Protein AF-A0A7C4T1I6-F1 (afdb_monomer_lite)

Foldseek 3Di:
DDDDDDDDDDPPPPVVVVVVVVVVVVVPPPPPPPPVFPAFDKDFQVPFDWWPPWDWDQACQFVVRIWIKAADAGTKTKDWQDAWFQKKKWKKAAQAWFWWWKDKAPDDIDTWTDHHQNDQHPGIDITMAGDTHHGGIMMMIGAHPRHHIIITRIMTGHYDDNVDADPLQHFDADDFDDDQADLDLQSLLVPDDADLLQLQQQEAEEELAALLLQLLAFPLLLQQCLVPPGPSVVSCCVPPRFLQVQNVLNSQQAQAQQVADLLVVLVLRVLLRGQAYEYEQDALQQEGLAPFSNFCRYNCNGHPVDGRLQVNLVSNVVSNHAYEYEDANAQLRSVLARLQSQQAWDCDDPGHGPHGNLSDHLVNCVVHPQNPPGSCSRSPDDDHSPPSCPGSSVSSSLRRLVRSCVPRVGLEYEYPAACAFQFDDNHTRRHNHSVNSSSLSNSQRVNCVVVVNDRRHAYEHEALDDPRHRCPVPVVSSVSNLSSHAYEDEPDADPAQDPHEHEYEYEQWGSERHVPTDGDALLVVVLVSLLQQLNRYRYYYYQYDRSNNHGDPVSSVRSNVSSVCCVPCVQQHRSWHHFPGQADPQWGWIDHPHDIDTHGSDDDDDDDDRVVDDPPDDGPD

Radius of gyration: 28.91 Å; chains: 1; bounding box: 106×61×88 Å

pLDDT: mean 91.19, std 15.54, range [27.86, 98.88]

Sequence (621 aa):
MVKKESNRMTRISWIHQIRICLAGYIILYFACALCKAAPGNLFEAEAAELIGGASQTADPAASKGYSVSLGKPGQGIQFSGLPAASKLAIRYASIETGTISVAVNEQPVRKVNVHSSGAVIGSFLDAVIQIEISAGTRLTINQTADDVAVNIDYIVVGQGDLGLPPDIWNLPPLPVAEGPYSADWMAISRLYTVPAWWREAKFGAWAHWDPQSMPEQGDWYSRGMYMEGSPQYEYHLRHFGHPSEYGYKDICHNWVIDRWKPDELMALFVEMGARYFMAMGVHHDNFDCWDSTYQPWNSVRVGPKVDIVGIWEKTAREHGLRFGIGFHNSPPRTWGQFMPVRYTGDKKGARQGVPYDAMLTVRDGKGKWWEGLDPVDLYGPVHTAKEPLLSPFANQFMWRVDDAITRYHPDVIYFDEAAGNSLWDLGVHMGLDFLAPPLVANFYNKSIRWNNGRMGAVINLKCVGGHYNSFKNNPELIPIVERALVKSTEAIIEPQIMPYPFQTETTLQNWHYQTGQEYLDAKKVIRLLMENVSRNGTMLLNITQRGRGDLDPEAIRICKDIGAWLKVNGEAVYGSRPFEVCGDNTVCFTRNKGYVYAVLLEWKGGPITLKALHAGGATLG

Secondary structure (DSSP, 8-state):
--------SSTTSHHHHHHHHHHHHSSSS-------PPPPEEEEGGGSEEETT-EEEE-TTSGGGEEEEE-STT-EEEEEEEPPEEEEEEEEE-SS-EEEEEEETTSPPEEEEE---SSSSS--EEEEEEEEE-TTEEEEEE--TTSPPEEEEEEEEESS--SS---TTSPPPPPPPSSS--S-HHHHHHH----HHHHHH-EEEEE--SGGGTT-B-TTHHHHTTSTTSHHHHHHHHHT--TTTS-HHHHHHT---TT--HHHHHHHHHHHT-SEEEEEEE-TT--BSS--SS-SSBTTTSTT-S-HHHHHHHHHHHTT-EEEEEE---IIIIIIIIGGGGG-B-SSSTTTT-B-GGG--GGGGTTSTTTT--HHHHH-SS--SS-GGGSHHHHHHHHHHHHHHHHH--SEEEEEEESSS--EETTEE-B-GGGHHHHHHHHHHHHHHHTTT----EEEEE-SSSSS-S-TT-GGGHHHHHHHSEEEEES---SS--SS-EEEEEESS-SS-BTT-----HHHHHHHHHHHHHTTEEEEEE-PBPTTSPBPHHHHHHHHHHHHHHHHHGGGTTT-EEEEEEE-SSEEEEEETTEEEEEES---SS----TT--TT-----

Structure (mmCIF, N/CA/C/O backbone):
data_AF-A0A7C4T1I6-F1
#
_entry.id   AF-A0A7C4T1I6-F1
#
loop_
_atom_site.group_PDB
_atom_site.id
_atom_site.type_symbol
_atom_site.label_atom_id
_atom_site.label_alt_id
_atom_site.label_comp_id
_atom_site.label_asym_id
_atom_site.label_entity_id
_atom_site.label_seq_id
_atom_site.pdbx_PDB_ins_code
_atom_site.Cartn_x
_atom_site.Cartn_y
_atom_site.Cartn_z
_atom_site.occupancy
_atom_site.B_iso_or_equiv
_atom_site.auth_seq_id
_atom_site.auth_comp_id
_atom_site.auth_asym_id
_atom_site.auth_atom_id
_atom_site.pdbx_PDB_model_num
ATOM 1 N N . MET A 1 1 ? -72.743 -34.299 0.265 1.00 32.91 1 MET A N 1
ATOM 2 C CA . MET A 1 1 ? -72.788 -34.794 -1.131 1.00 32.91 1 MET A CA 1
ATOM 3 C C . MET A 1 1 ? -72.024 -33.796 -1.998 1.00 32.91 1 MET A C 1
ATOM 5 O O . MET A 1 1 ? -72.425 -32.650 -2.028 1.00 32.91 1 MET A O 1
ATOM 9 N N . VAL A 1 2 ? -70.756 -34.069 -2.332 1.00 32.91 2 VAL A N 1
ATOM 10 C CA . VAL A 1 2 ? -70.264 -34.679 -3.597 1.00 32.91 2 VAL A CA 1
ATOM 11 C C . VAL A 1 2 ? -69.945 -33.624 -4.678 1.00 32.91 2 VAL A C 1
ATOM 13 O O . VAL A 1 2 ? -70.878 -33.111 -5.270 1.00 32.91 2 VAL A O 1
ATOM 16 N N . LYS A 1 3 ? -68.624 -33.438 -4.937 1.00 31.59 3 LYS A N 1
ATOM 17 C CA . LYS A 1 3 ? -67.903 -33.293 -6.244 1.00 31.59 3 LYS A CA 1
ATOM 18 C C . LYS A 1 3 ? -68.338 -32.162 -7.208 1.00 31.59 3 LYS A C 1
ATOM 20 O O . LYS A 1 3 ? -69.483 -31.765 -7.212 1.00 31.59 3 LYS A O 1
ATOM 25 N N . LYS A 1 4 ? -67.552 -31.659 -8.166 1.00 31.58 4 LYS A N 1
ATOM 26 C CA . LYS A 1 4 ? -66.131 -31.652 -8.590 1.00 31.58 4 LYS A CA 1
ATOM 27 C C . LYS A 1 4 ? -66.097 -30.668 -9.783 1.00 31.58 4 LYS A C 1
ATOM 29 O O . LYS A 1 4 ? -67.092 -30.558 -10.482 1.00 31.58 4 LYS A O 1
ATOM 34 N N . GLU A 1 5 ? -64.920 -30.100 -10.050 1.00 29.67 5 GLU A N 1
ATOM 35 C CA . GLU A 1 5 ? -64.398 -29.751 -11.390 1.00 29.67 5 GLU A CA 1
ATOM 36 C C . GLU A 1 5 ? -65.193 -28.775 -12.286 1.00 29.67 5 GLU A C 1
ATOM 38 O O . GLU A 1 5 ? -66.161 -29.143 -12.931 1.00 29.67 5 GLU A O 1
ATOM 43 N N . SER A 1 6 ? -64.603 -27.608 -12.569 1.00 27.86 6 SER A N 1
ATOM 44 C CA . SER A 1 6 ? -63.891 -27.481 -13.850 1.00 27.86 6 SER A CA 1
ATOM 45 C C . SER A 1 6 ? -62.827 -26.383 -13.782 1.00 27.86 6 SER A C 1
ATOM 47 O O . SER A 1 6 ? -63.086 -25.236 -13.427 1.00 27.86 6 SER A O 1
ATOM 49 N N . ASN A 1 7 ? -61.603 -26.798 -14.087 1.00 33.31 7 ASN A N 1
ATOM 50 C CA . ASN A 1 7 ? -60.374 -26.032 -14.138 1.00 33.31 7 ASN A CA 1
ATOM 51 C C . ASN A 1 7 ? -59.965 -26.026 -15.618 1.00 33.31 7 ASN A C 1
ATOM 53 O O . ASN A 1 7 ? -59.491 -27.053 -16.100 1.00 33.31 7 ASN A O 1
ATOM 57 N N . ARG A 1 8 ? -60.224 -24.952 -16.377 1.00 32.53 8 ARG A N 1
ATOM 58 C CA . ARG A 1 8 ? -59.711 -24.775 -17.756 1.00 32.53 8 ARG A CA 1
ATOM 59 C C . ARG A 1 8 ? -60.027 -23.375 -18.289 1.00 32.53 8 ARG A C 1
ATOM 61 O O . ARG A 1 8 ? -60.958 -23.206 -19.055 1.00 32.53 8 ARG A O 1
ATOM 68 N N . MET A 1 9 ? -59.259 -22.375 -17.867 1.00 30.98 9 MET A N 1
ATOM 69 C CA . MET A 1 9 ? -58.970 -21.134 -18.613 1.00 30.98 9 MET A CA 1
ATOM 70 C C . MET A 1 9 ? -58.283 -20.175 -17.646 1.00 30.98 9 MET A C 1
ATOM 72 O O . MET A 1 9 ? -58.956 -19.585 -16.816 1.00 30.98 9 MET A O 1
ATOM 76 N N . THR A 1 10 ? -56.947 -20.100 -17.697 1.00 33.41 10 THR A N 1
ATOM 77 C CA . THR A 1 10 ? -56.106 -18.963 -17.221 1.00 33.41 10 THR A CA 1
ATOM 78 C C . THR A 1 10 ? -54.610 -19.301 -17.164 1.00 33.41 10 THR A C 1
ATOM 80 O O . THR A 1 10 ? -53.786 -18.406 -17.012 1.00 33.41 10 THR A O 1
ATOM 83 N N . ARG A 1 11 ? -54.198 -20.558 -17.388 1.00 33.28 11 ARG A N 1
ATOM 84 C CA . ARG A 1 11 ? -52.776 -20.966 -17.332 1.00 33.28 11 ARG A CA 1
ATOM 85 C C . ARG A 1 11 ? -51.968 -20.859 -18.637 1.00 33.28 11 ARG A C 1
ATOM 87 O O . ARG A 1 11 ? -50.869 -21.393 -18.697 1.00 33.28 11 ARG A O 1
ATOM 94 N N . ILE A 1 12 ? -52.471 -20.167 -19.665 1.00 37.53 12 ILE A N 1
ATOM 95 C CA . ILE A 1 12 ? -51.769 -20.031 -20.965 1.00 37.53 12 ILE A CA 1
ATOM 96 C C . ILE A 1 12 ? -51.252 -18.599 -21.226 1.00 37.53 12 ILE A C 1
ATOM 98 O O . ILE A 1 12 ? -50.368 -18.410 -22.053 1.00 37.53 12 ILE A O 1
ATOM 102 N N . SER A 1 13 ? -51.672 -17.589 -20.454 1.00 37.25 13 SER A N 1
ATOM 103 C CA . SER A 1 13 ? -51.272 -16.190 -20.706 1.00 37.25 13 SER A CA 1
ATOM 104 C C . SER A 1 13 ? -49.958 -15.747 -20.042 1.00 37.25 13 SER A C 1
ATOM 106 O O . SER A 1 13 ? -49.414 -14.714 -20.417 1.00 37.25 13 SER A O 1
ATOM 108 N N . TRP A 1 14 ? -49.421 -16.500 -19.076 1.00 33.69 14 TRP A N 1
ATOM 109 C CA . TRP A 1 14 ? -48.245 -16.066 -18.298 1.00 33.69 14 TRP A CA 1
ATOM 110 C C . TRP A 1 14 ? -46.902 -16.591 -18.831 1.00 33.69 14 TRP A C 1
ATOM 112 O O . TRP A 1 14 ? -45.859 -16.008 -18.559 1.00 33.69 14 TRP A O 1
ATOM 122 N N . ILE A 1 15 ? -46.907 -17.650 -19.648 1.00 38.81 15 ILE A N 1
ATOM 123 C CA . ILE A 1 15 ? -45.669 -18.266 -20.168 1.00 38.81 15 ILE A CA 1
ATOM 124 C C . ILE A 1 15 ? -45.211 -17.616 -21.491 1.00 38.81 15 ILE A C 1
ATOM 126 O O . ILE A 1 15 ? -44.037 -17.704 -21.846 1.00 38.81 15 ILE A O 1
ATOM 130 N N . HIS A 1 16 ? -46.091 -16.890 -22.193 1.00 34.88 16 HIS A N 1
ATOM 131 C CA . HIS A 1 16 ? -45.736 -16.180 -23.431 1.00 34.88 16 HIS A CA 1
ATOM 132 C C . HIS A 1 16 ? -45.244 -14.737 -23.212 1.00 34.88 16 HIS A C 1
ATOM 134 O O . HIS A 1 16 ? -44.423 -14.265 -23.992 1.00 34.88 16 HIS A O 1
ATOM 140 N N . GLN A 1 17 ? -45.641 -14.056 -22.127 1.00 34.97 17 GLN A N 1
ATOM 141 C CA . GLN A 1 17 ? -45.109 -12.719 -21.808 1.00 34.97 17 GLN A CA 1
ATOM 142 C C . GLN A 1 17 ? -43.723 -12.751 -21.144 1.00 34.97 17 GLN A C 1
ATOM 144 O O . GLN A 1 17 ? -42.938 -11.825 -21.321 1.00 34.97 17 GLN A O 1
ATOM 149 N N . ILE A 1 18 ? -43.354 -13.850 -20.478 1.00 38.50 18 ILE A N 1
ATOM 150 C CA . ILE A 1 18 ? -42.012 -14.008 -19.890 1.00 38.50 18 ILE A CA 1
ATOM 151 C C . ILE A 1 18 ? -40.955 -14.326 -20.964 1.00 38.50 18 ILE A C 1
ATOM 153 O O . ILE A 1 18 ? -39.792 -13.971 -20.807 1.00 38.50 18 ILE A O 1
ATOM 157 N N . ARG A 1 19 ? -41.337 -14.905 -22.111 1.00 34.22 19 ARG A N 1
ATOM 158 C CA . ARG A 1 19 ? -40.392 -15.195 -23.208 1.00 34.22 19 ARG A CA 1
ATOM 159 C C . ARG A 1 19 ? -40.117 -14.012 -24.142 1.00 34.22 19 ARG A C 1
ATOM 161 O O . ARG A 1 19 ? -39.076 -14.008 -24.787 1.00 34.22 19 ARG A O 1
ATOM 168 N N . ILE A 1 20 ? -40.981 -12.996 -24.172 1.00 36.00 20 ILE A N 1
ATOM 169 C CA . ILE A 1 20 ? -40.783 -11.800 -25.012 1.00 36.00 20 ILE A CA 1
ATOM 170 C C . ILE A 1 20 ? -40.054 -10.682 -24.239 1.00 36.00 20 ILE A C 1
ATOM 172 O O . ILE A 1 20 ? -39.260 -9.961 -24.835 1.00 36.00 20 ILE A O 1
ATOM 176 N N . CYS A 1 21 ? -40.176 -10.616 -22.906 1.00 33.62 21 CYS A N 1
ATOM 177 C CA . CYS A 1 21 ? -39.360 -9.704 -22.089 1.00 33.62 21 CYS A CA 1
ATOM 178 C C . CYS A 1 21 ? -37.931 -10.220 -21.818 1.00 33.62 21 CYS A C 1
ATOM 180 O O . CYS A 1 21 ? -37.026 -9.407 -21.653 1.00 33.62 21 CYS A O 1
ATOM 182 N N . LEU A 1 22 ? -37.686 -11.540 -21.840 1.00 33.69 22 LEU A N 1
ATOM 183 C CA . LEU A 1 22 ? -36.322 -12.087 -21.730 1.00 33.69 22 LEU A CA 1
ATOM 184 C C . LEU A 1 22 ? -35.515 -12.013 -23.038 1.00 33.69 22 LEU A C 1
ATOM 186 O O . LEU A 1 22 ? -34.292 -11.979 -22.980 1.00 33.69 22 LEU A O 1
ATOM 190 N N . ALA A 1 23 ? -36.154 -11.935 -24.208 1.00 32.56 23 ALA A N 1
ATOM 191 C CA . ALA A 1 23 ? -35.438 -11.800 -25.481 1.00 32.56 23 ALA A CA 1
ATOM 192 C C . ALA A 1 23 ? -34.963 -10.355 -25.757 1.00 32.56 23 ALA A C 1
ATOM 194 O O . ALA A 1 23 ? -33.973 -10.161 -26.456 1.00 32.56 23 ALA A O 1
ATOM 195 N N . GLY A 1 24 ? -35.625 -9.347 -25.169 1.00 32.75 24 GLY A N 1
ATOM 196 C CA . GLY A 1 24 ? -35.241 -7.930 -25.271 1.00 32.75 24 GLY A CA 1
ATOM 197 C C . GLY A 1 24 ? -34.238 -7.449 -24.213 1.00 32.75 24 GLY A C 1
ATOM 198 O O . GLY A 1 24 ? -33.592 -6.427 -24.416 1.00 32.75 24 GLY A O 1
ATOM 199 N N . TYR A 1 25 ? -34.060 -8.190 -23.113 1.00 31.11 25 TYR A N 1
ATOM 200 C CA . TYR A 1 25 ? -33.093 -7.862 -22.051 1.00 31.11 25 TYR A CA 1
ATOM 201 C C . TYR A 1 25 ? -31.729 -8.555 -22.210 1.00 31.11 25 TYR A C 1
ATOM 203 O O . TYR A 1 25 ? -30.764 -8.170 -21.557 1.00 31.11 25 TYR A O 1
ATOM 211 N N . ILE A 1 26 ? -31.619 -9.538 -23.110 1.00 31.53 26 ILE A N 1
ATOM 212 C CA . ILE A 1 26 ? -30.370 -10.273 -23.380 1.00 31.53 26 ILE A CA 1
ATOM 213 C C . ILE A 1 26 ? -29.510 -9.585 -24.464 1.00 31.53 26 ILE A C 1
ATOM 215 O O . ILE A 1 26 ? -28.342 -9.918 -24.628 1.00 31.53 26 ILE A O 1
ATOM 219 N N . ILE A 1 27 ? -30.028 -8.556 -25.145 1.00 31.39 27 ILE A N 1
ATOM 220 C CA . ILE A 1 27 ? -29.312 -7.840 -26.222 1.00 31.39 27 ILE A CA 1
ATOM 221 C C . ILE A 1 27 ? -28.708 -6.493 -25.755 1.00 31.39 27 ILE A C 1
ATOM 223 O O . ILE A 1 27 ? -27.933 -5.885 -26.484 1.00 31.39 27 ILE A O 1
ATOM 227 N N . LEU A 1 28 ? -28.953 -6.053 -24.511 1.00 32.06 28 LEU A N 1
ATOM 228 C CA . LEU A 1 28 ? -28.413 -4.786 -23.975 1.00 32.06 28 LEU A CA 1
ATOM 229 C C . LEU A 1 28 ? -27.374 -4.922 -22.845 1.00 32.06 28 LEU A C 1
ATOM 231 O O . LEU A 1 28 ? -26.975 -3.911 -22.278 1.00 32.06 28 LEU A O 1
ATOM 235 N N . TYR A 1 29 ? -26.886 -6.134 -22.550 1.00 33.28 29 TYR A N 1
ATOM 236 C CA . TYR A 1 29 ? -25.842 -6.354 -21.528 1.00 33.28 29 TYR A CA 1
ATOM 237 C C . TYR A 1 29 ? -24.584 -7.098 -22.006 1.00 33.28 29 TYR A C 1
ATOM 239 O O . TYR A 1 29 ? -23.703 -7.394 -21.207 1.00 33.28 29 TYR A O 1
ATOM 247 N N . PHE A 1 30 ? -24.437 -7.327 -23.311 1.00 34.41 30 PHE A N 1
ATOM 248 C CA . PHE A 1 30 ? -23.183 -7.790 -23.916 1.00 34.41 30 PHE A CA 1
ATOM 249 C C . PHE A 1 30 ? -22.867 -6.972 -25.169 1.00 34.41 30 PHE A C 1
ATOM 251 O O . PHE A 1 30 ? -22.841 -7.458 -26.293 1.00 34.41 30 PHE A O 1
ATOM 258 N N . ALA A 1 31 ? -22.628 -5.686 -24.944 1.00 30.88 31 ALA A N 1
ATOM 259 C CA . ALA A 1 31 ? -21.821 -4.860 -25.829 1.00 30.88 31 ALA A CA 1
ATOM 260 C C . ALA A 1 31 ? -20.841 -4.041 -24.979 1.00 30.88 31 ALA A C 1
ATOM 262 O O . ALA A 1 31 ? -20.649 -2.850 -25.194 1.00 30.88 31 ALA A O 1
ATOM 263 N N . CYS A 1 32 ? -20.181 -4.691 -24.011 1.00 33.25 32 CYS A N 1
ATOM 264 C CA . CYS A 1 32 ? -18.790 -4.328 -23.788 1.00 33.25 32 CYS A CA 1
ATOM 265 C C . CYS A 1 32 ? -18.096 -4.794 -25.061 1.00 33.25 32 CYS A C 1
ATOM 267 O O . CYS A 1 32 ? -17.847 -5.987 -25.248 1.00 33.25 32 CYS A O 1
ATOM 269 N N . ALA A 1 33 ? -17.958 -3.875 -26.014 1.00 33.88 33 ALA A N 1
ATOM 270 C CA . ALA A 1 33 ? -17.121 -4.109 -27.159 1.00 33.88 33 ALA A CA 1
ATOM 271 C C . ALA A 1 33 ? -15.750 -4.482 -26.590 1.00 33.88 33 ALA A C 1
ATOM 273 O O . ALA A 1 33 ? -14.996 -3.626 -26.136 1.00 33.88 33 ALA A O 1
ATOM 274 N N . LEU A 1 34 ? -15.422 -5.771 -26.646 1.00 37.97 34 LEU A N 1
ATOM 275 C CA . LEU A 1 34 ? -14.079 -6.194 -26.991 1.00 37.97 34 LEU A CA 1
ATOM 276 C C . LEU A 1 34 ? -13.799 -5.553 -28.356 1.00 37.97 34 LEU A C 1
ATOM 278 O O . LEU A 1 34 ? -13.895 -6.197 -29.401 1.00 37.97 34 LEU A O 1
ATOM 282 N N . CYS A 1 35 ? -13.516 -4.246 -28.354 1.00 34.81 35 CYS A N 1
ATOM 283 C CA . CYS A 1 35 ? -12.665 -3.654 -29.357 1.00 34.81 35 CYS A CA 1
ATOM 284 C C . CYS A 1 35 ? -11.418 -4.517 -29.290 1.00 34.81 35 CYS A C 1
ATOM 286 O O . CYS A 1 35 ? -10.649 -4.428 -28.336 1.00 34.81 35 CYS A O 1
ATOM 288 N N . LYS A 1 36 ? -11.266 -5.425 -30.257 1.00 39.12 36 LYS A N 1
ATOM 289 C CA . LYS A 1 36 ? -9.957 -5.989 -30.554 1.00 39.12 36 LYS A CA 1
ATOM 290 C C . LYS A 1 36 ? -9.025 -4.788 -30.612 1.00 39.12 36 LYS A C 1
ATOM 292 O O . LYS A 1 36 ? -9.261 -3.904 -31.437 1.00 39.12 36 LYS A O 1
ATOM 297 N N . ALA A 1 37 ? -8.068 -4.723 -29.686 1.00 48.16 37 ALA A N 1
ATOM 298 C CA . ALA A 1 37 ? -7.029 -3.711 -29.717 1.00 48.16 37 ALA A CA 1
ATOM 299 C C . ALA A 1 37 ? -6.511 -3.660 -31.156 1.00 48.16 37 ALA A C 1
ATOM 301 O O . ALA A 1 37 ? -6.199 -4.706 -31.735 1.00 48.16 37 ALA A O 1
ATOM 302 N N . ALA A 1 38 ? -6.533 -2.481 -31.777 1.00 52.66 38 ALA A N 1
ATOM 303 C CA . ALA A 1 38 ? -5.841 -2.327 -33.042 1.00 52.66 38 ALA A CA 1
ATOM 304 C C . ALA A 1 38 ? -4.363 -2.571 -32.711 1.00 52.66 38 ALA A C 1
ATOM 306 O O . ALA A 1 38 ? -3.832 -1.834 -31.877 1.00 52.66 38 ALA A O 1
ATOM 307 N N . PRO A 1 39 ? -3.724 -3.623 -33.256 1.00 64.88 39 PRO A N 1
ATOM 308 C CA . PRO A 1 39 ? -2.340 -3.906 -32.921 1.00 64.88 39 PRO A CA 1
ATOM 309 C C . PRO A 1 39 ? -1.520 -2.662 -33.252 1.00 64.88 39 PRO A C 1
ATOM 311 O O . PRO A 1 39 ? -1.694 -2.063 -34.317 1.00 64.88 39 PRO A O 1
ATOM 314 N N . GLY A 1 40 ? -0.686 -2.235 -32.304 1.00 82.00 40 GLY A N 1
ATOM 315 C CA . GLY A 1 40 ? 0.218 -1.121 -32.539 1.00 82.00 40 GLY A CA 1
ATOM 316 C C . GLY A 1 40 ? 1.080 -1.383 -33.777 1.00 82.00 40 GLY A C 1
ATOM 317 O O . GLY A 1 40 ? 1.352 -2.525 -34.148 1.00 82.00 40 GLY A O 1
ATOM 318 N N . ASN A 1 41 ? 1.492 -0.313 -34.444 1.00 92.56 41 ASN A N 1
ATOM 319 C CA . ASN A 1 41 ? 2.330 -0.389 -35.631 1.00 92.56 41 ASN A CA 1
ATOM 320 C C . ASN A 1 41 ? 3.788 -0.484 -35.184 1.00 92.56 41 ASN A C 1
ATOM 322 O O . ASN A 1 41 ? 4.278 0.432 -34.520 1.00 92.56 41 ASN A O 1
ATOM 326 N N . LEU A 1 42 ? 4.449 -1.590 -35.530 1.00 95.56 42 LEU A N 1
ATOM 327 C CA . LEU A 1 42 ? 5.849 -1.845 -35.205 1.00 95.56 42 LEU A CA 1
ATOM 328 C C . LEU A 1 42 ? 6.770 -1.220 -36.258 1.00 95.56 42 LEU A C 1
ATOM 330 O O . LEU A 1 42 ? 6.561 -1.405 -37.459 1.00 95.56 42 LEU A O 1
ATOM 334 N N . PHE A 1 43 ? 7.804 -0.520 -35.797 1.00 96.75 43 PHE A N 1
ATOM 335 C CA . PHE A 1 43 ? 8.855 0.059 -36.626 1.00 96.75 43 PHE A CA 1
ATOM 336 C C . PHE A 1 43 ? 10.218 -0.351 -36.080 1.00 96.75 43 PHE A C 1
ATOM 338 O O . PHE A 1 43 ? 10.562 -0.018 -34.948 1.00 96.75 43 PHE A O 1
ATOM 345 N N . GLU A 1 44 ? 10.986 -1.049 -36.908 1.00 97.75 44 GLU A N 1
ATOM 346 C CA . GLU A 1 44 ? 12.329 -1.509 -36.557 1.00 97.75 44 GLU A CA 1
ATOM 347 C C . GLU A 1 44 ? 13.299 -0.337 -36.440 1.00 97.75 44 GLU A C 1
ATOM 349 O O . GLU A 1 44 ? 13.287 0.569 -37.286 1.00 97.75 44 GLU A O 1
ATOM 354 N N . ALA A 1 45 ? 14.164 -0.357 -35.428 1.00 97.62 45 ALA A N 1
ATOM 355 C CA . ALA A 1 45 ? 15.136 0.709 -35.227 1.00 97.62 45 ALA A CA 1
ATOM 356 C C . ALA A 1 45 ? 16.168 0.756 -36.359 1.00 97.62 45 ALA A C 1
ATOM 358 O O . ALA A 1 45 ? 16.555 1.841 -36.790 1.00 97.62 45 ALA A O 1
ATOM 359 N N . GLU A 1 46 ? 16.585 -0.391 -36.899 1.00 96.50 46 GLU A N 1
ATOM 360 C CA . GLU A 1 46 ? 17.568 -0.462 -37.983 1.00 96.50 46 GLU A CA 1
ATOM 361 C C . GLU A 1 46 ? 17.041 0.053 -39.331 1.00 96.50 46 GLU A C 1
ATOM 363 O O . GLU A 1 46 ? 17.837 0.312 -40.237 1.00 96.50 46 GLU A O 1
ATOM 368 N N . ALA A 1 47 ? 15.721 0.233 -39.455 1.00 96.50 47 ALA A N 1
ATOM 369 C CA . ALA A 1 47 ? 15.074 0.856 -40.608 1.00 96.50 47 ALA A CA 1
ATOM 370 C C . ALA A 1 47 ? 14.882 2.380 -40.452 1.00 96.50 47 ALA A C 1
ATOM 372 O O . ALA A 1 47 ? 14.443 3.036 -41.400 1.00 96.50 47 ALA A O 1
ATOM 373 N N . ALA A 1 48 ? 15.181 2.943 -39.277 1.00 96.94 48 ALA A N 1
ATOM 374 C CA . ALA A 1 48 ? 15.087 4.373 -38.999 1.00 96.94 48 ALA A CA 1
ATOM 375 C C . ALA A 1 48 ? 16.304 5.153 -39.531 1.00 96.94 48 ALA A C 1
ATOM 377 O O . ALA A 1 48 ? 17.359 4.592 -39.833 1.00 96.94 48 ALA A O 1
ATOM 378 N N . GLU A 1 49 ? 16.178 6.479 -39.618 1.00 97.62 49 GLU A N 1
ATOM 379 C CA . GLU A 1 49 ? 17.318 7.348 -39.914 1.00 97.62 49 GLU A CA 1
ATOM 380 C C . GLU A 1 49 ? 18.259 7.406 -38.701 1.00 97.62 49 GLU A C 1
ATOM 382 O O . GLU A 1 49 ? 17.842 7.769 -37.600 1.00 97.62 49 GLU A O 1
ATOM 387 N N . LEU A 1 50 ? 19.532 7.055 -38.905 1.00 97.88 50 LEU A N 1
ATOM 388 C CA . LEU A 1 50 ? 20.557 7.056 -37.860 1.00 97.88 50 LEU A CA 1
ATOM 389 C C . LEU A 1 50 ? 21.209 8.438 -37.739 1.00 97.88 50 LEU A C 1
ATOM 391 O O . LEU A 1 50 ? 21.744 8.973 -38.710 1.00 97.88 50 LEU A O 1
ATOM 395 N N . ILE A 1 51 ? 21.223 8.991 -36.528 1.00 96.81 51 ILE A N 1
ATOM 396 C CA . ILE A 1 51 ? 21.729 10.335 -36.229 1.00 96.81 51 ILE A CA 1
ATOM 397 C C . ILE A 1 51 ? 23.035 10.242 -35.435 1.00 96.81 51 ILE A C 1
ATOM 399 O O . ILE A 1 51 ? 23.219 9.351 -34.604 1.00 96.81 51 ILE A O 1
ATOM 403 N N . GLY A 1 52 ? 23.959 11.176 -35.686 1.00 94.75 52 GLY A N 1
ATOM 404 C CA . GLY A 1 52 ? 25.117 11.416 -34.814 1.00 94.75 52 GLY A CA 1
ATOM 405 C C . GLY A 1 52 ? 26.112 10.258 -34.715 1.00 94.75 52 GLY A C 1
ATOM 406 O O . GLY A 1 52 ? 26.859 10.168 -33.744 1.00 94.75 52 GLY A O 1
ATOM 407 N N . GLY A 1 53 ? 26.122 9.358 -35.702 1.00 94.12 53 GLY A N 1
ATOM 408 C CA . GLY A 1 53 ? 26.965 8.162 -35.692 1.00 94.12 53 GLY A CA 1
ATOM 409 C C . GLY A 1 53 ? 26.398 7.006 -34.867 1.00 94.12 53 GLY A C 1
ATOM 410 O O . GLY A 1 53 ? 27.173 6.151 -34.440 1.00 94.12 53 GLY A O 1
ATOM 411 N N . ALA A 1 54 ? 25.084 6.978 -34.610 1.00 96.75 54 ALA A N 1
ATOM 412 C CA . ALA A 1 54 ? 24.388 5.764 -34.183 1.00 96.75 54 ALA A CA 1
ATOM 413 C C . ALA A 1 54 ? 24.647 4.625 -35.186 1.00 96.75 54 ALA A C 1
ATOM 415 O O . ALA A 1 54 ? 24.836 4.867 -36.381 1.00 96.75 54 ALA A O 1
ATOM 416 N N . SER A 1 55 ? 24.686 3.382 -34.707 1.00 95.25 55 SER A N 1
ATOM 417 C CA . SER A 1 55 ? 25.085 2.241 -35.541 1.00 95.25 55 SER A CA 1
ATOM 418 C C . SER A 1 55 ? 24.285 0.985 -35.233 1.00 95.25 55 SER A C 1
ATOM 420 O O . SER A 1 55 ? 23.920 0.741 -34.083 1.00 95.25 55 SER A O 1
ATOM 422 N N . GLN A 1 56 ? 24.034 0.186 -36.268 1.00 96.38 56 GLN A N 1
ATOM 423 C CA . GLN A 1 56 ? 23.405 -1.121 -36.118 1.00 96.38 56 GLN A CA 1
ATOM 424 C C . GLN A 1 56 ? 24.350 -2.094 -35.404 1.00 96.38 56 GLN A C 1
ATOM 426 O O . GLN A 1 56 ? 25.553 -2.126 -35.664 1.00 96.38 56 GLN A O 1
ATOM 431 N N . THR A 1 57 ? 23.786 -2.912 -34.526 1.00 94.31 57 THR A N 1
ATOM 432 C CA . THR A 1 57 ? 24.456 -3.962 -33.763 1.00 94.31 57 THR A CA 1
ATOM 433 C C . THR A 1 57 ? 23.731 -5.272 -34.024 1.00 94.31 57 THR A C 1
ATOM 435 O O . THR A 1 57 ? 22.520 -5.350 -33.830 1.00 94.31 57 THR A O 1
ATOM 438 N N . ALA A 1 58 ? 24.460 -6.298 -34.467 1.00 96.75 58 ALA A N 1
ATOM 439 C CA . ALA A 1 58 ? 23.890 -7.629 -34.642 1.00 96.75 58 ALA A CA 1
ATOM 440 C C . ALA A 1 58 ? 23.493 -8.208 -33.278 1.00 96.75 58 ALA A C 1
ATOM 442 O O . ALA A 1 58 ? 24.327 -8.314 -32.377 1.00 96.75 58 ALA A O 1
ATOM 443 N N . ASP A 1 59 ? 22.232 -8.599 -33.149 1.00 96.75 59 ASP A N 1
ATOM 444 C CA . ASP A 1 59 ? 21.678 -9.205 -31.946 1.00 96.75 59 ASP A CA 1
ATOM 445 C C . ASP A 1 59 ? 20.655 -10.278 -32.344 1.00 96.75 59 ASP A C 1
ATOM 447 O O . ASP A 1 59 ? 19.542 -9.947 -32.746 1.00 96.75 59 ASP A O 1
ATOM 451 N N . PRO A 1 60 ? 20.990 -11.574 -32.224 1.00 95.62 60 PRO A N 1
ATOM 452 C CA . PRO A 1 60 ? 20.077 -12.660 -32.577 1.00 95.62 60 PRO A CA 1
ATOM 453 C C . PRO A 1 60 ? 18.763 -12.688 -31.784 1.00 95.62 60 PRO A C 1
ATOM 455 O O . PRO A 1 60 ? 17.843 -13.398 -32.187 1.00 95.62 60 PRO A O 1
ATOM 458 N N . ALA A 1 61 ? 18.687 -11.996 -30.644 1.00 94.88 61 ALA A N 1
ATOM 459 C CA . ALA A 1 61 ? 17.466 -11.891 -29.852 1.00 94.88 61 ALA A CA 1
ATOM 460 C C . ALA A 1 61 ? 16.602 -10.675 -30.224 1.00 94.88 61 ALA A C 1
ATOM 462 O O . ALA A 1 61 ? 15.459 -10.614 -29.771 1.00 94.88 61 ALA A O 1
ATOM 463 N N . ALA A 1 62 ? 17.135 -9.729 -31.004 1.00 96.50 62 ALA A N 1
ATOM 464 C CA . ALA A 1 62 ? 16.386 -8.587 -31.517 1.00 96.50 62 ALA A CA 1
ATOM 465 C C . ALA A 1 62 ? 15.471 -9.001 -32.678 1.00 96.50 62 ALA A C 1
ATOM 467 O O . ALA A 1 62 ? 15.731 -9.988 -33.384 1.00 96.50 62 ALA A O 1
ATOM 468 N N . SER A 1 63 ? 14.416 -8.222 -32.911 1.00 95.50 63 SER A N 1
ATOM 469 C CA . SER A 1 63 ? 13.612 -8.340 -34.122 1.00 95.50 63 SER A CA 1
ATOM 470 C C . SER A 1 63 ? 14.513 -8.200 -35.349 1.00 95.50 63 SER A C 1
ATOM 472 O O . SER A 1 63 ? 15.436 -7.395 -35.396 1.00 95.50 63 SER A O 1
ATOM 474 N N . LYS A 1 64 ? 14.322 -9.089 -36.329 1.00 95.38 64 LYS A N 1
ATOM 475 C CA . LYS A 1 64 ? 15.141 -9.182 -37.556 1.00 95.38 64 LYS A CA 1
ATOM 476 C C . LYS A 1 64 ? 16.662 -9.309 -37.348 1.00 95.38 64 LYS A C 1
ATOM 478 O O . LYS A 1 64 ? 17.405 -9.265 -38.328 1.00 95.38 64 LYS A O 1
ATOM 483 N N . GLY A 1 65 ? 17.122 -9.581 -36.126 1.00 96.75 65 GLY A N 1
ATOM 484 C CA . GLY A 1 65 ? 18.520 -9.867 -35.810 1.00 96.75 65 GLY A CA 1
ATOM 485 C C . GLY A 1 65 ? 19.413 -8.639 -35.613 1.00 96.75 65 GLY A C 1
ATOM 486 O O . GLY A 1 65 ? 20.636 -8.804 -35.538 1.00 96.75 65 GLY A O 1
ATOM 487 N N . TYR A 1 66 ? 18.849 -7.429 -35.547 1.00 97.50 66 TYR A N 1
ATOM 488 C CA . TYR A 1 66 ? 19.606 -6.189 -35.376 1.00 97.50 66 TYR A CA 1
ATOM 489 C C . TYR A 1 66 ? 18.929 -5.252 -34.378 1.00 97.50 66 TYR A C 1
ATOM 491 O O . TYR A 1 66 ? 17.719 -5.224 -34.250 1.00 97.50 66 TYR A O 1
ATOM 499 N N . SER A 1 67 ? 19.743 -4.467 -33.682 1.00 97.56 67 SER A N 1
ATOM 500 C CA . SER A 1 67 ? 19.319 -3.339 -32.852 1.00 97.56 67 SER A CA 1
ATOM 501 C C . SER A 1 67 ? 20.155 -2.115 -33.220 1.00 97.56 67 SER A C 1
ATOM 503 O O . SER A 1 67 ? 21.197 -2.250 -33.868 1.00 97.56 67 SER A O 1
ATOM 505 N N . VAL A 1 68 ? 19.756 -0.913 -32.817 1.00 98.25 68 VAL A N 1
ATOM 506 C CA . VAL A 1 68 ? 20.566 0.300 -32.996 1.00 98.25 68 VAL A CA 1
ATOM 507 C C . VAL A 1 68 ? 21.138 0.766 -31.670 1.00 98.25 68 VAL A C 1
ATOM 509 O O . VAL A 1 68 ? 20.399 1.016 -30.724 1.00 98.25 68 VAL A O 1
ATOM 512 N N . SER A 1 69 ? 22.458 0.945 -31.627 1.00 97.31 69 SER A N 1
ATOM 513 C CA . SER A 1 69 ? 23.163 1.420 -30.440 1.00 97.31 69 SER A CA 1
ATOM 514 C C . SER A 1 69 ? 23.214 2.944 -30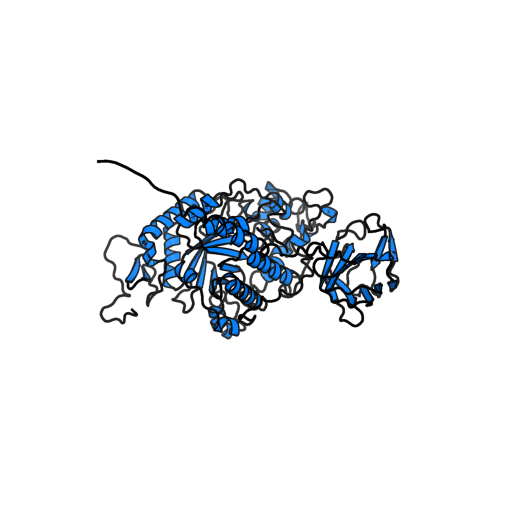.362 1.00 97.31 69 SER A C 1
ATOM 516 O O . SER A 1 69 ? 23.715 3.610 -31.277 1.00 97.31 69 SER A O 1
ATOM 518 N N . LEU A 1 70 ? 22.730 3.464 -29.233 1.00 96.81 70 LEU A N 1
ATOM 519 C CA . LEU A 1 70 ? 22.796 4.853 -28.791 1.00 96.81 70 LEU A CA 1
ATOM 520 C C . LEU A 1 70 ? 23.658 4.910 -27.521 1.00 96.81 70 LEU A C 1
ATOM 522 O O . LEU A 1 70 ? 23.158 4.859 -26.400 1.00 96.81 70 LEU A O 1
ATOM 526 N N . GLY A 1 71 ? 24.977 4.952 -27.697 1.00 93.38 71 GLY A N 1
ATOM 527 C CA . GLY A 1 71 ? 25.957 4.897 -26.609 1.00 93.38 71 GLY A CA 1
ATOM 528 C C . GLY A 1 71 ? 26.672 6.214 -26.301 1.00 93.38 71 GLY A C 1
ATOM 529 O O . GLY A 1 71 ? 27.490 6.247 -25.384 1.00 93.38 71 GLY A O 1
ATOM 530 N N . LYS A 1 72 ? 26.450 7.280 -27.082 1.00 94.12 72 LYS A N 1
ATOM 531 C CA . LYS A 1 72 ? 27.140 8.571 -26.919 1.00 94.12 72 LYS A CA 1
ATOM 532 C C . LYS A 1 72 ? 26.220 9.774 -27.138 1.00 94.12 72 LYS A C 1
ATOM 534 O O . LYS A 1 72 ? 25.384 9.719 -28.044 1.00 94.12 72 LYS A O 1
ATOM 539 N N . PRO A 1 73 ? 26.478 10.897 -26.434 1.00 95.50 73 PRO A N 1
ATOM 540 C CA . PRO A 1 73 ? 25.704 12.124 -26.602 1.00 95.50 73 PRO A CA 1
ATOM 541 C C . PRO A 1 73 ? 25.662 12.601 -28.045 1.00 95.50 73 PRO A C 1
ATOM 543 O O . PRO A 1 73 ? 26.697 12.724 -28.703 1.00 95.50 73 PRO A O 1
ATOM 546 N N . GLY A 1 74 ? 24.449 12.878 -28.519 1.00 93.81 74 GLY A N 1
ATOM 547 C CA . GLY A 1 74 ? 24.172 13.307 -29.889 1.00 93.81 74 GLY A CA 1
ATOM 548 C C . GLY A 1 74 ? 23.839 12.170 -30.857 1.00 93.81 74 GLY A C 1
ATOM 549 O O . GLY A 1 74 ? 23.458 12.460 -31.991 1.00 93.81 74 GLY A O 1
ATOM 550 N N . GLN A 1 75 ? 23.940 10.905 -30.437 1.00 97.56 75 GLN A N 1
ATOM 551 C CA . GLN A 1 75 ? 23.413 9.775 -31.203 1.00 97.56 75 GLN A CA 1
ATOM 552 C C . GLN A 1 75 ? 21.890 9.688 -31.068 1.00 97.56 75 GLN A C 1
ATOM 554 O O . GLN A 1 75 ? 21.328 9.973 -30.008 1.00 97.56 75 GLN A O 1
ATOM 559 N N . GLY A 1 76 ? 21.223 9.247 -32.131 1.00 97.06 76 GLY A N 1
ATOM 560 C CA . GLY A 1 76 ? 19.781 9.036 -32.108 1.00 97.06 76 GLY A CA 1
ATOM 561 C C . GLY A 1 76 ? 19.262 8.217 -33.279 1.00 97.06 76 GLY A C 1
ATOM 562 O O . GLY A 1 76 ? 20.000 7.901 -34.215 1.00 97.06 76 GLY A O 1
ATOM 563 N N . ILE A 1 77 ? 17.974 7.901 -33.219 1.00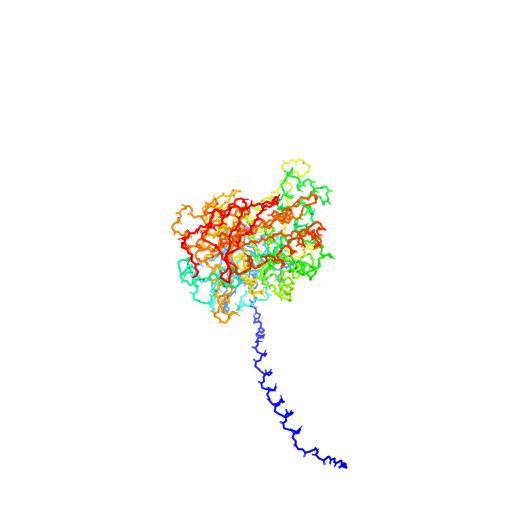 97.69 77 ILE A N 1
ATOM 564 C CA . ILE A 1 77 ? 17.200 7.306 -34.309 1.00 97.69 77 ILE A CA 1
ATOM 565 C C . ILE A 1 77 ? 15.957 8.145 -34.574 1.00 97.69 77 ILE A C 1
ATOM 567 O O . ILE A 1 77 ? 15.263 8.542 -33.636 1.00 97.69 77 ILE A O 1
ATOM 571 N N . GLN A 1 78 ? 15.668 8.410 -35.847 1.00 97.62 78 GLN A N 1
ATOM 572 C CA . GLN A 1 78 ? 14.488 9.155 -36.268 1.00 97.62 78 GLN A CA 1
ATOM 573 C C . GLN A 1 78 ? 13.571 8.310 -37.150 1.00 97.62 78 GLN A C 1
ATOM 575 O O . GLN A 1 78 ? 13.936 7.858 -38.236 1.00 97.62 78 GLN A O 1
ATOM 580 N N . PHE A 1 79 ? 12.335 8.163 -36.689 1.00 97.44 79 PHE A N 1
ATOM 581 C CA . PHE A 1 79 ? 11.237 7.551 -37.418 1.00 97.44 79 PHE A CA 1
ATOM 582 C C . PHE A 1 79 ? 10.417 8.645 -38.101 1.00 97.44 79 PHE A C 1
ATOM 584 O O . PHE A 1 79 ? 10.063 9.646 -37.478 1.00 97.44 79 PHE A O 1
ATOM 591 N N . SER A 1 80 ? 10.094 8.449 -39.377 1.00 94.62 80 SER A N 1
ATOM 592 C CA . SER A 1 80 ? 9.299 9.381 -40.182 1.00 94.62 80 SER A CA 1
ATOM 593 C C . SER A 1 80 ? 8.035 8.708 -40.705 1.00 94.62 80 SER A C 1
ATOM 595 O O . SER A 1 80 ? 8.007 7.496 -40.901 1.00 94.62 80 SER A O 1
ATOM 597 N N . GLY A 1 81 ? 6.993 9.498 -40.977 1.00 91.88 81 GLY A N 1
ATOM 598 C CA . GLY A 1 81 ? 5.761 8.974 -41.576 1.00 91.88 81 GLY A CA 1
ATOM 599 C C . GLY A 1 81 ? 4.936 8.106 -40.624 1.00 91.88 81 GLY A C 1
ATOM 600 O O . GLY A 1 81 ? 4.169 7.262 -41.085 1.00 91.88 81 GLY A O 1
ATOM 601 N N . LEU A 1 82 ? 5.088 8.300 -39.310 1.00 94.31 82 LEU A N 1
ATOM 602 C CA . LEU A 1 82 ? 4.344 7.532 -38.316 1.00 94.31 82 LEU A CA 1
ATOM 603 C C . LEU A 1 82 ? 2.831 7.805 -38.416 1.00 94.31 82 LEU A C 1
ATOM 605 O O . LEU A 1 82 ? 2.426 8.940 -38.704 1.00 94.31 82 LEU A O 1
ATOM 609 N N . PRO A 1 83 ? 1.977 6.794 -38.172 1.00 93.50 83 PRO A N 1
ATOM 610 C CA . PRO A 1 83 ? 0.539 6.993 -38.054 1.00 93.50 83 PRO A CA 1
ATOM 611 C C . PRO A 1 83 ? 0.202 7.804 -36.797 1.00 93.50 83 PRO A C 1
ATOM 613 O O . PRO A 1 83 ? 1.023 7.952 -35.893 1.00 93.50 83 PRO A O 1
ATOM 616 N N . ALA A 1 84 ? -1.033 8.304 -36.725 1.00 93.94 84 ALA A N 1
ATOM 617 C CA . ALA A 1 84 ? -1.503 8.962 -35.515 1.00 93.94 84 ALA A CA 1
ATOM 618 C C . ALA A 1 84 ? -1.576 7.967 -34.341 1.00 93.94 84 ALA A C 1
ATOM 620 O O . ALA A 1 84 ? -2.202 6.909 -34.456 1.00 93.94 84 ALA A O 1
ATOM 621 N N . ALA A 1 85 ? -0.977 8.314 -33.207 1.00 94.56 85 ALA A N 1
ATOM 622 C CA . ALA A 1 85 ? -0.869 7.456 -32.029 1.00 94.56 85 ALA A CA 1
ATOM 623 C C . ALA A 1 85 ? -0.951 8.280 -30.737 1.00 94.56 85 ALA A C 1
ATOM 625 O O . ALA A 1 85 ? -0.563 9.443 -30.722 1.00 94.56 85 ALA A O 1
ATOM 626 N N . SER A 1 86 ? -1.442 7.662 -29.663 1.00 93.81 86 SER A N 1
ATOM 627 C CA . SER A 1 86 ? -1.489 8.248 -28.313 1.00 93.81 86 SER A CA 1
ATOM 628 C C . SER A 1 86 ? -0.546 7.530 -27.336 1.00 93.81 86 SER A C 1
ATOM 630 O O . SER A 1 86 ? -0.451 7.887 -26.157 1.00 93.81 86 SER A O 1
ATOM 632 N N . LYS A 1 87 ? 0.127 6.471 -27.802 1.00 94.62 87 LYS A N 1
ATOM 633 C CA . LYS A 1 87 ? 1.123 5.709 -27.053 1.00 94.62 87 LYS A CA 1
ATOM 634 C C . LYS A 1 87 ? 2.310 5.319 -27.919 1.00 94.62 87 LYS A C 1
ATOM 636 O O . LYS A 1 87 ? 2.169 5.062 -29.118 1.00 94.62 87 LYS A O 1
ATOM 641 N N . LEU A 1 88 ? 3.446 5.203 -27.246 1.00 96.12 88 LEU A N 1
ATOM 642 C CA . LEU A 1 88 ? 4.707 4.694 -27.762 1.00 96.12 88 LEU A CA 1
ATOM 643 C C . LEU A 1 88 ? 5.221 3.629 -26.794 1.00 96.12 88 LEU A C 1
ATOM 645 O O . LEU A 1 88 ? 5.326 3.898 -25.599 1.00 96.12 88 LEU A O 1
ATOM 649 N N . ALA A 1 89 ? 5.571 2.461 -27.319 1.00 97.62 89 ALA A N 1
ATOM 650 C CA . ALA A 1 89 ? 6.443 1.511 -26.648 1.00 97.62 89 ALA A CA 1
ATOM 651 C C . ALA A 1 89 ? 7.806 1.499 -27.341 1.00 97.62 89 ALA A C 1
ATOM 653 O O . ALA A 1 89 ? 7.874 1.537 -28.570 1.00 97.62 89 ALA A O 1
ATOM 654 N N . ILE A 1 90 ? 8.873 1.448 -26.556 1.00 98.31 90 ILE A N 1
ATOM 655 C CA . ILE A 1 90 ? 10.256 1.368 -27.017 1.00 98.31 90 ILE A CA 1
ATOM 656 C C . ILE A 1 90 ? 10.820 0.079 -26.447 1.00 98.31 90 ILE A C 1
ATOM 658 O O . ILE A 1 90 ? 10.934 -0.046 -25.228 1.00 98.31 90 ILE A O 1
ATOM 662 N N . ARG A 1 91 ? 11.182 -0.866 -27.312 1.00 98.12 91 ARG A N 1
ATOM 663 C CA . ARG A 1 91 ? 11.879 -2.074 -26.886 1.00 98.12 91 ARG A CA 1
ATOM 664 C C . ARG A 1 91 ? 13.374 -1.815 -26.885 1.00 98.12 91 ARG A C 1
ATOM 666 O O . ARG A 1 91 ? 13.938 -1.449 -27.917 1.00 98.12 91 ARG A O 1
ATOM 673 N N . TYR A 1 92 ? 14.012 -1.984 -25.735 1.00 98.19 92 TYR A N 1
ATOM 674 C CA . TYR A 1 92 ? 15.400 -1.581 -25.548 1.00 98.19 92 TYR A CA 1
ATOM 675 C C . TYR A 1 92 ? 16.186 -2.554 -24.664 1.00 98.19 92 TYR A C 1
ATOM 677 O O . TYR A 1 92 ? 15.623 -3.312 -23.877 1.00 98.19 92 TYR A O 1
ATOM 685 N N . ALA A 1 93 ? 17.507 -2.511 -24.798 1.00 98.00 93 ALA A N 1
ATOM 686 C CA . ALA A 1 93 ? 18.473 -3.202 -23.958 1.00 98.00 93 ALA A CA 1
ATOM 687 C C . ALA A 1 93 ? 19.442 -2.181 -23.346 1.00 98.00 93 ALA A C 1
ATOM 689 O O . ALA A 1 93 ? 19.889 -1.253 -24.027 1.00 98.00 93 ALA A O 1
ATOM 690 N N . SER A 1 94 ? 19.767 -2.335 -22.063 1.00 96.88 94 SER A N 1
ATOM 691 C CA . SER A 1 94 ? 20.727 -1.478 -21.363 1.00 96.88 94 SER A CA 1
ATOM 692 C C . SER A 1 94 ? 21.388 -2.221 -20.204 1.00 96.88 94 SER A C 1
ATOM 694 O O . SER A 1 94 ? 20.852 -3.191 -19.669 1.00 96.88 94 SER A O 1
ATOM 696 N N . ILE A 1 95 ? 22.561 -1.742 -19.796 1.00 96.00 95 ILE A N 1
ATOM 697 C CA . ILE A 1 95 ? 23.218 -2.138 -18.542 1.00 96.00 95 ILE A CA 1
ATOM 698 C C . ILE A 1 95 ? 23.092 -1.059 -17.456 1.00 96.00 95 ILE A C 1
ATOM 700 O O . ILE A 1 95 ? 23.581 -1.249 -16.344 1.00 96.00 95 ILE A O 1
ATOM 704 N N . GLU A 1 96 ? 22.443 0.060 -17.774 1.00 93.75 96 GLU A N 1
ATOM 705 C CA . GLU A 1 96 ? 22.290 1.232 -16.919 1.00 93.75 96 GLU A CA 1
ATOM 706 C C . GLU A 1 96 ? 20.809 1.480 -16.607 1.00 93.75 96 GLU A C 1
ATOM 708 O O . GLU A 1 96 ? 19.918 1.065 -17.346 1.00 93.75 96 GLU A O 1
ATOM 713 N N . THR A 1 97 ? 20.553 2.189 -15.510 1.00 92.31 97 THR A N 1
ATOM 714 C CA . THR A 1 97 ? 19.221 2.670 -15.132 1.00 92.31 97 THR A CA 1
ATOM 715 C C . THR A 1 97 ? 19.243 4.192 -15.126 1.00 92.31 97 THR A C 1
ATOM 717 O O . THR A 1 97 ? 20.117 4.793 -14.503 1.00 92.31 97 THR A O 1
ATOM 720 N N . GLY A 1 98 ? 18.293 4.821 -15.812 1.00 93.19 98 GLY A N 1
ATOM 721 C CA . GLY A 1 98 ? 18.212 6.272 -15.945 1.00 93.19 98 GLY A CA 1
ATOM 722 C C . GLY A 1 98 ? 17.126 6.675 -16.930 1.00 93.19 98 GLY A C 1
ATOM 723 O O . GLY A 1 98 ? 16.046 6.089 -16.926 1.00 93.19 98 GLY A O 1
ATOM 724 N N . THR A 1 99 ? 17.393 7.673 -17.770 1.00 95.81 99 THR A N 1
ATOM 725 C CA . THR A 1 99 ? 16.424 8.152 -18.762 1.00 95.81 99 THR A CA 1
ATOM 726 C C . THR A 1 99 ? 16.967 8.125 -20.182 1.00 95.81 99 THR A C 1
ATOM 728 O O . THR A 1 99 ? 18.178 8.140 -20.389 1.00 95.81 99 THR A O 1
ATOM 731 N N . ILE A 1 100 ? 16.052 8.138 -21.150 1.00 97.06 100 ILE A N 1
ATOM 732 C CA . ILE A 1 100 ? 16.311 8.488 -22.551 1.00 97.06 100 ILE A CA 1
ATOM 733 C C . ILE A 1 100 ? 15.399 9.636 -22.992 1.00 97.06 100 ILE A C 1
ATOM 735 O O . ILE A 1 100 ? 14.326 9.848 -22.416 1.00 97.06 100 ILE A O 1
ATOM 739 N N . SER A 1 101 ? 15.800 10.360 -24.036 1.00 97.19 101 SER A N 1
ATOM 740 C CA . SER A 1 101 ? 15.060 11.509 -24.560 1.00 97.19 101 SER A CA 1
ATOM 741 C C . SER A 1 101 ? 14.254 11.156 -25.810 1.00 97.19 101 SER A C 1
ATOM 743 O O . SER A 1 101 ? 14.800 10.704 -26.816 1.00 97.19 101 SER A O 1
ATOM 745 N N . VAL A 1 102 ? 12.950 11.437 -25.783 1.00 97.31 102 VAL A N 1
ATOM 746 C CA . VAL A 1 102 ? 12.030 11.244 -26.914 1.00 97.31 102 VAL A CA 1
ATOM 747 C C . VAL A 1 102 ? 11.458 12.587 -27.358 1.00 97.31 102 VAL A C 1
ATOM 749 O O . VAL A 1 102 ? 10.873 13.319 -26.560 1.00 97.31 102 VAL A O 1
ATOM 752 N N . ALA A 1 103 ? 11.596 12.908 -28.642 1.00 95.31 103 ALA A N 1
ATOM 753 C CA . ALA A 1 103 ? 11.091 14.131 -29.260 1.00 95.31 103 ALA A CA 1
ATOM 754 C C . ALA A 1 103 ? 10.103 13.810 -30.390 1.00 95.31 103 ALA A C 1
ATOM 756 O O . ALA A 1 103 ? 10.337 12.903 -31.187 1.00 95.31 103 ALA A O 1
ATOM 757 N N . VAL A 1 104 ? 9.015 14.575 -30.486 1.00 94.19 104 VAL A N 1
ATOM 758 C CA . VAL A 1 104 ? 7.970 14.425 -31.512 1.00 94.19 104 VAL A CA 1
ATOM 759 C C . VAL A 1 104 ? 7.788 15.777 -32.206 1.00 94.19 104 VAL A C 1
ATOM 761 O O . VAL A 1 104 ? 7.164 16.678 -31.651 1.00 94.19 104 VAL A O 1
ATOM 764 N N . ASN A 1 105 ? 8.359 15.942 -33.405 1.00 87.50 105 ASN A N 1
ATOM 765 C CA . ASN A 1 105 ? 8.527 17.242 -34.079 1.00 87.50 105 ASN A CA 1
ATOM 766 C C . ASN A 1 105 ? 9.031 18.342 -33.110 1.00 87.50 105 ASN A C 1
ATOM 768 O O . ASN A 1 105 ? 10.094 18.199 -32.516 1.00 87.50 105 ASN A O 1
ATOM 772 N N . GLU A 1 106 ? 8.264 19.428 -32.954 1.00 83.25 106 GLU A N 1
ATOM 773 C CA . GLU A 1 106 ? 8.558 20.585 -32.097 1.00 83.25 106 GLU A CA 1
ATOM 774 C C . GLU A 1 106 ? 7.953 20.460 -30.684 1.00 83.25 106 GLU A C 1
ATOM 776 O O . GLU A 1 106 ? 7.992 21.415 -29.907 1.00 83.25 106 GLU A O 1
ATOM 781 N N . GLN A 1 107 ? 7.366 19.308 -30.327 1.00 88.50 107 GLN A N 1
ATOM 782 C CA . GLN A 1 107 ? 6.893 19.093 -28.958 1.00 88.50 107 GLN A CA 1
ATOM 783 C C . GLN A 1 107 ? 8.072 19.085 -27.968 1.00 88.50 107 GLN A C 1
ATOM 785 O O . GLN A 1 107 ? 9.175 18.664 -28.331 1.00 88.50 107 GLN A O 1
ATOM 790 N N . PRO A 1 108 ? 7.845 19.478 -26.698 1.00 91.06 108 PRO A N 1
ATOM 791 C CA . PRO A 1 108 ? 8.853 19.348 -25.655 1.00 91.06 108 PRO A CA 1
ATOM 792 C C . PRO A 1 108 ? 9.396 17.920 -25.564 1.00 91.06 108 PRO A C 1
ATOM 794 O O . PRO A 1 108 ? 8.630 16.952 -25.581 1.00 91.06 108 PRO A O 1
ATOM 797 N N . VAL A 1 109 ? 10.719 17.805 -25.438 1.00 93.25 109 VAL A N 1
ATOM 798 C CA . VAL A 1 109 ? 11.400 16.522 -25.235 1.00 93.25 109 VAL A CA 1
ATOM 799 C C . VAL A 1 109 ? 10.870 15.869 -23.962 1.00 93.25 109 VAL A C 1
ATOM 801 O O . VAL A 1 109 ? 10.819 16.499 -22.904 1.00 93.25 109 VAL A O 1
ATOM 804 N N . ARG A 1 110 ? 10.489 14.597 -24.060 1.00 94.50 110 ARG A N 1
ATOM 805 C CA . ARG A 1 110 ? 10.052 13.785 -22.925 1.00 94.50 110 ARG A CA 1
ATOM 806 C C . ARG A 1 110 ? 11.196 12.897 -22.462 1.00 94.50 110 ARG A C 1
ATOM 808 O O . ARG A 1 110 ? 11.806 12.212 -23.280 1.00 94.50 110 ARG A O 1
ATOM 815 N N . LYS A 1 111 ? 11.452 12.893 -21.155 1.00 95.06 111 LYS A N 1
ATOM 816 C CA . LYS A 1 111 ? 12.310 11.893 -20.518 1.00 95.06 111 LYS A CA 1
ATOM 817 C C . LYS A 1 111 ? 11.498 10.628 -20.271 1.00 95.06 111 LYS A C 1
ATOM 819 O O . LYS A 1 111 ? 10.381 10.707 -19.763 1.00 95.06 111 LYS A O 1
ATOM 824 N N . VAL A 1 112 ? 12.065 9.492 -20.649 1.00 96.81 112 VAL A N 1
ATOM 825 C CA . VAL A 1 112 ? 11.476 8.163 -20.472 1.00 96.81 112 VAL A CA 1
ATOM 826 C C . VAL A 1 112 ? 12.397 7.367 -19.571 1.00 96.81 112 VAL A C 1
ATOM 828 O O . VAL A 1 112 ? 13.582 7.252 -19.880 1.00 96.81 112 VAL A O 1
ATOM 831 N N . ASN A 1 113 ? 11.873 6.852 -18.463 1.00 95.88 113 ASN A N 1
ATOM 832 C CA . ASN A 1 113 ? 12.642 6.022 -17.544 1.00 95.88 113 ASN A CA 1
ATOM 833 C C . ASN A 1 113 ? 12.969 4.686 -18.217 1.00 95.88 113 ASN A C 1
ATOM 835 O O . ASN A 1 113 ? 12.100 4.071 -18.833 1.00 95.88 113 ASN A O 1
ATOM 839 N N . VAL A 1 114 ? 14.219 4.253 -18.098 1.00 95.88 114 VAL A N 1
ATOM 840 C CA . VAL A 1 114 ? 14.716 2.972 -18.602 1.00 95.88 114 VAL A CA 1
ATOM 841 C C . VAL A 1 114 ? 15.578 2.309 -17.539 1.00 95.88 114 VAL A C 1
ATOM 843 O O . VAL A 1 114 ? 16.328 2.966 -16.817 1.00 95.88 114 VAL A O 1
ATOM 846 N N . HIS A 1 115 ? 15.449 0.997 -17.426 1.00 94.81 115 HIS A N 1
ATOM 847 C CA . HIS A 1 115 ? 16.151 0.159 -16.459 1.00 94.81 115 HIS A CA 1
ATOM 848 C C . HIS A 1 115 ? 17.148 -0.782 -17.132 1.00 94.81 115 HIS A C 1
ATOM 850 O O . HIS A 1 115 ? 17.003 -1.122 -18.308 1.00 94.81 115 HIS A O 1
ATOM 856 N N . SER A 1 116 ? 18.131 -1.246 -16.364 1.00 95.81 116 SER A N 1
ATOM 857 C CA . SER A 1 116 ? 19.089 -2.245 -16.826 1.00 95.81 116 SER A CA 1
ATOM 858 C C . SER A 1 116 ? 18.397 -3.579 -17.113 1.00 95.81 116 SER A C 1
ATOM 860 O O . SER A 1 116 ? 17.896 -4.241 -16.207 1.00 95.81 116 SER A O 1
ATOM 862 N N . SER A 1 117 ? 18.441 -4.026 -18.369 1.00 96.81 117 SER A N 1
ATOM 863 C CA . SER A 1 117 ? 18.091 -5.403 -18.730 1.00 96.81 117 SER A CA 1
ATOM 864 C C . SER A 1 117 ? 19.221 -6.391 -18.396 1.00 96.81 117 SER A C 1
ATOM 866 O O . SER A 1 117 ? 19.045 -7.603 -18.495 1.00 96.81 117 SER A O 1
ATOM 868 N N . GLY A 1 118 ? 20.394 -5.896 -17.978 1.00 96.50 118 GLY A N 1
ATOM 869 C CA . GLY A 1 118 ? 21.580 -6.693 -17.642 1.00 96.50 118 GLY A CA 1
ATOM 870 C C . GLY A 1 118 ? 22.493 -6.990 -18.834 1.00 96.50 118 GLY A C 1
ATOM 871 O O . GLY A 1 118 ? 23.505 -7.693 -18.698 1.00 96.50 118 GLY A O 1
ATOM 872 N N . ALA A 1 119 ? 22.163 -6.481 -20.023 1.00 96.31 119 ALA A N 1
ATOM 873 C CA . ALA A 1 119 ? 23.004 -6.560 -21.210 1.00 96.31 119 ALA A CA 1
ATOM 874 C C . ALA A 1 119 ? 22.638 -5.479 -22.230 1.00 96.31 119 ALA A C 1
ATOM 876 O O . ALA A 1 119 ? 21.511 -5.011 -22.280 1.00 96.31 119 ALA A O 1
ATOM 877 N N . VAL A 1 120 ? 23.582 -5.147 -23.109 1.00 95.19 120 VAL A N 1
ATOM 878 C CA . VAL A 1 120 ? 23.316 -4.299 -24.284 1.00 95.19 120 VAL A CA 1
ATOM 879 C C . VAL A 1 120 ? 22.741 -5.087 -25.471 1.00 95.19 120 VAL A C 1
ATOM 881 O O . VAL A 1 120 ? 22.278 -4.488 -26.430 1.00 95.19 120 VAL A O 1
ATOM 884 N N . ILE A 1 121 ? 22.781 -6.422 -25.422 1.00 95.31 121 ILE A N 1
ATOM 885 C CA . ILE A 1 121 ? 22.216 -7.333 -26.429 1.00 95.31 121 ILE A CA 1
ATOM 886 C C . ILE A 1 121 ? 21.656 -8.586 -25.747 1.00 95.31 121 ILE A C 1
ATOM 888 O O . ILE A 1 121 ? 22.116 -8.961 -24.664 1.00 95.31 121 ILE A O 1
ATOM 892 N N . GLY A 1 122 ? 20.711 -9.282 -26.372 1.00 95.25 122 GLY A N 1
ATOM 893 C CA . GLY A 1 122 ? 20.214 -10.571 -25.882 1.00 95.25 122 GLY A CA 1
ATOM 894 C C . GLY A 1 122 ? 19.234 -10.493 -24.706 1.00 95.25 122 GLY A C 1
ATOM 895 O O . GLY A 1 122 ? 18.764 -11.535 -24.241 1.00 95.25 122 GLY A O 1
ATOM 896 N N . SER A 1 123 ? 18.948 -9.293 -24.196 1.00 96.69 123 SER A N 1
ATOM 897 C CA . SER A 1 123 ? 18.051 -9.061 -23.065 1.00 96.69 123 SER A CA 1
ATOM 898 C C . SER A 1 123 ? 17.375 -7.702 -23.196 1.00 96.69 123 SER A C 1
ATOM 900 O O . SER A 1 123 ? 18.054 -6.679 -23.239 1.00 96.69 123 SER A O 1
ATOM 902 N N . PHE A 1 124 ? 16.045 -7.708 -23.254 1.00 96.75 124 PHE A N 1
ATOM 903 C CA . PHE A 1 124 ? 15.240 -6.539 -23.590 1.00 96.75 124 PHE A CA 1
ATOM 904 C C . PHE A 1 124 ? 14.155 -6.281 -22.551 1.00 96.75 124 PHE A C 1
ATOM 906 O O . PHE A 1 124 ? 13.590 -7.221 -21.988 1.00 96.75 124 PHE A O 1
ATOM 913 N N . LEU A 1 125 ? 13.848 -5.003 -22.378 1.00 97.06 125 LEU A N 1
ATOM 914 C CA . LEU A 1 125 ? 12.707 -4.466 -21.650 1.00 97.06 125 LEU A CA 1
ATOM 915 C C . LEU A 1 125 ? 11.893 -3.571 -22.593 1.00 97.06 125 LEU A C 1
ATOM 917 O O . LEU A 1 125 ? 12.359 -3.202 -23.675 1.00 97.06 125 LEU A O 1
ATOM 921 N N . ASP A 1 126 ? 10.681 -3.216 -22.178 1.00 96.81 126 ASP A N 1
ATOM 922 C CA . ASP A 1 126 ? 9.795 -2.329 -22.926 1.00 96.81 126 ASP A CA 1
ATOM 923 C C . ASP A 1 126 ? 9.492 -1.089 -22.074 1.00 96.81 126 ASP A C 1
ATOM 925 O O . ASP A 1 126 ? 8.942 -1.208 -20.981 1.00 96.81 126 ASP A O 1
ATOM 929 N N . ALA A 1 127 ? 9.839 0.098 -22.576 1.00 97.38 127 ALA A N 1
ATOM 930 C CA . ALA A 1 127 ? 9.428 1.365 -21.979 1.00 97.38 127 ALA A CA 1
ATOM 931 C C . ALA A 1 127 ? 8.160 1.866 -22.676 1.00 97.38 127 ALA A C 1
ATOM 933 O O . ALA A 1 127 ? 8.154 2.015 -23.901 1.00 97.38 127 ALA A O 1
ATOM 934 N N . VAL A 1 128 ? 7.091 2.141 -21.929 1.00 96.44 128 VAL A N 1
ATOM 935 C CA . VAL A 1 128 ? 5.780 2.508 -22.490 1.00 96.44 128 VAL A CA 1
ATOM 936 C C . VAL A 1 128 ? 5.319 3.852 -21.945 1.00 96.44 128 VAL A C 1
ATOM 938 O O . VAL A 1 128 ? 5.071 4.004 -20.754 1.00 96.44 128 VAL A O 1
ATOM 941 N N . ILE A 1 129 ? 5.123 4.823 -22.838 1.00 95.50 129 ILE A N 1
ATOM 942 C CA . ILE A 1 129 ? 4.653 6.168 -22.488 1.00 95.50 129 ILE A CA 1
ATOM 943 C C . ILE A 1 129 ? 3.364 6.530 -23.219 1.00 95.50 129 ILE A C 1
ATOM 945 O O . ILE A 1 129 ? 3.121 6.134 -24.363 1.00 95.50 129 ILE A O 1
ATOM 949 N N . GLN A 1 130 ? 2.553 7.364 -22.572 1.00 93.06 130 GLN A N 1
ATOM 950 C CA . GLN A 1 130 ? 1.543 8.149 -23.277 1.00 93.06 130 GLN A CA 1
ATOM 951 C C . GLN A 1 130 ? 2.240 9.302 -23.993 1.00 93.06 130 GLN A C 1
ATOM 953 O O . GLN A 1 130 ? 2.995 10.046 -23.365 1.00 93.06 130 GLN A O 1
ATOM 958 N N . ILE A 1 131 ? 2.000 9.453 -25.293 1.00 92.12 131 ILE A N 1
ATOM 959 C CA . ILE A 1 131 ? 2.562 10.527 -26.116 1.00 92.12 131 ILE A CA 1
ATOM 960 C C . ILE A 1 131 ? 1.695 10.743 -27.354 1.00 92.12 131 ILE A C 1
ATOM 962 O O . ILE A 1 131 ? 1.338 9.791 -28.040 1.00 92.12 131 ILE A O 1
ATOM 966 N N . GLU A 1 132 ? 1.363 12.002 -27.631 1.00 92.94 132 GLU A N 1
ATOM 967 C CA . GLU A 1 132 ? 0.548 12.374 -28.786 1.00 92.94 132 GLU A CA 1
ATOM 968 C C . GLU A 1 132 ? 1.426 12.492 -30.032 1.00 92.94 132 GLU A C 1
ATOM 970 O O . GLU A 1 132 ? 2.289 13.369 -30.118 1.00 92.94 132 GLU A O 1
ATOM 975 N N . ILE A 1 133 ? 1.191 11.619 -31.007 1.00 92.94 133 ILE A N 1
ATOM 976 C CA . ILE A 1 133 ? 1.874 11.575 -32.298 1.00 92.94 133 ILE A CA 1
ATOM 977 C C . ILE A 1 133 ? 0.826 11.850 -33.374 1.00 92.94 133 ILE A C 1
ATOM 979 O O . ILE A 1 133 ? -0.095 11.061 -33.571 1.00 92.94 133 ILE A O 1
ATOM 983 N N . SER A 1 134 ? 0.967 12.958 -34.099 1.00 92.44 134 SER A N 1
ATOM 984 C CA . SER A 1 134 ? 0.118 13.255 -35.258 1.00 92.44 134 SER A CA 1
ATOM 985 C C . SER A 1 134 ? 0.576 12.462 -36.483 1.00 92.44 134 SER A C 1
ATOM 987 O O . SER A 1 134 ? 1.772 12.228 -36.658 1.00 92.44 134 SER A O 1
ATOM 989 N N . ALA A 1 135 ? -0.343 12.102 -37.379 1.00 91.44 135 ALA A N 1
ATOM 990 C CA . ALA A 1 135 ? 0.017 11.397 -38.611 1.00 91.44 135 ALA A CA 1
ATOM 991 C C . ALA A 1 135 ? 1.058 12.179 -39.442 1.00 91.44 135 ALA A C 1
ATOM 993 O O . ALA A 1 135 ? 0.940 13.392 -39.613 1.00 91.44 135 ALA A O 1
ATOM 994 N N . GLY A 1 136 ? 2.072 11.480 -39.959 1.00 87.56 136 GLY A N 1
ATOM 995 C CA . GLY A 1 136 ? 3.153 12.065 -40.763 1.00 87.56 136 GLY A CA 1
ATOM 996 C C . GLY A 1 136 ? 4.283 12.716 -39.954 1.00 87.56 136 GLY A C 1
ATOM 997 O O . GLY A 1 136 ? 5.209 13.272 -40.539 1.00 87.56 136 GLY A O 1
ATOM 998 N N . THR A 1 137 ? 4.226 12.642 -38.624 1.00 88.31 137 THR A N 1
ATOM 999 C CA . THR A 1 137 ? 5.206 13.249 -37.712 1.00 88.31 137 THR A CA 1
ATOM 1000 C C . THR A 1 137 ? 6.541 12.506 -37.697 1.00 88.31 137 THR A C 1
ATOM 1002 O O . THR A 1 137 ? 6.598 11.297 -37.939 1.00 88.31 137 THR A O 1
ATOM 1005 N N . ARG A 1 138 ? 7.613 13.244 -37.379 1.00 93.50 138 ARG A N 1
ATOM 1006 C CA . ARG A 1 138 ? 8.925 12.697 -37.037 1.00 93.50 138 ARG A CA 1
ATOM 1007 C C . ARG A 1 138 ? 9.025 12.463 -35.535 1.00 93.50 138 ARG A C 1
ATOM 1009 O O . ARG A 1 138 ? 8.820 13.389 -34.748 1.00 93.50 138 ARG A O 1
ATOM 1016 N N . LEU A 1 139 ? 9.378 11.245 -35.149 1.00 97.00 139 LEU A N 1
ATOM 1017 C CA . LEU A 1 139 ? 9.705 10.882 -33.775 1.00 97.00 139 LEU A CA 1
ATOM 1018 C C . LEU A 1 139 ? 11.191 10.574 -33.704 1.00 97.00 139 LEU A C 1
ATOM 1020 O O . LEU A 1 139 ? 11.689 9.773 -34.487 1.00 97.00 139 LEU A O 1
ATOM 1024 N N . THR A 1 140 ? 11.893 11.204 -32.771 1.00 97.06 140 THR A N 1
ATOM 1025 C CA . THR A 1 140 ? 13.324 10.986 -32.566 1.00 97.06 140 THR A CA 1
ATOM 1026 C C . THR A 1 140 ? 13.575 10.482 -31.154 1.00 97.06 140 THR A C 1
ATOM 1028 O O . THR A 1 140 ? 13.123 11.103 -30.194 1.00 97.06 140 THR A O 1
ATOM 1031 N N . ILE A 1 141 ? 14.307 9.378 -31.030 1.00 97.31 141 ILE A N 1
ATOM 1032 C CA . ILE A 1 141 ? 14.868 8.903 -29.762 1.00 97.31 141 ILE A CA 1
ATOM 1033 C C . ILE A 1 141 ? 16.345 9.280 -29.777 1.00 97.31 141 ILE A C 1
ATOM 1035 O O . ILE A 1 141 ? 17.080 8.835 -30.657 1.00 97.31 141 ILE A O 1
ATOM 1039 N N . ASN A 1 142 ? 16.764 10.119 -28.837 1.00 93.38 142 ASN A N 1
ATOM 1040 C CA . ASN A 1 142 ? 18.123 10.644 -28.749 1.00 93.38 142 ASN A CA 1
ATOM 1041 C C . ASN A 1 142 ? 18.745 10.290 -27.402 1.00 93.38 142 ASN A C 1
ATOM 1043 O O . ASN A 1 142 ? 18.053 10.266 -26.385 1.00 93.38 142 ASN A O 1
ATOM 1047 N N . GLN A 1 143 ? 20.061 10.103 -27.399 1.00 93.19 143 GLN A N 1
ATOM 1048 C CA . GLN A 1 143 ? 20.861 10.050 -26.182 1.00 93.19 143 GLN A CA 1
ATOM 1049 C C . GLN A 1 143 ? 21.483 11.439 -25.966 1.00 93.19 143 GLN A C 1
ATOM 1051 O O . GLN A 1 143 ? 22.276 11.929 -26.781 1.00 93.19 143 GLN A O 1
ATOM 1056 N N . THR A 1 144 ? 21.041 12.129 -24.912 1.00 93.00 144 THR A N 1
ATOM 1057 C CA . THR A 1 144 ? 21.624 13.398 -24.455 1.00 93.00 144 THR A CA 1
ATOM 1058 C C . THR A 1 144 ? 22.703 13.155 -23.395 1.00 93.00 144 THR A C 1
ATOM 1060 O O . THR A 1 144 ? 22.937 12.030 -22.966 1.00 93.00 144 THR A O 1
ATOM 1063 N N . ALA A 1 145 ? 23.409 14.207 -22.967 1.00 92.06 145 ALA A N 1
ATOM 1064 C CA . ALA A 1 145 ? 24.513 14.081 -22.005 1.00 92.06 145 ALA A CA 1
ATOM 1065 C C . ALA A 1 145 ? 24.096 13.514 -20.631 1.00 92.06 145 ALA A C 1
ATOM 1067 O O . ALA A 1 145 ? 24.933 12.986 -19.906 1.00 92.06 145 ALA A O 1
ATOM 1068 N N . ASP A 1 146 ? 22.822 13.653 -20.285 1.00 93.00 146 ASP A N 1
ATOM 1069 C CA . ASP A 1 146 ? 22.167 13.188 -19.063 1.00 93.00 146 ASP A CA 1
ATOM 1070 C C . ASP A 1 146 ? 21.339 11.903 -19.267 1.00 93.00 146 ASP A C 1
ATOM 1072 O O . ASP A 1 146 ? 20.682 11.454 -18.331 1.00 93.00 146 ASP A O 1
ATOM 1076 N N . ASP A 1 147 ? 21.367 11.312 -20.465 1.00 95.94 147 ASP A N 1
ATOM 1077 C CA . ASP A 1 147 ? 20.710 10.037 -20.756 1.00 95.94 147 ASP A CA 1
ATOM 1078 C C . ASP A 1 147 ? 21.670 8.852 -20.636 1.00 95.94 147 ASP A C 1
ATOM 1080 O O . ASP A 1 147 ? 22.882 8.972 -20.835 1.00 95.94 147 ASP A O 1
ATOM 1084 N N . VAL A 1 148 ? 21.110 7.676 -20.369 1.00 95.81 148 VAL A N 1
ATOM 1085 C CA . VAL A 1 148 ? 21.875 6.425 -20.326 1.00 95.81 148 VAL A CA 1
ATOM 1086 C C . VAL A 1 148 ? 22.043 5.815 -21.712 1.00 95.81 148 VAL A C 1
ATOM 1088 O O . VAL A 1 148 ? 21.276 6.100 -22.637 1.00 95.81 148 VAL A O 1
ATOM 1091 N N . ALA A 1 149 ? 23.053 4.960 -21.865 1.00 96.75 149 ALA A N 1
ATOM 1092 C CA . ALA A 1 149 ? 23.253 4.225 -23.103 1.00 96.75 149 ALA A CA 1
ATOM 1093 C C . ALA A 1 149 ? 22.173 3.149 -23.283 1.00 96.75 149 ALA A C 1
ATOM 1095 O O . ALA A 1 149 ? 21.853 2.395 -22.358 1.00 96.75 149 ALA A O 1
ATOM 1096 N N . VAL A 1 150 ? 21.642 3.038 -24.500 1.00 97.44 150 VAL A N 1
ATOM 1097 C CA . VAL A 1 150 ? 20.628 2.036 -24.854 1.00 97.44 150 VAL A CA 1
ATOM 1098 C C . VAL A 1 150 ? 20.871 1.469 -26.245 1.00 97.44 150 VAL A C 1
ATOM 1100 O O . VAL A 1 150 ? 21.323 2.169 -27.152 1.00 97.44 150 VAL A O 1
ATOM 1103 N N . ASN A 1 151 ? 20.510 0.205 -26.430 1.00 98.12 151 ASN A N 1
ATOM 1104 C CA . ASN A 1 151 ? 20.305 -0.379 -27.746 1.00 98.12 151 ASN A CA 1
ATOM 1105 C C . ASN A 1 151 ? 18.800 -0.516 -27.981 1.00 98.12 151 ASN A C 1
ATOM 1107 O O . ASN A 1 151 ? 18.111 -1.111 -27.158 1.00 98.12 151 ASN A O 1
ATOM 1111 N N . ILE A 1 152 ? 18.286 0.044 -29.074 1.00 98.44 152 ILE A N 1
ATOM 1112 C CA . ILE A 1 152 ? 16.859 -0.007 -29.415 1.00 98.44 152 ILE A CA 1
ATOM 1113 C C . ILE A 1 152 ? 16.628 -1.112 -30.444 1.00 98.44 152 ILE A C 1
ATOM 1115 O O . ILE A 1 152 ? 17.300 -1.133 -31.472 1.00 98.44 152 ILE A O 1
ATOM 1119 N N . ASP A 1 153 ? 15.687 -2.009 -30.162 1.00 98.38 153 ASP A N 1
ATOM 1120 C CA . ASP A 1 153 ? 15.230 -3.061 -31.079 1.00 98.38 153 ASP A CA 1
ATOM 1121 C C . ASP A 1 153 ? 14.188 -2.477 -32.044 1.00 98.38 153 ASP A C 1
ATOM 1123 O O . ASP A 1 153 ? 14.463 -2.207 -33.210 1.00 98.38 153 ASP A O 1
ATOM 1127 N N . TYR A 1 154 ? 13.021 -2.116 -31.514 1.00 98.06 154 TYR A N 1
ATOM 1128 C CA . TYR A 1 154 ? 11.947 -1.497 -32.280 1.00 98.06 154 TYR A CA 1
ATOM 1129 C C . TYR A 1 154 ? 11.131 -0.530 -31.426 1.00 98.06 154 TYR A C 1
ATOM 1131 O O . TYR A 1 154 ? 11.219 -0.508 -30.194 1.00 98.06 154 TYR A O 1
ATOM 1139 N N . ILE A 1 155 ? 10.272 0.239 -32.092 1.00 97.81 155 ILE A N 1
ATOM 1140 C CA . ILE A 1 155 ? 9.172 0.954 -31.447 1.00 97.81 155 ILE A CA 1
ATOM 1141 C C . ILE A 1 155 ? 7.822 0.391 -31.878 1.00 97.81 155 ILE A C 1
ATOM 1143 O O . ILE A 1 155 ? 7.670 -0.119 -32.987 1.00 97.81 155 ILE A O 1
ATOM 1147 N N . VAL A 1 156 ? 6.817 0.540 -31.020 1.00 97.00 156 VAL A N 1
ATOM 1148 C CA . VAL A 1 156 ? 5.411 0.297 -31.355 1.00 97.00 156 VAL A CA 1
ATOM 1149 C C . VAL A 1 156 ? 4.622 1.568 -31.084 1.00 97.00 156 VAL A C 1
ATOM 1151 O O . VAL A 1 156 ? 4.656 2.094 -29.974 1.00 97.00 156 VAL A O 1
ATOM 1154 N N . VAL A 1 157 ? 3.883 2.056 -32.081 1.00 95.75 157 VAL A N 1
ATOM 1155 C CA . VAL A 1 157 ? 2.997 3.223 -31.934 1.00 95.75 157 VAL A CA 1
ATOM 1156 C C . VAL A 1 157 ? 1.547 2.847 -32.198 1.00 95.75 157 VAL A C 1
ATOM 1158 O O . VAL A 1 157 ? 1.224 2.156 -33.168 1.00 95.75 157 VAL A O 1
ATOM 1161 N N . GLY A 1 158 ? 0.641 3.300 -31.340 1.00 94.25 158 GLY A N 1
ATOM 1162 C CA . GLY A 1 158 ? -0.769 2.943 -31.452 1.00 94.25 158 GLY A CA 1
ATOM 1163 C C . GLY A 1 158 ? -1.688 3.750 -30.547 1.00 94.25 158 GLY A C 1
ATOM 1164 O O . GLY A 1 158 ? -1.287 4.732 -29.922 1.00 94.25 158 GLY A O 1
ATOM 1165 N N . GLN A 1 159 ? -2.947 3.329 -30.515 1.00 91.75 159 GLN A N 1
ATOM 1166 C CA . GLN A 1 159 ? -4.010 3.925 -29.710 1.00 91.75 159 GLN A CA 1
ATOM 1167 C C . GLN A 1 159 ? -4.385 2.962 -28.585 1.00 91.75 159 GLN A C 1
ATOM 1169 O O . GLN A 1 159 ? -4.518 1.764 -28.823 1.00 91.75 159 GLN A O 1
ATOM 1174 N N . GLY A 1 160 ? -4.613 3.474 -27.376 1.00 86.00 160 GLY A N 1
ATOM 1175 C CA . GLY A 1 160 ? -5.111 2.650 -26.272 1.00 86.00 160 GLY A CA 1
ATOM 1176 C C . GLY A 1 160 ? -4.123 1.568 -25.821 1.00 86.00 160 GLY A C 1
ATOM 1177 O O . GLY A 1 160 ? -3.015 1.884 -25.401 1.00 86.00 160 GLY A O 1
ATOM 1178 N N . ASP A 1 161 ? -4.538 0.306 -25.797 1.00 86.69 161 ASP A N 1
ATOM 1179 C CA . ASP A 1 161 ? -3.697 -0.822 -25.378 1.00 86.69 161 ASP A CA 1
ATOM 1180 C C . ASP A 1 161 ? -2.803 -1.309 -26.534 1.00 86.69 161 ASP A C 1
ATOM 1182 O O . ASP A 1 161 ? -3.296 -1.603 -27.620 1.00 86.69 161 ASP A O 1
ATOM 1186 N N . LEU A 1 162 ? -1.490 -1.396 -26.291 1.00 90.31 162 LEU A N 1
ATOM 1187 C CA . LEU A 1 162 ? -0.506 -1.881 -27.266 1.00 90.31 162 LEU A CA 1
ATOM 1188 C C . LEU A 1 162 ? -0.294 -3.404 -27.192 1.00 90.31 162 LEU A C 1
ATOM 1190 O O . LEU A 1 162 ? 0.542 -3.930 -27.922 1.00 90.31 162 LEU A O 1
ATOM 1194 N N . GLY A 1 163 ? -1.027 -4.115 -26.327 1.00 87.88 163 GLY A N 1
ATOM 1195 C CA . GLY A 1 163 ? -0.823 -5.545 -26.078 1.00 87.88 163 GLY A CA 1
ATOM 1196 C C . GLY A 1 163 ? 0.429 -5.833 -25.246 1.00 87.88 163 GLY A C 1
ATOM 1197 O O . GLY A 1 163 ? 0.955 -6.943 -25.296 1.00 87.88 163 GLY A O 1
ATOM 1198 N N . LEU A 1 164 ? 0.909 -4.832 -24.505 1.00 89.12 164 LEU A N 1
ATOM 1199 C CA . LEU A 1 164 ? 2.058 -4.913 -23.608 1.00 89.12 164 LEU A CA 1
ATOM 1200 C C . LEU A 1 164 ? 1.599 -4.661 -22.166 1.00 89.12 164 LEU A C 1
ATOM 1202 O O . LEU A 1 164 ? 0.662 -3.882 -21.960 1.00 89.12 164 LEU A O 1
ATOM 1206 N N . PRO A 1 165 ? 2.254 -5.272 -21.162 1.00 89.44 165 PRO A N 1
ATOM 1207 C CA . PRO A 1 165 ? 2.021 -4.920 -19.768 1.00 89.44 165 PRO A CA 1
ATOM 1208 C C . PRO A 1 165 ? 2.205 -3.411 -19.532 1.00 89.44 165 PRO A C 1
ATOM 1210 O O . PRO A 1 165 ? 3.012 -2.780 -20.221 1.00 89.44 165 PRO A O 1
ATOM 1213 N N . PRO A 1 166 ? 1.490 -2.812 -18.563 1.00 91.75 166 PRO A N 1
ATOM 1214 C CA . PRO A 1 166 ? 1.759 -1.441 -18.154 1.00 91.75 166 PRO A CA 1
ATOM 1215 C C . PRO A 1 166 ? 3.219 -1.279 -17.727 1.00 91.75 166 PRO A C 1
ATOM 1217 O O . PRO A 1 166 ? 3.706 -2.035 -16.888 1.00 91.75 166 PRO A O 1
ATOM 1220 N N . ASP A 1 167 ? 3.892 -0.265 -18.266 1.00 94.81 167 ASP A N 1
ATOM 1221 C CA . ASP A 1 167 ? 5.188 0.167 -17.757 1.00 94.81 167 ASP A CA 1
ATOM 1222 C C . ASP A 1 167 ? 4.967 1.011 -16.502 1.00 94.81 167 ASP A C 1
ATOM 1224 O O . ASP A 1 167 ? 4.554 2.174 -16.558 1.00 94.81 167 ASP A O 1
ATOM 1228 N N . ILE A 1 168 ? 5.218 0.385 -15.359 1.00 95.25 168 ILE A N 1
ATOM 1229 C CA . ILE A 1 168 ? 4.937 0.938 -14.038 1.00 95.25 168 ILE A CA 1
ATOM 1230 C C . ILE A 1 168 ? 5.870 2.105 -13.669 1.00 95.25 168 ILE A C 1
ATOM 1232 O O . ILE A 1 168 ? 5.562 2.854 -12.742 1.00 95.25 168 ILE A O 1
ATOM 1236 N N . TRP A 1 169 ? 6.954 2.312 -14.425 1.00 95.62 169 TRP A N 1
ATOM 1237 C CA . TRP A 1 169 ? 7.946 3.372 -14.212 1.00 95.62 169 TRP A CA 1
ATOM 1238 C C . TRP A 1 169 ? 7.746 4.583 -15.121 1.00 95.62 169 TRP A C 1
ATOM 1240 O O . TRP A 1 169 ? 8.381 5.617 -14.926 1.00 95.62 169 TRP A O 1
ATOM 1250 N N . ASN A 1 170 ? 6.831 4.499 -16.083 1.00 96.06 170 ASN A N 1
ATOM 1251 C CA . ASN A 1 170 ? 6.488 5.596 -16.989 1.00 96.06 170 ASN A CA 1
ATOM 1252 C C . ASN A 1 170 ? 4.993 5.952 -16.952 1.00 96.06 170 ASN A C 1
ATOM 1254 O O . ASN A 1 170 ? 4.454 6.579 -17.870 1.00 96.06 170 ASN A O 1
ATOM 1258 N N . LEU A 1 171 ? 4.315 5.591 -15.858 1.00 95.44 171 LEU A N 1
ATOM 1259 C CA . LEU A 1 171 ? 2.921 5.955 -15.633 1.00 95.44 171 LEU A CA 1
ATOM 1260 C C . LEU A 1 171 ? 2.760 7.482 -15.527 1.00 95.44 171 LEU A C 1
ATOM 1262 O O . LEU A 1 171 ? 3.539 8.144 -14.830 1.00 95.44 171 LEU A O 1
ATOM 1266 N N . PRO A 1 172 ? 1.726 8.060 -16.167 1.00 93.50 172 PRO A N 1
ATOM 1267 C CA . PRO A 1 172 ? 1.399 9.468 -15.985 1.00 93.50 172 PRO A CA 1
ATOM 1268 C C . PRO A 1 172 ? 0.858 9.712 -14.566 1.00 93.50 172 PRO A C 1
ATOM 1270 O O . PRO A 1 172 ? 0.470 8.760 -13.884 1.00 93.50 172 PRO A O 1
ATOM 1273 N N . PRO A 1 173 ? 0.746 10.974 -14.119 1.00 93.38 173 PRO A N 1
ATOM 1274 C CA . PRO A 1 173 ? -0.011 11.296 -12.913 1.00 93.38 173 PRO A CA 1
ATOM 1275 C C . PRO A 1 173 ? -1.435 10.724 -12.979 1.00 93.38 173 PRO A C 1
ATOM 1277 O O . PRO A 1 173 ? -2.095 10.813 -14.018 1.00 93.38 173 PRO A O 1
ATOM 1280 N N . LEU A 1 174 ? -1.913 10.140 -11.877 1.00 95.00 174 LEU A N 1
ATOM 1281 C CA . LEU A 1 174 ? -3.264 9.583 -11.802 1.00 95.00 174 LEU A CA 1
ATOM 1282 C C . LEU A 1 174 ? -4.306 10.715 -11.909 1.00 95.00 174 LEU A C 1
ATOM 1284 O O . LEU A 1 174 ? -4.309 11.614 -11.060 1.00 95.00 174 LEU A O 1
ATOM 1288 N N . PRO A 1 175 ? -5.223 10.685 -12.893 1.00 95.12 175 PRO A N 1
ATOM 1289 C CA . PRO A 1 175 ? -6.325 11.633 -12.934 1.00 95.12 175 PRO A CA 1
ATOM 1290 C C . PRO A 1 175 ? -7.323 11.348 -11.807 1.00 95.12 175 PRO A C 1
ATOM 1292 O O . PRO A 1 175 ? -7.697 10.204 -11.552 1.00 95.12 175 PRO A O 1
ATOM 1295 N N . VAL A 1 176 ? -7.812 12.404 -11.157 1.00 97.44 176 VAL A N 1
ATOM 1296 C CA . VAL A 1 176 ? -8.896 12.289 -10.174 1.00 97.44 176 VAL A CA 1
ATOM 1297 C C . VAL A 1 176 ? -10.185 11.909 -10.899 1.00 97.44 176 VAL A C 1
ATOM 1299 O O . VAL A 1 176 ? -10.573 12.572 -11.861 1.00 97.44 176 VAL A O 1
ATOM 1302 N N . ALA A 1 177 ? -10.865 10.859 -10.431 1.00 97.69 177 ALA A N 1
ATOM 1303 C CA . ALA A 1 177 ? -12.162 10.459 -10.966 1.00 97.69 177 ALA A CA 1
ATOM 1304 C C . ALA A 1 177 ? -13.166 11.622 -10.980 1.00 97.69 177 ALA A C 1
ATOM 1306 O O . ALA A 1 177 ? -13.233 12.399 -10.032 1.00 97.69 177 ALA A O 1
ATOM 1307 N N . GLU A 1 178 ? -13.995 11.697 -12.022 1.00 96.19 178 GLU A N 1
ATOM 1308 C CA . GLU A 1 178 ? -15.044 12.715 -12.130 1.00 96.19 178 GLU A CA 1
ATOM 1309 C C . GLU A 1 178 ? -16.022 12.672 -10.945 1.00 96.19 178 GLU A C 1
ATOM 1311 O O . GLU A 1 178 ? -16.536 11.609 -10.577 1.00 96.19 178 GLU A O 1
ATOM 1316 N N . GLY A 1 179 ? -16.311 13.844 -10.379 1.00 96.31 179 GLY A N 1
ATOM 1317 C CA . GLY A 1 179 ? -17.263 14.024 -9.290 1.00 96.31 179 GLY A CA 1
ATOM 1318 C C . GLY A 1 179 ? -17.112 15.386 -8.597 1.00 96.31 179 GLY A C 1
ATOM 1319 O O . GLY A 1 179 ? -16.337 16.229 -9.049 1.00 96.31 179 GLY A O 1
ATOM 1320 N N . PRO A 1 180 ? -17.874 15.636 -7.520 1.00 96.69 180 PRO A N 1
ATOM 1321 C CA . PRO A 1 180 ? -17.916 16.922 -6.832 1.00 96.69 180 PRO A CA 1
ATOM 1322 C C . PRO A 1 180 ? -16.695 17.186 -5.938 1.00 96.69 180 PRO A C 1
ATOM 1324 O O . PRO A 1 180 ? -16.493 18.327 -5.526 1.00 96.69 180 PRO A O 1
ATOM 1327 N N . TYR A 1 181 ? -15.893 16.168 -5.609 1.00 97.88 181 TYR A N 1
ATOM 1328 C CA . TYR A 1 181 ? -14.686 16.341 -4.803 1.00 97.88 181 TYR A CA 1
ATOM 1329 C C . TYR A 1 181 ? -13.499 16.693 -5.707 1.00 97.88 181 TYR A C 1
ATOM 1331 O O . TYR A 1 181 ? -13.075 15.885 -6.528 1.00 97.88 181 TYR A O 1
ATOM 1339 N N . SER A 1 182 ? -12.945 17.895 -5.553 1.00 97.31 182 SER A N 1
ATOM 1340 C CA . SER A 1 182 ? -11.673 18.291 -6.170 1.00 97.31 182 SER A CA 1
ATOM 1341 C C . SER A 1 182 ? -10.490 17.950 -5.260 1.00 97.31 182 SER A C 1
ATOM 1343 O O . SER A 1 182 ? -10.661 17.837 -4.048 1.00 97.31 182 SER A O 1
ATOM 1345 N N . ALA A 1 183 ? -9.282 17.843 -5.821 1.00 96.94 183 ALA A N 1
ATOM 1346 C CA . ALA A 1 183 ? -8.035 17.609 -5.082 1.00 96.94 183 ALA A CA 1
ATOM 1347 C C . ALA A 1 183 ? -7.565 18.848 -4.288 1.00 96.94 183 ALA A C 1
ATOM 1349 O O . ALA A 1 183 ? -6.488 19.384 -4.526 1.00 96.94 183 ALA A O 1
ATOM 1350 N N . ASP A 1 184 ? -8.391 19.318 -3.357 1.00 97.38 184 ASP A N 1
ATOM 1351 C CA . ASP A 1 184 ? -8.115 20.458 -2.484 1.00 97.38 184 ASP A CA 1
ATOM 1352 C C . ASP A 1 184 ? -8.731 20.213 -1.102 1.00 97.38 184 ASP A C 1
ATOM 1354 O O . ASP A 1 184 ? -9.922 19.911 -0.984 1.00 97.38 184 ASP A O 1
ATOM 1358 N N . TRP A 1 185 ? -7.932 20.358 -0.042 1.00 97.69 185 TRP A N 1
ATOM 1359 C CA . TRP A 1 185 ? -8.375 20.069 1.323 1.00 97.69 185 TRP A CA 1
ATOM 1360 C C . TRP A 1 185 ? -9.585 20.906 1.738 1.00 97.69 185 TRP A C 1
ATOM 1362 O O . TRP A 1 185 ? -10.514 20.385 2.360 1.00 97.69 185 TRP A O 1
ATOM 1372 N N . MET A 1 186 ? -9.607 22.191 1.369 1.00 97.44 186 MET A N 1
ATOM 1373 C CA . MET A 1 186 ? -10.707 23.086 1.715 1.00 97.44 186 MET A CA 1
ATOM 1374 C C . MET A 1 186 ? -12.000 22.659 1.013 1.00 97.44 186 MET A C 1
ATOM 1376 O O . MET A 1 186 ? -13.035 22.539 1.671 1.00 97.44 186 MET A O 1
ATOM 1380 N N . ALA A 1 187 ? -11.954 22.374 -0.287 1.00 97.75 187 ALA A N 1
ATOM 1381 C CA . ALA A 1 187 ? -13.097 21.893 -1.055 1.00 97.75 187 ALA A CA 1
ATOM 1382 C C . ALA A 1 187 ? -13.638 20.561 -0.514 1.00 97.75 187 ALA A C 1
ATOM 1384 O O . ALA A 1 187 ? -14.844 20.442 -0.287 1.00 97.75 187 ALA A O 1
ATOM 1385 N N . ILE A 1 188 ? -12.757 19.596 -0.220 1.00 98.44 188 ILE A N 1
ATOM 1386 C CA . ILE A 1 188 ? -13.151 18.302 0.355 1.00 98.44 188 ILE A CA 1
ATOM 1387 C C . ILE A 1 188 ? -13.826 18.509 1.715 1.00 98.44 188 ILE A C 1
ATOM 1389 O O . ILE A 1 188 ? -14.912 17.976 1.948 1.00 98.44 188 ILE A O 1
ATOM 1393 N N . SER A 1 189 ? -13.237 19.334 2.588 1.00 97.75 189 SER A N 1
ATOM 1394 C CA . SER A 1 189 ? -13.762 19.589 3.937 1.00 97.75 189 SER A CA 1
ATOM 1395 C C . SER A 1 189 ? -15.171 20.196 3.942 1.00 97.75 189 SER A C 1
ATOM 1397 O O . SER A 1 189 ? -15.924 20.014 4.895 1.00 97.75 189 SER A O 1
ATOM 1399 N N . ARG A 1 190 ? -15.562 20.919 2.887 1.00 97.06 190 ARG A N 1
ATOM 1400 C CA . ARG A 1 190 ? -16.895 21.533 2.784 1.00 97.06 190 ARG A CA 1
ATOM 1401 C C . ARG A 1 190 ? -17.986 20.529 2.420 1.00 97.06 190 ARG A C 1
ATOM 1403 O O . ARG A 1 190 ? -19.150 20.793 2.709 1.00 97.06 190 ARG A O 1
ATOM 1410 N N . LEU A 1 191 ? -17.617 19.417 1.784 1.00 96.81 191 LEU A N 1
ATOM 1411 C CA . LEU A 1 191 ? -18.551 18.430 1.239 1.00 96.81 191 LEU A CA 1
ATOM 1412 C C . LEU A 1 191 ? -18.552 17.111 2.013 1.00 96.81 191 LEU A C 1
ATOM 1414 O O . LEU A 1 191 ? -19.575 16.431 2.069 1.00 96.81 191 LEU A O 1
ATOM 1418 N N . TYR A 1 192 ? -17.407 16.695 2.554 1.00 98.06 192 TYR A N 1
ATOM 1419 C CA . TYR A 1 192 ? -17.284 15.398 3.204 1.00 98.06 192 TYR A CA 1
ATOM 1420 C C . TYR A 1 192 ? -17.945 15.393 4.584 1.00 98.06 192 TYR A C 1
ATOM 1422 O O . TYR A 1 192 ? -17.927 16.362 5.342 1.00 98.06 192 TYR A O 1
ATOM 1430 N N . THR A 1 193 ? -18.554 14.262 4.915 1.00 95.44 193 THR A N 1
ATOM 1431 C CA . THR A 1 193 ? -19.028 13.950 6.258 1.00 95.44 193 THR A CA 1
ATOM 1432 C C . THR A 1 193 ? -18.810 12.466 6.475 1.00 95.44 193 THR A C 1
ATOM 1434 O O . THR A 1 193 ? -19.206 11.656 5.639 1.00 95.44 193 THR A O 1
ATOM 1437 N N . VAL A 1 194 ? -18.208 12.117 7.613 1.00 97.19 194 VAL A N 1
ATOM 1438 C CA . VAL A 1 194 ? -17.936 10.722 7.968 1.00 97.19 194 VAL A CA 1
ATOM 1439 C C . VAL A 1 194 ? -19.249 9.923 7.974 1.00 97.19 194 VAL A C 1
ATOM 1441 O O . VAL A 1 194 ? -20.167 10.290 8.724 1.00 97.19 194 VAL A O 1
ATOM 1444 N N . PRO A 1 195 ? -19.361 8.844 7.174 1.00 97.44 195 PRO A N 1
ATOM 1445 C CA . PRO A 1 195 ? -20.581 8.057 7.048 1.00 97.44 195 PRO A CA 1
ATOM 1446 C C . PRO A 1 195 ? -21.108 7.534 8.388 1.00 97.44 195 PRO A C 1
ATOM 1448 O O . PRO A 1 195 ? -20.349 7.108 9.263 1.00 97.44 195 PRO A O 1
ATOM 1451 N N . ALA A 1 196 ? -22.437 7.512 8.531 1.00 97.00 196 ALA A N 1
ATOM 1452 C CA . ALA A 1 196 ? -23.103 7.058 9.753 1.00 97.00 196 ALA A CA 1
ATOM 1453 C C . ALA A 1 196 ? -22.698 5.629 10.142 1.00 97.00 196 ALA A C 1
ATOM 1455 O O . ALA A 1 196 ? -22.365 5.393 11.302 1.00 97.00 196 ALA A O 1
ATOM 1456 N N . TRP A 1 197 ? -22.623 4.724 9.158 1.00 97.88 197 TRP A N 1
ATOM 1457 C CA . TRP A 1 197 ? -22.257 3.324 9.377 1.00 97.88 197 TRP A CA 1
ATOM 1458 C C . TRP A 1 197 ? -20.912 3.192 10.110 1.00 97.88 197 TRP A C 1
ATOM 1460 O O . TRP A 1 197 ? -20.789 2.391 11.033 1.00 97.88 197 TRP A O 1
ATOM 1470 N N . TRP A 1 198 ? -19.915 4.011 9.753 1.00 98.12 198 TRP A N 1
ATOM 1471 C CA . TRP A 1 198 ? -18.577 3.935 10.343 1.00 98.12 198 TRP A CA 1
ATOM 1472 C C . TRP A 1 198 ? -18.588 4.478 11.770 1.00 98.12 198 TRP A C 1
ATOM 1474 O O . TRP A 1 198 ? -18.052 3.871 12.696 1.00 98.12 198 TRP A O 1
ATOM 1484 N N . ARG A 1 199 ? -19.307 5.587 11.987 1.00 97.62 199 ARG A N 1
ATOM 1485 C CA . ARG A 1 199 ? -19.501 6.160 13.328 1.00 97.62 199 ARG A CA 1
ATOM 1486 C C . ARG A 1 199 ? -20.270 5.223 14.258 1.00 97.62 199 ARG A C 1
ATOM 1488 O O . ARG A 1 199 ? -20.167 5.375 15.474 1.00 97.62 199 ARG A O 1
ATOM 1495 N N . GLU A 1 200 ? -21.079 4.321 13.715 1.00 98.25 200 GLU A N 1
ATOM 1496 C CA . GLU A 1 200 ? -21.834 3.305 14.453 1.00 98.25 200 GLU A CA 1
ATOM 1497 C C . GLU A 1 200 ? -21.022 2.030 14.710 1.00 98.25 200 GLU A C 1
ATOM 1499 O O . GLU A 1 200 ? -21.260 1.373 15.724 1.00 98.25 200 GLU A O 1
ATOM 1504 N N . ALA A 1 201 ? -20.054 1.720 13.840 1.00 98.44 201 ALA A N 1
ATOM 1505 C CA . ALA A 1 201 ? -19.259 0.496 13.863 1.00 98.44 201 ALA A CA 1
ATOM 1506 C C . ALA A 1 201 ? -18.406 0.344 15.130 1.00 98.44 201 ALA A C 1
ATOM 1508 O O . ALA A 1 201 ? -18.411 -0.731 15.722 1.00 98.44 201 ALA A O 1
ATOM 1509 N N . LYS A 1 202 ? -17.711 1.412 15.553 1.00 98.69 202 LYS A N 1
ATOM 1510 C CA . LYS A 1 202 ? -16.835 1.523 16.746 1.00 98.69 202 LYS A CA 1
ATOM 1511 C C . LYS A 1 202 ? -15.646 0.573 16.859 1.00 98.69 202 LYS A C 1
ATOM 1513 O O . LYS A 1 202 ? -14.661 0.948 17.486 1.00 98.69 202 LYS A O 1
ATOM 1518 N N . PHE A 1 203 ? -15.728 -0.619 16.288 1.00 98.88 203 PHE A N 1
ATOM 1519 C CA . PHE A 1 203 ? -14.734 -1.662 16.443 1.00 98.88 203 PHE A CA 1
ATOM 1520 C C . PHE A 1 203 ? -14.554 -2.437 15.137 1.00 98.88 203 PHE A C 1
ATOM 1522 O O . PHE A 1 203 ? -15.527 -2.928 14.554 1.00 98.88 203 PHE A O 1
ATOM 1529 N N . GLY A 1 204 ? -13.309 -2.524 14.678 1.00 98.69 204 GLY A N 1
ATOM 1530 C CA . GLY A 1 204 ? -12.906 -3.270 13.490 1.00 98.69 204 GLY A CA 1
ATOM 1531 C C . GLY A 1 204 ? -11.758 -4.228 13.774 1.00 98.69 204 GLY A C 1
ATOM 1532 O O . GLY A 1 204 ? -11.014 -4.051 14.740 1.00 98.69 204 GLY A O 1
ATOM 1533 N N . ALA A 1 205 ? -11.620 -5.226 12.907 1.00 98.81 205 ALA A N 1
ATOM 1534 C CA . ALA A 1 205 ? -10.507 -6.168 12.902 1.00 98.81 205 ALA A CA 1
ATOM 1535 C C . ALA A 1 205 ? -9.572 -5.873 11.723 1.00 98.81 205 ALA A C 1
ATOM 1537 O O . ALA A 1 205 ? -10.037 -5.502 10.644 1.00 98.81 205 ALA A O 1
ATOM 1538 N N . TRP A 1 206 ? -8.272 -6.068 11.911 1.00 98.56 206 TRP A N 1
ATOM 1539 C CA . TRP A 1 206 ? -7.267 -5.965 10.857 1.00 98.56 206 TRP A CA 1
ATOM 1540 C C . TRP A 1 206 ? -6.380 -7.207 10.853 1.00 98.56 206 TRP A C 1
ATOM 1542 O O . TRP A 1 206 ? -6.011 -7.713 11.910 1.00 98.56 206 TRP A O 1
ATOM 1552 N N . ALA A 1 207 ? -6.039 -7.677 9.661 1.00 97.00 207 ALA A N 1
ATOM 1553 C CA . ALA A 1 207 ? -4.953 -8.610 9.413 1.00 97.00 207 ALA A CA 1
ATOM 1554 C C . ALA A 1 207 ? -3.771 -7.919 8.707 1.00 97.00 207 ALA A C 1
ATOM 1556 O O . ALA A 1 207 ? -3.814 -7.728 7.490 1.00 97.00 207 ALA A O 1
ATOM 1557 N N . HIS A 1 208 ? -2.714 -7.579 9.446 1.00 96.12 208 HIS A N 1
ATOM 1558 C CA . HIS A 1 208 ? -1.374 -7.358 8.885 1.00 96.12 208 HIS A CA 1
ATOM 1559 C C . HIS A 1 208 ? -0.762 -8.714 8.532 1.00 96.12 208 HIS A C 1
ATOM 1561 O O . HIS A 1 208 ? -0.174 -9.393 9.378 1.00 96.12 208 HIS A O 1
ATOM 1567 N N . TRP A 1 209 ? -1.005 -9.152 7.300 1.00 97.75 209 TRP A N 1
ATOM 1568 C CA . TRP A 1 209 ? -0.585 -10.463 6.837 1.00 97.75 209 TRP A CA 1
ATOM 1569 C C . TRP A 1 209 ? -0.246 -10.427 5.351 1.00 97.75 209 TRP A C 1
ATOM 1571 O O . TRP A 1 209 ? -1.106 -10.195 4.504 1.00 97.75 209 TRP A O 1
ATOM 1581 N N . ASP A 1 210 ? 1.030 -10.653 5.078 1.00 97.44 210 ASP A N 1
ATOM 1582 C CA . ASP A 1 210 ? 1.684 -10.610 3.774 1.00 97.44 210 ASP A CA 1
ATOM 1583 C C . ASP A 1 210 ? 2.901 -11.575 3.807 1.00 97.44 210 ASP A C 1
ATOM 1585 O O . ASP A 1 210 ? 3.126 -12.238 4.836 1.00 97.44 210 ASP A O 1
ATOM 1589 N N . PRO A 1 211 ? 3.712 -11.697 2.735 1.00 97.94 211 PRO A N 1
ATOM 1590 C CA . PRO A 1 211 ? 4.824 -12.647 2.709 1.00 97.94 211 PRO A CA 1
ATOM 1591 C C . PRO A 1 211 ? 5.855 -12.475 3.831 1.00 97.94 211 PRO A C 1
ATOM 1593 O O . PRO A 1 211 ? 6.484 -13.458 4.231 1.00 97.94 211 PRO A O 1
ATOM 1596 N N . GLN A 1 212 ? 6.016 -11.276 4.402 1.00 96.31 212 GLN A N 1
ATOM 1597 C CA . GLN A 1 212 ? 6.958 -11.042 5.500 1.00 96.31 212 GLN A CA 1
ATOM 1598 C C . GLN A 1 212 ? 6.537 -11.753 6.796 1.00 96.31 212 GLN A C 1
ATOM 1600 O O . GLN A 1 212 ? 7.349 -11.905 7.707 1.00 96.31 212 GLN A O 1
ATOM 1605 N N . SER A 1 213 ? 5.294 -12.238 6.866 1.00 97.00 213 SER A N 1
ATOM 1606 C CA . SER A 1 213 ? 4.803 -13.078 7.962 1.00 97.00 213 SER A CA 1
ATOM 1607 C C . SER A 1 213 ? 5.389 -14.491 7.927 1.00 97.00 213 SER A C 1
ATOM 1609 O O . SER A 1 213 ? 5.424 -15.157 8.961 1.00 97.00 213 SER A O 1
ATOM 1611 N N . MET A 1 214 ? 5.844 -14.970 6.759 1.00 96.19 214 MET A N 1
ATOM 1612 C CA . MET A 1 214 ? 6.306 -16.352 6.551 1.00 96.19 214 MET A CA 1
ATOM 1613 C C . MET A 1 214 ? 7.393 -16.786 7.557 1.00 96.19 214 MET A C 1
ATOM 1615 O O . MET A 1 214 ? 7.253 -17.867 8.129 1.00 96.19 214 MET A O 1
ATOM 1619 N N . PRO A 1 215 ? 8.421 -15.968 7.858 1.00 97.50 215 PRO A N 1
ATOM 1620 C CA . PRO A 1 215 ? 9.484 -16.345 8.795 1.00 97.50 215 PRO A CA 1
ATOM 1621 C C . PRO A 1 215 ? 9.072 -16.301 10.274 1.00 97.50 215 PRO A C 1
ATOM 1623 O O . PRO A 1 215 ? 9.831 -16.753 11.132 1.00 97.50 215 PRO A O 1
ATOM 1626 N N . GLU A 1 216 ? 7.905 -15.730 10.598 1.00 97.69 216 GLU A N 1
ATOM 1627 C CA . GLU A 1 216 ? 7.405 -15.577 11.973 1.00 97.69 216 GLU A CA 1
ATOM 1628 C C . GLU A 1 216 ? 8.400 -14.855 12.910 1.00 97.69 216 GLU A C 1
ATOM 1630 O O . GLU A 1 216 ? 8.546 -15.208 14.084 1.00 97.69 216 GLU A O 1
ATOM 1635 N N . GLN A 1 217 ? 9.111 -13.851 12.378 1.00 97.94 217 GLN A N 1
ATOM 1636 C CA . GLN A 1 217 ? 10.145 -13.061 13.068 1.00 97.94 217 GLN A CA 1
ATOM 1637 C C . GLN A 1 217 ? 9.737 -11.594 13.300 1.00 97.94 217 GLN A C 1
ATOM 1639 O O . GLN A 1 217 ? 10.596 -10.714 13.415 1.00 97.94 217 GLN A O 1
ATOM 1644 N N . GLY A 1 218 ? 8.431 -11.337 13.390 1.00 96.31 218 GLY A N 1
ATOM 1645 C CA . GLY A 1 218 ? 7.893 -10.020 13.711 1.00 96.31 218 GLY A CA 1
ATOM 1646 C C . GLY A 1 218 ? 7.939 -9.027 12.554 1.00 96.31 218 GLY A C 1
ATOM 1647 O O . GLY A 1 218 ? 8.198 -9.371 11.401 1.00 96.31 218 GLY A O 1
ATOM 1648 N N . ASP A 1 219 ? 7.628 -7.779 12.889 1.00 95.19 219 ASP A N 1
ATOM 1649 C CA . ASP A 1 219 ? 7.418 -6.716 11.913 1.00 95.19 219 ASP A CA 1
ATOM 1650 C C . ASP A 1 219 ? 8.711 -6.304 11.186 1.00 95.19 219 ASP A C 1
ATOM 1652 O O . ASP A 1 219 ? 9.825 -6.466 11.692 1.00 95.19 219 ASP A O 1
ATOM 1656 N N . TRP A 1 220 ? 8.551 -5.775 9.975 1.00 96.25 220 TRP A N 1
ATOM 1657 C CA . TRP A 1 220 ? 9.615 -5.269 9.096 1.00 96.25 220 TRP A CA 1
ATOM 1658 C C . TRP A 1 220 ? 10.685 -6.294 8.715 1.00 96.25 220 TRP A C 1
ATOM 1660 O O . TRP A 1 220 ? 11.800 -5.904 8.347 1.00 96.25 220 TRP A O 1
ATOM 1670 N N . TYR A 1 221 ? 10.355 -7.589 8.727 1.00 98.00 221 TYR A N 1
ATOM 1671 C CA . TYR A 1 221 ? 11.291 -8.640 8.326 1.00 98.00 221 TYR A CA 1
ATOM 1672 C C . TYR A 1 221 ? 11.900 -8.379 6.945 1.00 98.00 221 TYR A C 1
ATOM 1674 O O . TYR A 1 221 ? 13.112 -8.507 6.772 1.00 98.00 221 TYR A O 1
ATOM 1682 N N . SER A 1 222 ? 11.081 -7.916 5.993 1.00 96.38 222 SER A N 1
ATOM 1683 C CA . SER A 1 222 ? 11.506 -7.595 4.625 1.00 96.38 222 SER A CA 1
ATOM 1684 C C . SER A 1 222 ? 12.617 -6.539 4.563 1.00 96.38 222 SER A C 1
ATOM 1686 O O . SER A 1 222 ? 13.380 -6.509 3.604 1.00 96.38 222 SER A O 1
ATOM 1688 N N . ARG A 1 223 ? 12.750 -5.685 5.587 1.00 96.44 223 ARG A N 1
ATOM 1689 C CA . ARG A 1 223 ? 13.844 -4.715 5.734 1.00 96.44 223 ARG A CA 1
ATOM 1690 C C . ARG A 1 223 ? 14.972 -5.263 6.600 1.00 96.44 223 ARG A C 1
ATOM 1692 O O . ARG A 1 223 ? 16.137 -5.166 6.215 1.00 96.44 223 ARG A O 1
ATOM 1699 N N . GLY A 1 224 ? 14.651 -5.804 7.774 1.00 97.94 224 GLY A N 1
ATOM 1700 C CA . GLY A 1 224 ? 15.659 -6.233 8.741 1.00 97.94 224 GLY A CA 1
ATOM 1701 C C . GLY A 1 224 ? 16.507 -7.403 8.251 1.00 97.94 224 GLY A C 1
ATOM 1702 O O . GLY A 1 224 ? 17.689 -7.459 8.586 1.00 97.94 224 GLY A O 1
ATOM 1703 N N . MET A 1 225 ? 15.979 -8.260 7.368 1.00 98.06 225 MET A N 1
ATOM 1704 C CA . MET A 1 225 ? 16.753 -9.342 6.748 1.00 98.06 225 MET A CA 1
ATOM 1705 C C . MET A 1 225 ? 17.941 -8.865 5.894 1.00 98.06 225 MET A C 1
ATOM 1707 O O . MET A 1 225 ? 18.834 -9.658 5.632 1.00 98.06 225 MET A O 1
ATOM 1711 N N . TYR A 1 226 ? 17.992 -7.586 5.504 1.00 97.81 226 TYR A N 1
ATOM 1712 C CA . TYR A 1 226 ? 19.114 -6.978 4.770 1.00 97.81 226 TYR A CA 1
ATOM 1713 C C . TYR A 1 226 ? 20.027 -6.116 5.654 1.00 97.81 226 TYR A C 1
ATOM 1715 O O . TYR A 1 226 ? 21.057 -5.612 5.203 1.00 97.81 226 TYR A O 1
ATOM 1723 N N . MET A 1 227 ? 19.657 -5.905 6.919 1.00 97.12 227 MET A N 1
ATOM 1724 C CA . MET A 1 227 ? 20.451 -5.122 7.862 1.00 97.12 227 MET A CA 1
ATOM 1725 C C . MET A 1 227 ? 21.481 -6.020 8.544 1.00 97.12 227 MET A C 1
ATOM 1727 O O . MET A 1 227 ? 21.166 -6.644 9.558 1.00 97.12 227 MET A O 1
ATOM 1731 N N . GLU A 1 228 ? 22.698 -6.056 7.994 1.00 97.38 228 GLU A N 1
ATOM 1732 C CA . GLU A 1 228 ? 23.824 -6.854 8.502 1.00 97.38 228 GLU A CA 1
ATOM 1733 C C . GLU A 1 228 ? 23.963 -6.747 10.035 1.00 97.38 228 GLU A C 1
ATOM 1735 O O . GLU A 1 228 ? 24.094 -5.655 10.599 1.00 97.38 228 GLU A O 1
ATOM 1740 N N . GLY A 1 229 ? 23.929 -7.899 10.712 1.00 95.94 229 GLY A N 1
ATOM 1741 C CA . GLY A 1 229 ? 24.039 -8.023 12.169 1.00 95.94 229 GLY A CA 1
ATOM 1742 C C . GLY A 1 229 ? 22.747 -7.786 12.964 1.00 95.94 229 GLY A C 1
ATOM 1743 O O . GLY A 1 229 ? 22.773 -7.877 14.192 1.00 95.94 229 GLY A O 1
ATOM 1744 N N . SER A 1 230 ? 21.616 -7.488 12.316 1.00 97.56 230 SER A N 1
ATOM 1745 C CA . SER A 1 230 ? 20.319 -7.434 13.002 1.00 97.56 230 SER A CA 1
ATOM 1746 C C . SER A 1 230 ? 19.816 -8.841 13.377 1.00 97.56 230 SER A C 1
ATOM 1748 O O . SER A 1 230 ? 20.171 -9.816 12.711 1.00 97.56 230 SER A O 1
ATOM 1750 N N . PRO A 1 231 ? 18.932 -8.989 14.386 1.00 98.12 231 PRO A N 1
ATOM 1751 C CA . PRO A 1 231 ? 18.359 -10.292 14.730 1.00 98.12 231 PRO A CA 1
ATOM 1752 C C . PRO A 1 231 ? 17.663 -10.999 13.555 1.00 98.12 231 PRO A C 1
ATOM 1754 O O . PRO A 1 231 ? 17.792 -12.214 13.410 1.00 98.12 231 PRO A O 1
ATOM 1757 N N . GLN A 1 232 ? 16.965 -10.245 12.698 1.00 98.50 232 GLN A N 1
ATOM 1758 C CA . GLN A 1 232 ? 16.268 -10.784 11.526 1.00 98.50 232 GLN A CA 1
ATOM 1759 C C . GLN A 1 232 ? 17.246 -11.211 10.423 1.00 98.50 232 GLN A C 1
ATOM 1761 O O . GLN A 1 232 ? 17.051 -12.274 9.840 1.00 98.50 232 GLN A O 1
ATOM 1766 N N . TYR A 1 233 ? 18.325 -10.454 10.191 1.00 98.50 233 TYR A N 1
ATOM 1767 C CA . TYR A 1 233 ? 19.418 -10.841 9.287 1.00 98.50 233 TYR A CA 1
ATOM 1768 C C . TYR A 1 233 ? 20.101 -12.133 9.758 1.00 98.50 233 TYR A C 1
ATOM 1770 O O . TYR A 1 233 ? 20.234 -13.089 9.000 1.00 98.50 233 TYR A O 1
ATOM 1778 N N . GLU A 1 234 ? 20.448 -12.215 11.042 1.00 98.31 234 GLU A N 1
ATOM 1779 C CA . GLU A 1 234 ? 21.077 -13.401 11.633 1.00 98.31 234 GLU A CA 1
ATOM 1780 C C . GLU A 1 234 ? 20.162 -14.632 11.583 1.00 98.31 234 GLU A C 1
ATOM 1782 O O . GLU A 1 234 ? 20.611 -15.756 11.346 1.00 98.31 234 GLU A O 1
ATOM 1787 N N . TYR A 1 235 ? 18.859 -14.435 11.798 1.00 98.62 235 TYR A N 1
ATOM 1788 C CA . TYR A 1 235 ? 17.872 -15.481 11.565 1.00 98.62 235 TYR A CA 1
ATOM 1789 C C . TYR A 1 235 ? 17.861 -15.897 10.090 1.00 98.62 235 TYR A C 1
ATOM 1791 O O . TYR A 1 235 ? 17.882 -17.094 9.806 1.00 98.62 235 TYR A O 1
ATOM 1799 N N . HIS A 1 236 ? 17.868 -14.932 9.168 1.00 98.56 236 HIS A N 1
ATOM 1800 C CA . HIS A 1 236 ? 17.825 -15.187 7.733 1.00 98.56 236 HIS A CA 1
ATOM 1801 C C . HIS A 1 236 ? 19.014 -16.036 7.264 1.00 98.56 236 HIS A C 1
ATOM 1803 O O . HIS A 1 236 ? 18.815 -17.072 6.630 1.00 98.56 236 HIS A O 1
ATOM 1809 N N . LEU A 1 237 ? 20.232 -15.689 7.696 1.00 97.94 237 LEU A N 1
ATOM 1810 C CA . LEU A 1 237 ? 21.441 -16.462 7.401 1.00 97.94 237 LEU A CA 1
ATOM 1811 C C . LEU A 1 237 ? 21.345 -17.920 7.858 1.00 97.94 237 LEU A C 1
ATOM 1813 O O . LEU A 1 237 ? 21.754 -18.823 7.130 1.00 97.94 237 LEU A O 1
ATOM 1817 N N . ARG A 1 238 ? 20.817 -18.159 9.066 1.00 98.31 238 ARG A N 1
ATOM 1818 C CA . ARG A 1 238 ? 20.738 -19.510 9.644 1.00 98.31 238 ARG A CA 1
ATOM 1819 C C . ARG A 1 238 ? 19.687 -20.403 8.988 1.00 98.31 238 ARG A C 1
ATOM 1821 O O . ARG A 1 238 ? 19.852 -21.618 9.029 1.00 98.31 238 ARG A O 1
ATOM 1828 N N . HIS A 1 239 ? 18.617 -19.826 8.443 1.00 97.94 239 HIS A N 1
ATOM 1829 C CA . HIS A 1 239 ? 17.461 -20.593 7.960 1.00 97.94 239 HIS A CA 1
ATOM 1830 C C . HIS A 1 239 ? 17.341 -20.628 6.435 1.00 97.94 239 HIS A C 1
ATOM 1832 O O . HIS A 1 239 ? 16.849 -21.618 5.899 1.00 97.94 239 HIS A O 1
ATOM 1838 N N . PHE A 1 240 ? 17.794 -19.580 5.745 1.00 97.69 240 PHE A N 1
ATOM 1839 C CA . PHE A 1 240 ? 17.609 -19.421 4.301 1.00 97.69 240 PHE A CA 1
ATOM 1840 C C . PHE A 1 240 ? 18.927 -19.221 3.549 1.00 97.69 240 PHE A C 1
ATOM 1842 O O . PHE A 1 240 ? 19.097 -19.761 2.459 1.00 97.69 240 PHE A O 1
ATOM 1849 N N . GLY A 1 241 ? 19.877 -18.497 4.144 1.00 97.00 241 GLY A N 1
ATOM 1850 C CA . GLY A 1 241 ? 21.174 -18.190 3.541 1.00 97.00 241 GLY A CA 1
ATOM 1851 C C . GLY A 1 241 ? 21.412 -16.689 3.407 1.00 97.00 241 GLY A C 1
ATOM 1852 O O . GLY A 1 241 ? 20.728 -15.881 4.028 1.00 97.00 241 GLY A O 1
ATOM 1853 N N . HIS A 1 242 ? 22.433 -16.307 2.638 1.00 97.75 242 HIS A N 1
ATOM 1854 C CA . HIS A 1 242 ? 22.791 -14.898 2.467 1.00 97.75 242 HIS A CA 1
ATOM 1855 C C . HIS A 1 242 ? 21.757 -14.160 1.588 1.00 97.75 242 HIS A C 1
ATOM 1857 O O . HIS A 1 242 ? 21.379 -14.716 0.552 1.00 97.75 242 HIS A O 1
ATOM 1863 N N . PRO A 1 243 ? 21.365 -12.904 1.904 1.00 96.94 243 PRO A N 1
ATOM 1864 C CA . PRO A 1 243 ? 20.334 -12.170 1.153 1.00 96.94 243 PRO A CA 1
ATOM 1865 C C . PRO A 1 243 ? 20.630 -11.925 -0.337 1.00 96.94 243 PRO A C 1
ATOM 1867 O O . PRO A 1 243 ? 19.730 -11.604 -1.109 1.00 96.94 243 PRO A O 1
ATOM 1870 N N . SER A 1 244 ? 21.887 -12.077 -0.771 1.00 95.75 244 SER A N 1
ATOM 1871 C CA . SER A 1 244 ? 22.257 -12.046 -2.198 1.00 95.75 244 SER A CA 1
ATOM 1872 C C . SER A 1 244 ? 21.867 -13.314 -2.968 1.00 95.75 244 SER A C 1
ATOM 1874 O O . SER A 1 244 ? 21.829 -13.300 -4.194 1.00 95.75 244 SER A O 1
ATOM 1876 N N . GLU A 1 245 ? 21.657 -14.431 -2.271 1.00 94.50 245 GLU A N 1
ATOM 1877 C CA . GLU A 1 245 ? 21.327 -15.735 -2.861 1.00 94.50 245 GLU A CA 1
ATOM 1878 C C . GLU A 1 245 ? 19.862 -16.086 -2.628 1.00 94.50 245 GLU A C 1
ATOM 1880 O O . GLU A 1 245 ? 19.177 -16.497 -3.563 1.00 94.50 245 GLU A O 1
ATOM 1885 N N . TYR A 1 246 ? 19.387 -15.867 -1.402 1.00 97.44 246 TYR A N 1
ATOM 1886 C CA . TYR A 1 246 ? 17.996 -16.021 -1.010 1.00 97.44 246 TYR A CA 1
ATOM 1887 C C . TYR A 1 246 ? 17.537 -14.694 -0.414 1.00 97.44 246 TYR A C 1
ATOM 1889 O O . TYR A 1 246 ? 17.917 -14.360 0.698 1.00 97.44 246 TYR A O 1
ATOM 1897 N N . GLY A 1 247 ? 16.789 -13.902 -1.173 1.00 97.56 247 GLY A N 1
ATOM 1898 C CA . GLY A 1 247 ? 16.334 -12.578 -0.751 1.00 97.56 247 GLY A CA 1
ATOM 1899 C C . GLY A 1 247 ? 14.825 -12.522 -0.548 1.00 97.56 247 GLY A C 1
ATOM 1900 O O . GLY A 1 247 ? 14.135 -13.543 -0.537 1.00 97.56 247 GLY A O 1
ATOM 1901 N N . TYR A 1 248 ? 14.278 -11.318 -0.397 1.00 98.25 248 TYR A N 1
ATOM 1902 C CA . TYR A 1 248 ? 12.855 -11.133 -0.129 1.00 98.25 248 TYR A CA 1
ATOM 1903 C C . TYR A 1 248 ? 11.973 -11.636 -1.277 1.00 98.25 248 TYR A C 1
ATOM 1905 O O . TYR A 1 248 ? 10.931 -12.235 -1.023 1.00 98.25 248 TYR A O 1
ATOM 1913 N N . LYS A 1 249 ? 12.427 -11.526 -2.534 1.00 97.94 249 LYS A N 1
ATOM 1914 C CA . LYS A 1 249 ? 11.745 -12.140 -3.687 1.00 97.94 249 LYS A CA 1
ATOM 1915 C C . LYS A 1 249 ? 11.511 -13.648 -3.497 1.00 97.94 249 LYS A C 1
ATOM 1917 O O . LYS A 1 249 ? 10.484 -14.169 -3.928 1.00 97.94 249 LYS A O 1
ATOM 1922 N N . ASP A 1 250 ? 12.442 -14.346 -2.840 1.00 98.44 250 ASP A N 1
ATOM 1923 C CA . ASP A 1 250 ? 12.349 -15.783 -2.583 1.00 98.44 250 ASP A CA 1
ATOM 1924 C C . ASP A 1 250 ? 11.418 -16.074 -1.401 1.00 98.44 250 ASP A C 1
ATOM 1926 O O . ASP A 1 250 ? 10.695 -17.068 -1.440 1.00 98.44 250 ASP A O 1
ATOM 1930 N N . ILE A 1 251 ? 11.354 -15.190 -0.397 1.00 98.44 251 ILE A N 1
ATOM 1931 C CA . ILE A 1 251 ? 10.320 -15.239 0.651 1.00 98.44 251 ILE A CA 1
ATOM 1932 C C . ILE A 1 251 ? 8.928 -15.088 0.024 1.00 98.44 251 ILE A C 1
ATOM 1934 O O . ILE A 1 251 ? 8.054 -15.909 0.296 1.00 98.44 251 ILE A O 1
ATOM 1938 N N . CYS A 1 252 ? 8.739 -14.121 -0.882 1.00 98.50 252 CYS A N 1
ATOM 1939 C CA . CYS A 1 252 ? 7.489 -13.954 -1.628 1.00 98.50 252 CYS A CA 1
ATOM 1940 C C . CYS A 1 252 ? 7.130 -15.208 -2.433 1.00 98.50 252 CYS A C 1
ATOM 1942 O O . CYS A 1 252 ? 5.990 -15.664 -2.393 1.00 98.50 252 CYS A O 1
ATOM 1944 N N . HIS A 1 253 ? 8.096 -15.795 -3.147 1.00 98.31 253 HIS A N 1
ATOM 1945 C CA . HIS A 1 253 ? 7.880 -17.013 -3.933 1.00 98.31 253 HIS A CA 1
ATOM 1946 C C . HIS A 1 253 ? 7.516 -18.232 -3.088 1.00 98.31 253 HIS A C 1
ATOM 1948 O O . HIS A 1 253 ? 6.696 -19.047 -3.504 1.00 98.31 253 HIS A O 1
ATOM 1954 N N . ASN A 1 254 ? 8.126 -18.359 -1.913 1.00 97.75 254 ASN A N 1
ATOM 1955 C CA . ASN A 1 254 ? 7.940 -19.502 -1.026 1.00 97.75 254 ASN A CA 1
ATOM 1956 C C . ASN A 1 254 ? 6.868 -19.253 0.043 1.00 97.75 254 ASN A C 1
ATOM 1958 O O . ASN A 1 254 ? 6.768 -20.025 0.999 1.00 97.75 254 ASN A O 1
ATOM 1962 N N . TRP A 1 255 ? 6.063 -18.195 -0.091 1.00 98.06 255 TRP A N 1
ATOM 1963 C CA . TRP A 1 255 ? 4.964 -17.937 0.825 1.00 98.06 255 TRP A CA 1
ATOM 1964 C C . TRP A 1 255 ? 3.857 -18.984 0.645 1.00 98.06 255 TRP A C 1
ATOM 1966 O O . TRP A 1 255 ? 3.176 -19.044 -0.380 1.00 98.06 255 TRP A O 1
ATOM 1976 N N . VAL A 1 256 ? 3.698 -19.831 1.663 1.00 97.25 256 VAL A N 1
ATOM 1977 C CA . VAL A 1 256 ? 2.708 -20.912 1.709 1.00 97.25 256 VAL A CA 1
ATOM 1978 C C . VAL A 1 256 ? 1.567 -20.510 2.631 1.00 97.25 256 VAL A C 1
ATOM 1980 O O . VAL A 1 256 ? 1.815 -20.143 3.773 1.00 97.25 256 VAL A O 1
ATOM 1983 N N . ILE A 1 257 ? 0.327 -20.654 2.161 1.00 97.69 257 ILE A N 1
ATOM 1984 C CA . ILE A 1 257 ? -0.897 -20.220 2.860 1.00 97.69 257 ILE A CA 1
ATOM 1985 C C . ILE A 1 257 ? -1.877 -21.368 3.145 1.00 97.69 257 ILE A C 1
ATOM 1987 O O . ILE A 1 257 ? -3.083 -21.178 3.244 1.00 97.69 257 ILE A O 1
ATOM 1991 N N . ASP A 1 258 ? -1.388 -22.599 3.240 1.00 97.94 258 ASP A N 1
ATOM 1992 C CA . ASP A 1 258 ? -2.223 -23.805 3.311 1.00 97.94 258 ASP A CA 1
ATOM 1993 C C . ASP A 1 258 ? -3.006 -23.977 4.626 1.00 97.94 258 ASP A C 1
ATOM 1995 O O . ASP A 1 258 ? -3.810 -24.902 4.757 1.00 97.94 258 ASP A O 1
ATOM 1999 N N . ARG A 1 259 ? -2.788 -23.091 5.603 1.00 98.44 259 ARG A N 1
ATOM 2000 C CA . ARG A 1 259 ? -3.567 -23.014 6.846 1.00 98.44 259 ARG A CA 1
ATOM 2001 C C . ARG A 1 259 ? -4.465 -21.787 6.906 1.00 98.44 259 ARG A C 1
ATOM 2003 O O . ARG A 1 259 ? -5.167 -21.595 7.898 1.00 98.44 259 ARG A O 1
ATOM 2010 N N . TRP A 1 260 ? -4.462 -20.973 5.858 1.00 98.44 260 TRP A N 1
ATOM 2011 C CA . TRP A 1 260 ? -5.319 -19.814 5.768 1.00 98.44 260 TRP A CA 1
ATOM 2012 C C . TRP A 1 260 ? -6.759 -20.240 5.502 1.00 98.44 260 TRP A C 1
ATOM 2014 O O . TRP A 1 260 ? -7.083 -20.842 4.477 1.00 98.44 260 TRP A O 1
ATOM 2024 N N . LYS A 1 261 ? -7.631 -19.920 6.456 1.00 98.38 261 LYS A N 1
ATOM 2025 C CA . LYS A 1 261 ? -9.052 -20.255 6.411 1.00 98.38 261 LYS A CA 1
ATOM 2026 C C . LYS A 1 261 ? -9.887 -18.988 6.583 1.00 98.38 261 LYS A C 1
ATOM 2028 O O . LYS A 1 261 ? -10.321 -18.694 7.697 1.00 98.38 261 LYS A O 1
ATOM 2033 N N . PRO A 1 262 ? -10.095 -18.214 5.506 1.00 98.06 262 PRO A N 1
ATOM 2034 C CA . PRO A 1 262 ? -10.699 -16.886 5.594 1.00 98.06 262 PRO A CA 1
ATOM 2035 C C . PRO A 1 262 ? -12.097 -16.906 6.224 1.00 98.06 262 PRO A C 1
ATOM 2037 O O . PRO A 1 262 ? -12.402 -16.021 7.014 1.00 98.06 262 PRO A O 1
ATOM 2040 N N . ASP A 1 263 ? -12.912 -17.930 5.951 1.00 98.69 263 ASP A N 1
ATOM 2041 C CA . ASP A 1 263 ? -14.259 -18.070 6.527 1.00 98.69 263 ASP A CA 1
ATOM 2042 C C . ASP A 1 263 ? -14.235 -18.273 8.054 1.00 98.69 263 ASP A C 1
ATOM 2044 O O . ASP A 1 263 ? -14.927 -17.565 8.785 1.00 98.69 263 ASP A O 1
ATOM 2048 N N . GLU A 1 264 ? -13.372 -19.168 8.558 1.00 98.62 264 GLU A N 1
ATOM 2049 C CA . GLU A 1 264 ? -13.208 -19.402 10.004 1.00 98.62 264 GLU A CA 1
ATOM 2050 C C . GLU A 1 264 ? -12.676 -18.144 10.716 1.00 98.62 264 GLU A C 1
ATOM 2052 O O . GLU A 1 264 ? -13.122 -17.809 11.816 1.00 98.62 264 GLU A O 1
ATOM 2057 N N . LEU A 1 265 ? -11.749 -17.421 10.076 1.00 98.62 265 LEU A N 1
ATOM 2058 C CA . LEU A 1 265 ? -11.205 -16.163 10.595 1.00 98.62 265 LEU A CA 1
ATOM 2059 C C . LEU A 1 265 ? -12.270 -15.063 10.629 1.00 98.62 265 LEU A C 1
ATOM 2061 O O . LEU A 1 265 ? -12.403 -14.363 11.632 1.00 98.62 265 LEU A O 1
ATOM 2065 N N . MET A 1 266 ? -13.070 -14.938 9.571 1.00 98.75 266 MET A N 1
ATOM 2066 C CA . MET A 1 266 ? -14.123 -13.932 9.508 1.00 98.75 266 MET A CA 1
ATOM 2067 C C . MET A 1 266 ? -15.235 -14.207 10.523 1.00 98.75 266 MET A C 1
ATOM 2069 O O . MET A 1 266 ? -15.657 -13.289 11.229 1.00 98.75 266 MET A O 1
ATOM 2073 N N . ALA A 1 267 ? -15.636 -15.473 10.679 1.00 98.88 267 ALA A N 1
ATOM 2074 C CA . ALA A 1 267 ? -16.579 -15.895 11.711 1.00 98.88 267 ALA A CA 1
ATOM 2075 C C . ALA A 1 267 ? -16.084 -15.518 13.117 1.00 98.88 267 ALA A C 1
ATOM 2077 O O . ALA A 1 267 ? -16.853 -14.989 13.923 1.00 98.88 267 ALA A O 1
ATOM 2078 N N . LEU A 1 268 ? -14.792 -15.728 13.396 1.00 98.88 268 LEU A N 1
ATOM 2079 C CA . LEU A 1 268 ? -14.173 -15.318 14.655 1.00 98.88 268 LEU A CA 1
ATOM 2080 C C . LEU A 1 268 ? -14.201 -13.796 14.837 1.00 98.88 268 LEU A C 1
ATOM 2082 O O . LEU A 1 268 ? -14.497 -13.327 15.932 1.00 98.88 268 LEU A O 1
ATOM 2086 N N . PHE A 1 269 ? -13.914 -13.008 13.799 1.00 98.81 269 PHE A N 1
ATOM 2087 C CA . PHE A 1 269 ? -13.947 -11.545 13.902 1.00 98.81 269 PHE A CA 1
ATOM 2088 C C . PHE A 1 269 ? -15.367 -11.011 14.129 1.00 98.81 269 PHE A C 1
ATOM 2090 O O . PHE A 1 269 ? -15.551 -10.070 14.905 1.00 98.81 269 PHE A O 1
ATOM 2097 N N . VAL A 1 270 ? -16.384 -11.641 13.533 1.00 98.88 270 VAL A N 1
ATOM 2098 C CA . VAL A 1 270 ? -17.796 -11.360 13.840 1.00 98.88 270 VAL A CA 1
ATOM 2099 C C . VAL A 1 270 ? -18.129 -11.736 15.285 1.00 98.88 270 VAL A C 1
ATOM 2101 O O . VAL A 1 270 ? -18.749 -10.932 15.985 1.00 98.88 270 VAL A O 1
ATOM 2104 N N . GLU A 1 271 ? -17.701 -12.915 15.753 1.00 98.88 271 GLU A N 1
ATOM 2105 C CA . GLU A 1 271 ? -17.888 -13.368 17.141 1.00 98.88 271 GLU A CA 1
ATOM 2106 C C . GLU A 1 271 ? -17.221 -12.409 18.137 1.00 98.88 271 GLU A C 1
ATOM 2108 O O . GLU A 1 271 ? -17.834 -12.036 19.136 1.00 98.88 271 GLU A O 1
ATOM 2113 N N . MET A 1 272 ? -16.010 -11.941 17.820 1.00 98.88 272 MET A N 1
ATOM 2114 C CA . MET A 1 272 ? -15.269 -10.925 18.571 1.00 98.88 272 MET A CA 1
ATOM 2115 C C . MET A 1 272 ? -16.012 -9.582 18.623 1.00 98.88 272 MET A C 1
ATOM 2117 O O . MET A 1 272 ? -15.778 -8.790 19.530 1.00 98.88 272 MET A O 1
ATOM 2121 N N . GLY A 1 273 ? -16.923 -9.315 17.683 1.00 98.75 273 GLY A N 1
ATOM 2122 C CA . GLY A 1 273 ? -17.734 -8.100 17.632 1.00 98.75 273 GLY A CA 1
ATOM 2123 C C . GLY A 1 273 ? -17.245 -7.047 16.634 1.00 98.75 273 GLY A C 1
ATOM 2124 O O . GLY A 1 273 ? -17.689 -5.897 16.698 1.00 98.75 273 GLY A O 1
ATOM 2125 N N . ALA A 1 274 ? -16.355 -7.387 15.703 1.00 98.81 274 ALA A N 1
ATOM 2126 C CA . ALA A 1 274 ? -15.988 -6.463 14.636 1.00 98.81 274 ALA A CA 1
ATOM 2127 C C . ALA A 1 274 ? -17.218 -6.088 13.780 1.00 98.81 274 ALA A C 1
ATOM 2129 O O . ALA A 1 274 ? -18.173 -6.857 13.623 1.00 98.81 274 ALA A O 1
ATOM 2130 N N . ARG A 1 275 ? -17.213 -4.867 13.238 1.00 98.81 275 ARG A N 1
ATOM 2131 C CA . ARG A 1 275 ? -18.236 -4.353 12.300 1.00 98.81 275 ARG A CA 1
ATOM 2132 C C . ARG A 1 275 ? -17.671 -4.012 10.926 1.00 98.81 275 ARG A C 1
ATOM 2134 O O . ARG A 1 275 ? -18.423 -3.802 9.976 1.00 98.81 275 ARG A O 1
ATOM 2141 N N . TYR A 1 276 ? -16.352 -3.990 10.824 1.00 98.88 276 TYR A N 1
ATOM 2142 C CA . TYR A 1 276 ? -15.618 -3.887 9.579 1.00 98.88 276 TYR A CA 1
ATOM 2143 C C . TYR A 1 276 ? -14.311 -4.669 9.697 1.00 98.88 276 TYR A C 1
ATOM 2145 O O . TYR A 1 276 ? -13.781 -4.842 10.799 1.00 98.88 276 TYR A O 1
ATOM 2153 N N . PHE A 1 277 ? -13.824 -5.148 8.561 1.00 98.88 277 PHE A N 1
ATOM 2154 C CA . PHE A 1 277 ? -12.562 -5.856 8.435 1.00 98.88 277 PHE A CA 1
ATOM 2155 C C . PHE A 1 277 ? -11.635 -5.097 7.489 1.00 98.88 277 PHE A C 1
ATOM 2157 O O . PHE A 1 277 ? -12.069 -4.632 6.436 1.00 98.88 277 PHE A O 1
ATOM 2164 N N . MET A 1 278 ? -10.368 -4.993 7.871 1.00 98.56 278 MET A N 1
ATOM 2165 C CA . MET A 1 278 ? -9.293 -4.418 7.076 1.00 98.56 278 MET A CA 1
ATOM 2166 C C . MET A 1 278 ? -8.353 -5.542 6.633 1.00 98.56 278 MET A C 1
ATOM 2168 O O . MET A 1 278 ? -7.797 -6.251 7.475 1.00 98.56 278 MET A O 1
ATOM 2172 N N . ALA A 1 279 ? -8.160 -5.703 5.327 1.00 98.50 279 ALA A N 1
ATOM 2173 C CA . ALA A 1 279 ? -7.090 -6.532 4.782 1.00 98.50 279 ALA A CA 1
ATOM 2174 C C . ALA A 1 279 ? -5.815 -5.695 4.627 1.00 98.50 279 ALA A C 1
ATOM 2176 O O . ALA A 1 279 ? -5.889 -4.512 4.288 1.00 98.50 279 ALA A O 1
ATOM 2177 N N . MET A 1 280 ? -4.640 -6.296 4.821 1.00 98.19 280 MET A N 1
ATOM 2178 C CA . MET A 1 280 ? -3.412 -5.700 4.300 1.00 98.19 280 MET A CA 1
ATOM 2179 C C . MET A 1 280 ? -3.411 -5.825 2.776 1.00 98.19 280 MET A C 1
ATOM 2181 O O . MET A 1 280 ? -3.428 -6.934 2.245 1.00 98.19 280 MET A O 1
ATOM 2185 N N . GLY A 1 281 ? -3.443 -4.692 2.073 1.00 98.31 281 GLY A N 1
ATOM 2186 C CA . GLY A 1 281 ? -3.268 -4.671 0.624 1.00 98.31 281 GLY A CA 1
ATOM 2187 C C . GLY A 1 281 ? -1.797 -4.811 0.271 1.00 98.31 281 GLY A C 1
ATOM 2188 O O . GLY A 1 281 ? -1.425 -5.667 -0.526 1.00 98.31 281 GLY A O 1
ATOM 2189 N N . VAL A 1 282 ? -0.967 -3.978 0.892 1.00 98.00 282 VAL A N 1
ATOM 2190 C CA . VAL A 1 282 ? 0.484 -3.957 0.702 1.00 98.00 282 VAL A CA 1
ATOM 2191 C C . VAL A 1 282 ? 1.142 -3.263 1.889 1.00 98.00 282 VAL A C 1
ATOM 2193 O O . VAL A 1 282 ? 0.660 -2.219 2.344 1.00 98.00 282 VAL A O 1
ATOM 2196 N N . HIS A 1 283 ? 2.253 -3.823 2.368 1.00 97.12 283 HIS A N 1
ATOM 2197 C CA . HIS A 1 283 ? 3.040 -3.241 3.446 1.00 97.12 283 HIS A CA 1
ATOM 2198 C C . HIS A 1 283 ? 4.276 -2.486 2.906 1.00 97.12 283 HIS A C 1
ATOM 2200 O O . HIS A 1 283 ? 4.412 -2.228 1.710 1.00 97.12 283 HIS A O 1
ATOM 2206 N N . HIS A 1 284 ? 5.228 -2.148 3.779 1.00 95.62 284 HIS A N 1
ATOM 2207 C CA . HIS A 1 284 ? 6.515 -1.535 3.405 1.00 95.62 284 HIS A CA 1
ATOM 2208 C C . HIS A 1 284 ? 7.432 -2.436 2.562 1.00 95.62 284 HIS A C 1
ATOM 2210 O O . HIS A 1 284 ? 8.544 -2.059 2.189 1.00 95.62 284 HIS A O 1
ATOM 2216 N N . ASP A 1 285 ? 7.010 -3.672 2.329 1.00 96.00 285 ASP A N 1
ATOM 2217 C CA . ASP A 1 285 ? 7.705 -4.692 1.559 1.00 96.00 285 ASP A CA 1
ATOM 2218 C C . ASP A 1 285 ? 7.471 -4.568 0.042 1.00 96.00 285 ASP A C 1
ATOM 2220 O O . ASP A 1 285 ? 8.196 -5.187 -0.736 1.00 96.00 285 ASP A O 1
ATOM 2224 N N . ASN A 1 286 ? 6.507 -3.725 -0.349 1.00 96.88 286 ASN A N 1
ATOM 2225 C CA . ASN A 1 286 ? 6.137 -3.377 -1.717 1.00 96.88 286 ASN A CA 1
ATOM 2226 C C . ASN A 1 286 ? 5.532 -4.521 -2.556 1.00 96.88 286 ASN A C 1
ATOM 2228 O O . ASN A 1 286 ? 5.475 -4.408 -3.785 1.00 96.88 286 ASN A O 1
ATOM 2232 N N . PHE A 1 287 ? 5.035 -5.580 -1.910 1.00 98.38 287 PHE A N 1
ATOM 2233 C CA . PHE A 1 287 ? 4.382 -6.720 -2.555 1.00 98.38 287 PHE A CA 1
ATOM 2234 C C . PHE A 1 287 ? 2.852 -6.633 -2.456 1.00 98.38 287 PHE A C 1
ATOM 2236 O O . PHE A 1 287 ? 2.288 -6.600 -1.363 1.00 98.38 287 PHE A O 1
ATOM 2243 N N . ASP A 1 288 ? 2.159 -6.647 -3.594 1.00 98.75 288 ASP A N 1
ATOM 2244 C CA . ASP A 1 288 ? 0.699 -6.500 -3.606 1.00 98.75 288 ASP A CA 1
ATOM 2245 C C . ASP A 1 288 ? -0.001 -7.829 -3.271 1.00 98.75 288 ASP A C 1
ATOM 2247 O O . ASP A 1 288 ? 0.152 -8.842 -3.957 1.00 98.75 288 ASP A O 1
ATOM 2251 N N . CYS A 1 289 ? -0.852 -7.839 -2.246 1.00 98.81 289 CYS A N 1
ATOM 2252 C CA . CYS A 1 289 ? -1.656 -9.004 -1.856 1.00 98.81 289 CYS A CA 1
ATOM 2253 C C . CYS A 1 289 ? -2.946 -9.154 -2.690 1.00 98.81 289 CYS A C 1
ATOM 2255 O O . CYS A 1 289 ? -3.928 -9.740 -2.237 1.00 98.81 289 CYS A O 1
ATOM 2257 N N . TRP A 1 290 ? -2.963 -8.633 -3.920 1.00 98.75 290 TRP A N 1
ATOM 2258 C CA . TRP A 1 290 ? -4.102 -8.722 -4.836 1.00 98.75 290 TRP A CA 1
ATOM 2259 C C . TRP A 1 290 ? -3.667 -8.972 -6.282 1.00 98.75 290 TRP A C 1
ATOM 2261 O O . TRP A 1 290 ? -2.474 -8.945 -6.581 1.00 98.75 290 TRP A O 1
ATOM 2271 N N . ASP A 1 291 ? -4.616 -9.206 -7.192 1.00 98.06 291 ASP A N 1
ATOM 2272 C CA . ASP A 1 291 ? -4.350 -9.278 -8.640 1.00 98.06 291 ASP A CA 1
ATOM 2273 C C . ASP A 1 291 ? -3.986 -7.899 -9.230 1.00 98.06 291 ASP A C 1
ATOM 2275 O O . ASP A 1 291 ? -4.795 -7.257 -9.899 1.00 98.06 291 ASP A O 1
ATOM 2279 N N . SER A 1 292 ? -2.798 -7.386 -8.907 1.00 98.00 292 SER A N 1
ATOM 2280 C CA . SER A 1 292 ? -2.410 -6.010 -9.229 1.00 98.00 292 SER A CA 1
ATOM 2281 C C . SER A 1 292 ? -2.085 -5.812 -10.705 1.00 98.00 292 SER A C 1
ATOM 2283 O O . SER A 1 292 ? -1.239 -6.509 -11.274 1.00 98.00 292 SER A O 1
ATOM 2285 N N . THR A 1 293 ? -2.712 -4.799 -11.311 1.00 96.75 293 THR A N 1
ATOM 2286 C CA . THR A 1 293 ? -2.415 -4.363 -12.688 1.00 96.75 293 THR A CA 1
ATOM 2287 C C . THR A 1 293 ? -1.053 -3.667 -12.783 1.00 96.75 293 THR A C 1
ATOM 2289 O O . THR A 1 293 ? -0.368 -3.777 -13.799 1.00 96.75 293 THR A O 1
ATOM 2292 N N . TYR A 1 294 ? -0.662 -2.944 -11.728 1.00 97.31 294 TYR A N 1
ATOM 2293 C CA . TYR A 1 294 ? 0.482 -2.018 -11.718 1.00 97.31 294 TYR A CA 1
ATOM 2294 C C . TYR A 1 294 ? 1.618 -2.460 -10.780 1.00 97.31 294 TYR A C 1
ATOM 2296 O O . TYR A 1 294 ? 2.504 -1.668 -10.445 1.00 97.31 294 TYR A O 1
ATOM 2304 N N . GLN A 1 295 ? 1.601 -3.723 -10.355 1.00 97.12 295 GLN A N 1
ATOM 2305 C CA . GLN A 1 295 ? 2.696 -4.357 -9.629 1.00 97.12 295 GLN A CA 1
ATOM 2306 C C . GLN A 1 295 ? 2.817 -5.829 -10.046 1.00 97.12 295 GLN A C 1
ATOM 2308 O O . GLN A 1 295 ? 2.013 -6.664 -9.619 1.00 97.12 295 GLN A O 1
ATOM 2313 N N . PRO A 1 296 ? 3.811 -6.181 -10.879 1.00 96.56 296 PRO A N 1
ATOM 2314 C CA . PRO A 1 296 ? 4.094 -7.564 -11.259 1.00 96.56 296 PRO A CA 1
ATOM 2315 C C . PRO A 1 296 ? 4.372 -8.501 -10.080 1.00 96.56 296 PRO A C 1
ATOM 2317 O O . PRO A 1 296 ? 4.096 -9.701 -10.167 1.00 96.56 296 PRO A O 1
ATOM 2320 N N . TRP A 1 297 ? 4.901 -7.959 -8.983 1.00 98.19 297 TRP A N 1
ATOM 2321 C CA . TRP A 1 297 ? 5.196 -8.695 -7.759 1.00 98.19 297 TRP A CA 1
ATOM 2322 C C . TRP A 1 297 ? 3.994 -8.710 -6.828 1.00 98.19 297 TRP A C 1
ATOM 2324 O O . TRP A 1 297 ? 3.885 -7.913 -5.895 1.00 98.19 297 TRP A O 1
ATOM 2334 N N . ASN A 1 298 ? 3.073 -9.622 -7.122 1.00 98.75 298 ASN A N 1
ATOM 2335 C CA . ASN A 1 298 ? 1.825 -9.743 -6.392 1.00 98.75 298 ASN A CA 1
ATOM 2336 C C . ASN A 1 298 ? 1.448 -11.201 -6.106 1.00 98.75 298 ASN A C 1
ATOM 2338 O O . ASN A 1 298 ? 1.962 -12.124 -6.741 1.00 98.75 298 ASN A O 1
ATOM 2342 N N . SER A 1 299 ? 0.535 -11.404 -5.159 1.00 98.69 299 SER A N 1
ATOM 2343 C CA . SER A 1 299 ? 0.122 -12.725 -4.649 1.00 98.69 299 SER A CA 1
ATOM 2344 C C . SER A 1 299 ? -0.496 -13.671 -5.690 1.00 98.69 299 SER A C 1
ATOM 2346 O O . SER A 1 299 ? -0.469 -14.891 -5.506 1.00 98.69 299 SER A O 1
ATOM 2348 N N . VAL A 1 300 ? -0.999 -13.149 -6.814 1.00 98.62 300 VAL A N 1
ATOM 2349 C CA . VAL A 1 300 ? -1.526 -13.954 -7.931 1.00 98.62 300 VAL A CA 1
ATOM 2350 C C . VAL A 1 300 ? -0.398 -14.415 -8.850 1.00 98.62 300 VAL A C 1
ATOM 2352 O O . VAL A 1 300 ? -0.382 -15.556 -9.318 1.00 98.62 300 VAL A O 1
ATOM 2355 N N . ARG A 1 301 ? 0.590 -13.550 -9.088 1.00 98.12 301 ARG A N 1
ATOM 2356 C CA . ARG A 1 301 ? 1.724 -13.827 -9.978 1.00 98.12 301 ARG A CA 1
ATOM 2357 C C . ARG A 1 301 ? 2.883 -14.531 -9.287 1.00 98.12 301 ARG A C 1
ATOM 2359 O O . ARG A 1 301 ? 3.600 -15.280 -9.949 1.00 98.12 301 ARG A O 1
ATOM 2366 N N . VAL A 1 302 ? 3.071 -14.359 -7.985 1.00 98.44 302 VAL A N 1
ATOM 2367 C CA . VAL A 1 302 ? 4.213 -14.861 -7.203 1.00 98.44 302 VAL A CA 1
ATOM 2368 C C . VAL A 1 302 ? 3.704 -15.463 -5.894 1.00 98.44 302 VAL A C 1
ATOM 2370 O O . VAL A 1 302 ? 2.762 -14.949 -5.303 1.00 98.44 302 VAL A O 1
ATOM 2373 N N . GLY A 1 303 ? 4.314 -16.562 -5.448 1.00 97.69 303 GLY A N 1
ATOM 2374 C CA . GLY A 1 303 ? 3.933 -17.218 -4.199 1.00 97.69 303 GLY A CA 1
ATOM 2375 C C . GLY A 1 303 ? 2.619 -17.988 -4.317 1.00 97.69 303 GLY A C 1
ATOM 2376 O O . GLY A 1 303 ? 2.538 -18.884 -5.164 1.00 97.69 303 GLY A O 1
ATOM 2377 N N . PRO A 1 304 ? 1.596 -17.662 -3.507 1.00 97.81 304 PRO A N 1
ATOM 2378 C CA . PRO A 1 304 ? 0.409 -18.497 -3.329 1.00 97.81 304 PRO A CA 1
ATOM 2379 C C . PRO A 1 304 ? -0.464 -18.671 -4.578 1.00 97.81 304 PRO A C 1
ATOM 2381 O O . PRO A 1 304 ? -1.230 -19.629 -4.630 1.00 97.81 304 PRO A O 1
ATOM 2384 N N . LYS A 1 305 ? -0.349 -17.789 -5.582 1.00 98.19 305 LYS A N 1
ATOM 2385 C CA . LYS A 1 305 ? -1.197 -17.763 -6.792 1.00 98.19 305 LYS A CA 1
ATOM 2386 C C . LYS A 1 305 ? -2.673 -17.527 -6.477 1.00 98.19 305 LYS A C 1
ATOM 2388 O O . LYS A 1 305 ? -3.560 -18.151 -7.058 1.00 98.19 305 LYS A O 1
ATOM 2393 N N . VAL A 1 306 ? -2.927 -16.628 -5.532 1.00 98.38 306 VAL A N 1
ATOM 2394 C CA . VAL A 1 306 ? -4.258 -16.344 -4.995 1.00 98.38 306 VAL A CA 1
ATOM 2395 C C . VAL A 1 306 ? -4.438 -14.843 -4.846 1.00 98.38 306 VAL A C 1
ATOM 2397 O O . VAL A 1 306 ? -3.536 -14.165 -4.375 1.00 98.38 306 VAL A O 1
ATOM 2400 N N . ASP A 1 307 ? -5.617 -14.341 -5.210 1.00 98.81 307 ASP A N 1
ATOM 2401 C CA . ASP A 1 307 ? -6.031 -12.967 -4.920 1.00 98.81 307 ASP A CA 1
ATOM 2402 C C . ASP A 1 307 ? -6.501 -12.872 -3.459 1.00 98.81 307 ASP A C 1
ATOM 2404 O O . ASP A 1 307 ? -7.660 -13.151 -3.134 1.00 98.81 307 ASP A O 1
ATOM 2408 N N . ILE A 1 308 ? -5.567 -12.558 -2.556 1.00 98.75 308 ILE A N 1
ATOM 2409 C CA . ILE A 1 308 ? -5.807 -12.567 -1.106 1.00 98.75 308 ILE A CA 1
ATOM 2410 C C . ILE A 1 308 ? -6.815 -11.485 -0.713 1.00 98.75 308 ILE A C 1
ATOM 2412 O O . ILE A 1 308 ? -7.779 -11.774 0.000 1.00 98.75 308 ILE A O 1
ATOM 2416 N N . VAL A 1 309 ? -6.632 -10.256 -1.203 1.00 98.88 309 VAL A N 1
ATOM 2417 C CA . VAL A 1 309 ? -7.554 -9.135 -0.955 1.00 98.88 309 VAL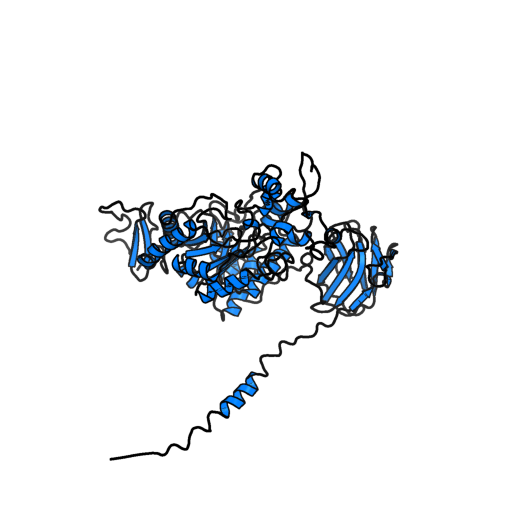 A CA 1
ATOM 2418 C C . VAL A 1 309 ? -8.941 -9.429 -1.527 1.00 98.88 309 VAL A C 1
ATOM 2420 O O . VAL A 1 309 ? -9.921 -9.202 -0.821 1.00 98.88 309 VAL A O 1
ATOM 2423 N N . GLY A 1 310 ? -9.050 -9.983 -2.740 1.00 98.81 310 GLY A N 1
ATOM 2424 C CA . GLY A 1 310 ? -10.347 -10.344 -3.324 1.00 98.81 310 GLY A CA 1
ATOM 2425 C C . GLY A 1 310 ? -11.100 -11.416 -2.529 1.00 98.81 310 GLY A C 1
ATOM 2426 O O . GLY A 1 310 ? -12.313 -11.320 -2.332 1.00 98.81 310 GLY A O 1
ATOM 2427 N N . ILE A 1 311 ? -10.397 -12.419 -1.993 1.00 98.81 311 ILE A N 1
ATOM 2428 C CA . ILE A 1 311 ? -11.012 -13.422 -1.108 1.00 98.81 311 ILE A CA 1
ATOM 2429 C C . ILE A 1 311 ? -11.442 -12.798 0.222 1.00 98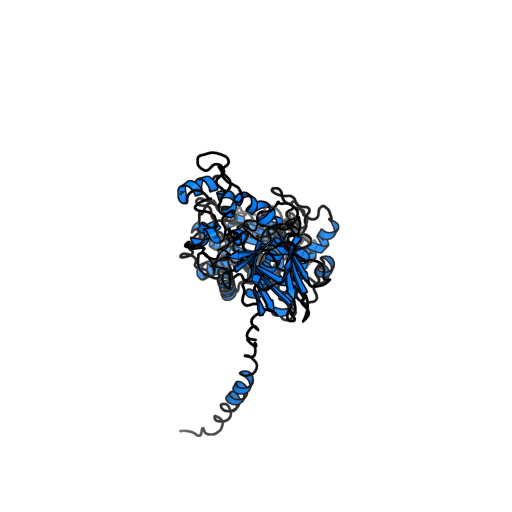.81 311 ILE A C 1
ATOM 2431 O O . ILE A 1 311 ? -12.542 -13.089 0.703 1.00 98.81 311 ILE A O 1
ATOM 2435 N N . TRP A 1 312 ? -10.610 -11.941 0.818 1.00 98.69 312 TRP A N 1
ATOM 2436 C CA . TRP A 1 312 ? -10.970 -11.227 2.041 1.00 98.69 312 TRP A CA 1
ATOM 2437 C C . TRP A 1 312 ? -12.196 -10.340 1.858 1.00 98.69 312 TRP A C 1
ATOM 2439 O O . TRP A 1 312 ? -13.086 -10.370 2.706 1.00 98.69 312 TRP A O 1
ATOM 2449 N N . GLU A 1 313 ? -12.247 -9.585 0.761 1.00 98.75 313 GLU A N 1
ATOM 2450 C CA . GLU A 1 313 ? -13.362 -8.712 0.397 1.00 98.75 313 GLU A CA 1
ATOM 2451 C C . GLU A 1 313 ? -14.669 -9.493 0.377 1.00 98.75 313 GLU A C 1
ATOM 2453 O O . GLU A 1 313 ? -15.593 -9.194 1.143 1.00 98.75 313 GLU A O 1
ATOM 2458 N N . LYS A 1 314 ? -14.707 -10.555 -0.429 1.00 98.88 314 LYS A N 1
ATOM 2459 C CA . LYS A 1 314 ? -15.894 -11.385 -0.590 1.00 98.88 314 LYS A CA 1
ATOM 2460 C C . LYS A 1 314 ? -16.320 -12.011 0.735 1.00 98.88 314 LYS A C 1
ATOM 2462 O O . LYS A 1 314 ? -17.485 -11.906 1.119 1.00 98.88 314 LYS A O 1
ATOM 2467 N N . THR A 1 315 ? -15.373 -12.605 1.461 1.00 98.75 315 THR A N 1
ATOM 2468 C CA . THR A 1 315 ? -15.655 -13.298 2.727 1.00 98.75 315 THR A CA 1
ATOM 2469 C C . THR A 1 315 ? -16.158 -12.324 3.795 1.00 98.75 315 THR A C 1
ATOM 2471 O O . THR A 1 315 ? -17.131 -12.611 4.489 1.00 98.75 315 THR A O 1
ATOM 2474 N N . ALA A 1 316 ? -15.553 -11.135 3.909 1.00 98.81 316 ALA A N 1
ATOM 2475 C CA . ALA A 1 316 ? -15.993 -10.110 4.854 1.00 98.81 316 ALA A CA 1
ATOM 2476 C C . ALA A 1 316 ? -17.448 -9.702 4.598 1.00 98.81 316 ALA A C 1
ATOM 2478 O O . ALA A 1 316 ? -18.249 -9.633 5.535 1.00 98.81 316 ALA A O 1
ATOM 2479 N N . ARG A 1 317 ? -17.814 -9.488 3.329 1.00 98.69 317 ARG A N 1
ATOM 2480 C CA . ARG A 1 317 ? -19.179 -9.103 2.953 1.00 98.69 317 ARG A CA 1
ATOM 2481 C C . ARG A 1 317 ? -20.191 -10.229 3.142 1.00 98.69 317 ARG A C 1
ATOM 2483 O O . ARG A 1 317 ? -21.301 -9.951 3.592 1.00 98.69 317 ARG A O 1
ATOM 2490 N N . GLU A 1 318 ? -19.825 -11.478 2.857 1.00 98.75 318 GLU A N 1
ATOM 2491 C CA . GLU A 1 318 ? -20.671 -12.656 3.117 1.00 98.75 318 GLU A CA 1
ATOM 2492 C C . GLU A 1 318 ? -21.003 -12.808 4.612 1.00 98.75 318 GLU A C 1
ATOM 2494 O O . GLU A 1 318 ? -22.121 -13.184 4.965 1.00 98.75 318 GLU A O 1
ATOM 2499 N N . HIS A 1 319 ? -20.077 -12.410 5.489 1.00 98.75 319 HIS A N 1
ATOM 2500 C CA . HIS A 1 319 ? -20.267 -12.348 6.944 1.00 98.75 319 HIS A CA 1
ATOM 2501 C C . HIS A 1 319 ? -20.911 -11.041 7.442 1.00 98.75 319 HIS A C 1
ATOM 2503 O O . HIS A 1 319 ? -21.071 -10.834 8.646 1.00 98.75 319 HIS A O 1
ATOM 2509 N N . GLY A 1 320 ? -21.315 -10.150 6.533 1.00 98.50 320 GLY A N 1
ATOM 2510 C CA . GLY A 1 320 ? -22.001 -8.899 6.860 1.00 98.50 320 GLY A CA 1
ATOM 2511 C C . GLY A 1 320 ? -21.099 -7.796 7.420 1.00 98.50 320 GLY A C 1
ATOM 2512 O O . GLY A 1 320 ? -21.613 -6.823 7.979 1.00 98.50 320 GLY A O 1
ATOM 2513 N N . LEU A 1 321 ? -19.776 -7.915 7.280 1.00 98.75 321 LEU A N 1
ATOM 2514 C CA . LEU A 1 321 ? -18.837 -6.852 7.627 1.00 98.75 321 LEU A CA 1
ATOM 2515 C C . LEU A 1 321 ? -18.650 -5.872 6.465 1.00 98.75 321 LEU A C 1
ATOM 2517 O O . LEU A 1 321 ? -18.726 -6.217 5.285 1.00 98.75 321 LEU A O 1
ATOM 2521 N N . ARG A 1 322 ? -18.358 -4.620 6.820 1.00 98.69 322 ARG A N 1
ATOM 2522 C CA . ARG A 1 322 ? -17.786 -3.640 5.887 1.00 98.69 322 ARG A CA 1
ATOM 2523 C C . ARG A 1 322 ? -16.334 -4.003 5.598 1.00 98.69 322 ARG A C 1
ATOM 2525 O O . ARG A 1 322 ? -15.662 -4.558 6.467 1.00 98.69 322 ARG A O 1
ATOM 2532 N N . PHE A 1 323 ? -15.850 -3.677 4.408 1.00 98.88 323 PHE A N 1
ATOM 2533 C CA . PHE A 1 323 ? -14.523 -4.093 3.962 1.00 98.88 323 PHE A CA 1
ATOM 2534 C C . PHE A 1 323 ? -13.582 -2.904 3.780 1.00 98.88 323 PHE A C 1
ATOM 2536 O O . PHE A 1 323 ? -14.001 -1.849 3.306 1.00 98.88 323 PHE A O 1
ATOM 2543 N N . GLY A 1 324 ? -12.309 -3.071 4.118 1.00 98.75 324 GLY A N 1
ATOM 2544 C CA . GLY A 1 324 ? -11.285 -2.075 3.861 1.00 98.75 324 GLY A CA 1
ATOM 2545 C C . GLY A 1 324 ? -9.925 -2.658 3.510 1.00 98.75 324 GLY A C 1
ATOM 2546 O O . GLY A 1 324 ? -9.681 -3.852 3.684 1.00 98.75 324 GLY A O 1
ATOM 2547 N N . ILE A 1 325 ? -9.050 -1.786 3.008 1.00 98.88 325 ILE A N 1
ATOM 2548 C CA . ILE A 1 325 ? -7.690 -2.126 2.575 1.00 98.88 325 ILE A CA 1
ATOM 2549 C C . ILE A 1 325 ? -6.681 -1.155 3.205 1.00 98.88 325 ILE A C 1
ATOM 2551 O O . ILE A 1 325 ? -6.856 0.063 3.128 1.00 98.88 325 ILE A O 1
ATOM 2555 N N . GLY A 1 326 ? -5.624 -1.698 3.811 1.00 98.19 326 GLY A N 1
ATOM 2556 C CA . GLY A 1 326 ? -4.463 -0.944 4.286 1.00 98.19 326 GLY A CA 1
ATOM 2557 C C . GLY A 1 326 ? -3.351 -0.861 3.236 1.00 98.19 326 GLY A C 1
ATOM 2558 O O . GLY A 1 326 ? -3.027 -1.868 2.601 1.00 98.19 326 GLY A O 1
ATOM 2559 N N . PHE A 1 327 ? -2.766 0.328 3.083 1.00 97.94 327 PHE A N 1
ATOM 2560 C CA . PHE A 1 327 ? -1.637 0.629 2.201 1.00 97.94 327 PHE A CA 1
ATOM 2561 C C . PHE A 1 327 ? -0.506 1.261 3.002 1.00 97.94 327 PHE A C 1
ATOM 2563 O O . PHE A 1 327 ? -0.687 2.306 3.623 1.00 97.94 327 PHE A O 1
ATOM 2570 N N . HIS A 1 328 ? 0.650 0.608 3.016 1.00 95.88 328 HIS A N 1
ATOM 2571 C CA . HIS A 1 328 ? 1.849 1.131 3.670 1.00 95.88 328 HIS A CA 1
ATOM 2572 C C . HIS A 1 328 ? 2.981 1.332 2.641 1.00 95.88 328 HIS A C 1
ATOM 2574 O O . HIS A 1 328 ? 4.129 1.594 2.974 1.00 95.88 328 HIS A O 1
ATOM 2580 N N . ASN A 1 329 ? 2.676 1.219 1.346 1.00 94.06 329 ASN A N 1
ATOM 2581 C CA . ASN A 1 329 ? 3.657 1.272 0.266 1.00 94.06 329 ASN A CA 1
ATOM 2582 C C . ASN A 1 329 ? 3.993 2.695 -0.206 1.00 94.06 329 ASN A C 1
ATOM 2584 O O . ASN A 1 329 ? 4.255 2.903 -1.392 1.00 94.06 329 ASN A O 1
ATOM 2588 N N . SER A 1 330 ? 3.931 3.701 0.666 1.00 92.69 330 SER A N 1
ATOM 2589 C CA . SER A 1 330 ? 4.092 5.083 0.213 1.00 92.69 330 SER A CA 1
ATOM 2590 C C . SER A 1 330 ? 5.491 5.404 -0.311 1.00 92.69 330 SER A C 1
ATOM 2592 O O . SER A 1 330 ? 6.482 4.779 0.092 1.00 92.69 330 SER A O 1
ATOM 2594 N N . PRO A 1 331 ? 5.619 6.462 -1.133 1.00 93.75 331 PRO A N 1
ATOM 2595 C CA . PRO A 1 331 ? 6.921 6.879 -1.626 1.00 93.75 331 PRO A CA 1
ATOM 2596 C C . PRO A 1 331 ? 7.907 7.272 -0.511 1.00 93.75 331 PRO A C 1
ATOM 2598 O O . PRO A 1 331 ? 9.058 6.845 -0.559 1.00 93.75 331 PRO A O 1
ATOM 2601 N N . PRO A 1 332 ? 7.556 8.045 0.531 1.00 91.25 332 PRO A N 1
ATOM 2602 C CA . PRO A 1 332 ? 8.564 8.375 1.532 1.00 91.25 332 PRO A CA 1
ATOM 2603 C C . PRO A 1 332 ? 9.037 7.175 2.347 1.00 91.25 332 PRO A C 1
ATOM 2605 O O . PRO A 1 332 ? 10.235 7.043 2.592 1.00 91.25 332 PRO A O 1
ATOM 2608 N N . ARG A 1 333 ? 8.117 6.293 2.749 1.00 89.56 333 ARG A N 1
ATOM 2609 C CA . ARG A 1 333 ? 8.425 5.192 3.663 1.00 89.56 333 ARG A CA 1
ATOM 2610 C C . ARG A 1 333 ? 9.010 3.994 2.933 1.00 89.56 333 ARG A C 1
ATOM 2612 O O . ARG A 1 333 ? 10.131 3.573 3.210 1.00 89.56 333 ARG A O 1
ATOM 2619 N N . THR A 1 334 ? 8.277 3.463 1.965 1.00 92.25 334 THR A N 1
ATOM 2620 C CA . THR A 1 334 ? 8.704 2.261 1.250 1.00 92.25 334 THR A CA 1
ATOM 2621 C C . THR A 1 334 ? 9.910 2.567 0.385 1.00 92.25 334 THR A C 1
ATOM 2623 O O . THR A 1 334 ? 10.981 1.988 0.569 1.00 92.25 334 THR A O 1
ATOM 2626 N N . TRP A 1 335 ? 9.760 3.547 -0.498 1.00 90.81 335 TRP A N 1
ATOM 2627 C CA . TRP A 1 335 ? 10.801 3.926 -1.434 1.00 90.81 335 TRP A CA 1
ATOM 2628 C C . TRP A 1 335 ? 11.949 4.653 -0.732 1.00 90.81 335 TRP A C 1
ATOM 2630 O O . TRP A 1 335 ? 13.038 4.106 -0.643 1.00 90.81 335 TRP A O 1
ATOM 2640 N N . GLY A 1 336 ? 11.703 5.793 -0.086 1.00 88.44 336 GLY A N 1
ATOM 2641 C CA . GLY A 1 336 ? 12.765 6.597 0.529 1.00 88.44 336 GLY A CA 1
ATOM 2642 C C . GLY A 1 336 ? 13.528 5.940 1.691 1.00 88.44 336 GLY A C 1
ATOM 2643 O O . GLY A 1 336 ? 14.639 6.378 1.993 1.00 88.44 336 GLY A O 1
ATOM 2644 N N . GLN A 1 337 ? 12.978 4.909 2.347 1.00 88.88 337 GLN A N 1
ATOM 2645 C CA . GLN A 1 337 ? 13.539 4.391 3.602 1.00 88.88 337 GLN A CA 1
ATOM 2646 C C . GLN A 1 337 ? 13.708 2.864 3.669 1.00 88.88 337 GLN A C 1
ATOM 2648 O O . GLN A 1 337 ? 14.714 2.385 4.210 1.00 88.88 337 GLN A O 1
ATOM 2653 N N . PHE A 1 338 ? 12.752 2.077 3.165 1.00 91.75 338 PHE A N 1
ATOM 2654 C CA . PHE A 1 338 ? 12.807 0.613 3.268 1.00 91.75 338 PHE A CA 1
ATOM 2655 C C . PHE A 1 338 ? 13.634 -0.016 2.157 1.00 91.75 338 PHE A C 1
ATOM 2657 O O . PHE A 1 338 ? 14.450 -0.891 2.441 1.00 91.75 338 PHE A O 1
ATOM 2664 N N . MET A 1 339 ? 13.460 0.414 0.913 1.00 91.88 339 MET A N 1
ATOM 2665 C CA . MET A 1 339 ? 14.143 -0.184 -0.235 1.00 91.88 339 MET A CA 1
ATOM 2666 C C . MET A 1 339 ? 15.661 0.062 -0.313 1.00 91.88 339 MET A C 1
ATOM 2668 O O . MET A 1 339 ? 16.366 -0.879 -0.684 1.00 91.88 339 MET A O 1
ATOM 2672 N N . PRO A 1 340 ? 16.229 1.210 0.119 1.00 92.00 340 PRO A N 1
ATOM 2673 C CA . PRO A 1 340 ? 17.651 1.501 -0.072 1.00 92.00 340 PRO A CA 1
ATOM 2674 C C . PRO A 1 340 ? 18.614 0.469 0.525 1.00 92.00 340 PRO A C 1
ATOM 2676 O O . PRO A 1 340 ? 19.681 0.240 -0.035 1.00 92.00 340 PRO A O 1
ATOM 2679 N N . VAL A 1 341 ? 18.255 -0.201 1.630 1.00 93.06 341 VAL A N 1
ATOM 2680 C CA . VAL A 1 341 ? 19.125 -1.227 2.244 1.00 93.06 341 VAL A CA 1
ATOM 2681 C C . VAL A 1 341 ? 19.369 -2.425 1.314 1.00 93.06 341 VAL A C 1
ATOM 2683 O O . VAL A 1 341 ? 20.421 -3.057 1.388 1.00 93.06 341 VAL A O 1
ATOM 2686 N N . ARG A 1 342 ? 18.443 -2.707 0.394 1.00 93.81 342 ARG A N 1
ATOM 2687 C CA . ARG A 1 342 ? 18.519 -3.839 -0.541 1.00 93.81 342 ARG A CA 1
ATOM 2688 C C . ARG A 1 342 ? 19.507 -3.600 -1.683 1.00 93.81 342 ARG A C 1
ATOM 2690 O O . ARG A 1 342 ? 19.968 -4.549 -2.298 1.00 93.81 342 ARG A O 1
ATOM 2697 N N . TYR A 1 343 ? 19.887 -2.346 -1.914 1.00 92.69 343 TYR A N 1
ATOM 2698 C CA . TYR A 1 343 ? 20.922 -1.948 -2.873 1.00 92.69 343 TYR A CA 1
ATOM 2699 C C . TYR A 1 343 ? 22.341 -2.004 -2.299 1.00 92.69 343 TYR A C 1
ATOM 2701 O O . TYR A 1 343 ? 23.297 -1.549 -2.925 1.00 92.69 343 TYR A O 1
ATOM 2709 N N . THR A 1 344 ? 22.486 -2.533 -1.084 1.00 93.62 344 THR A N 1
ATOM 2710 C CA . THR A 1 344 ? 23.769 -2.647 -0.391 1.00 93.62 344 THR A CA 1
ATOM 2711 C C . THR A 1 344 ? 24.272 -4.094 -0.392 1.00 93.62 344 THR A C 1
ATOM 2713 O O . THR A 1 344 ? 23.836 -4.920 -1.192 1.00 93.62 344 THR A O 1
ATOM 2716 N N . GLY A 1 345 ? 25.226 -4.387 0.483 1.00 95.94 345 GLY A N 1
ATOM 2717 C CA . GLY A 1 345 ? 25.745 -5.714 0.772 1.00 95.94 345 GLY A CA 1
ATOM 2718 C C . GLY A 1 345 ? 26.424 -5.688 2.138 1.00 95.94 345 GLY A C 1
ATOM 2719 O O . GLY A 1 345 ? 26.564 -4.617 2.747 1.00 95.94 345 GLY A O 1
ATOM 2720 N N . ASP A 1 346 ? 26.876 -6.847 2.604 1.00 97.44 346 ASP A N 1
ATOM 2721 C CA . ASP A 1 346 ? 27.634 -6.948 3.850 1.00 97.44 346 ASP A CA 1
ATOM 2722 C C . ASP A 1 346 ? 28.863 -6.025 3.829 1.00 97.44 346 ASP A C 1
ATOM 2724 O O . ASP A 1 346 ? 29.579 -5.904 2.826 1.00 97.44 346 ASP A O 1
ATOM 2728 N N . LYS A 1 347 ? 29.149 -5.382 4.962 1.00 96.88 347 LYS A N 1
ATOM 2729 C CA . LYS A 1 347 ? 30.319 -4.510 5.136 1.00 96.88 347 LYS A CA 1
ATOM 2730 C C . LYS A 1 347 ? 31.542 -5.273 5.629 1.00 96.88 347 LYS A C 1
ATOM 2732 O O . LYS A 1 347 ? 32.648 -4.734 5.566 1.00 96.88 347 LYS A O 1
ATOM 2737 N N . LYS A 1 348 ? 31.369 -6.497 6.127 1.00 94.56 348 LYS A N 1
ATOM 2738 C CA . LYS A 1 348 ? 32.437 -7.356 6.658 1.00 94.56 348 LYS A CA 1
ATOM 2739 C C . LYS A 1 348 ? 32.121 -8.833 6.396 1.00 94.56 348 LYS A C 1
ATOM 2741 O O . LYS A 1 348 ? 31.067 -9.185 5.893 1.00 94.56 348 LYS A O 1
ATOM 2746 N N . GLY A 1 349 ? 33.053 -9.716 6.751 1.00 93.44 349 GLY A N 1
ATOM 2747 C CA . GLY A 1 349 ? 32.860 -11.162 6.621 1.00 93.44 349 GLY A CA 1
ATOM 2748 C C . GLY A 1 349 ? 33.048 -11.690 5.195 1.00 93.44 349 GLY A C 1
ATOM 2749 O O . GLY A 1 349 ? 33.522 -10.992 4.304 1.00 93.44 349 GLY A O 1
ATOM 2750 N N . ALA A 1 350 ? 32.717 -12.967 4.987 1.00 93.12 350 ALA A N 1
ATOM 2751 C CA . ALA A 1 350 ? 33.027 -13.687 3.746 1.00 93.12 350 ALA A CA 1
ATOM 2752 C C . ALA A 1 350 ? 32.227 -13.210 2.518 1.00 93.12 350 ALA A C 1
ATOM 2754 O O . ALA A 1 350 ? 32.620 -13.497 1.390 1.00 93.12 350 ALA A O 1
ATOM 2755 N N . ARG A 1 351 ? 31.113 -12.500 2.731 1.00 95.00 351 ARG A N 1
ATOM 2756 C CA . ARG A 1 351 ? 30.258 -11.931 1.678 1.00 95.00 351 ARG A CA 1
ATOM 2757 C C . ARG A 1 351 ? 30.388 -10.409 1.571 1.00 95.00 351 ARG A C 1
ATOM 2759 O O . ARG A 1 351 ? 29.566 -9.773 0.919 1.00 95.00 351 ARG A O 1
ATOM 2766 N N . GLN A 1 352 ? 31.441 -9.830 2.158 1.00 96.31 352 GLN A N 1
ATOM 2767 C CA . GLN A 1 352 ? 31.698 -8.394 2.095 1.00 96.31 352 GLN A CA 1
ATOM 2768 C C . GLN A 1 352 ? 31.656 -7.875 0.650 1.00 96.31 352 GLN A C 1
ATOM 2770 O O . GLN A 1 352 ? 32.372 -8.368 -0.222 1.00 96.31 352 GLN A O 1
ATOM 2775 N N . GLY A 1 353 ? 30.844 -6.844 0.418 1.00 94.38 353 GLY A N 1
ATOM 2776 C CA . GLY A 1 353 ? 30.716 -6.175 -0.877 1.00 94.38 353 GLY A CA 1
ATOM 2777 C C . GLY A 1 353 ? 29.936 -6.953 -1.939 1.00 94.38 353 GLY A C 1
ATOM 2778 O O . GLY A 1 353 ? 29.785 -6.440 -3.045 1.00 94.38 353 GLY A O 1
ATOM 2779 N N . VAL A 1 354 ? 29.424 -8.152 -1.634 1.00 95.69 354 VAL A N 1
ATOM 2780 C CA . VAL A 1 354 ? 28.506 -8.868 -2.528 1.00 95.69 354 VAL A CA 1
ATOM 2781 C C . VAL A 1 354 ? 27.153 -8.151 -2.495 1.00 95.69 354 VAL A C 1
ATOM 2783 O O . VAL A 1 354 ? 26.551 -8.081 -1.421 1.00 95.69 354 VAL A O 1
ATOM 2786 N N . PRO A 1 355 ? 26.654 -7.625 -3.628 1.00 95.19 355 PRO A N 1
ATOM 2787 C CA . PRO A 1 355 ? 25.368 -6.947 -3.643 1.00 95.19 355 PRO A CA 1
ATOM 2788 C C . PRO A 1 355 ? 24.226 -7.903 -3.306 1.00 95.19 355 PRO A C 1
ATOM 2790 O O . PRO A 1 355 ? 24.236 -9.067 -3.717 1.00 95.19 355 PRO A O 1
ATOM 2793 N N . TYR A 1 356 ? 23.228 -7.409 -2.581 1.00 96.94 356 TYR A N 1
ATOM 2794 C CA . TYR A 1 356 ? 21.990 -8.148 -2.373 1.00 96.94 356 TYR A CA 1
ATOM 2795 C C . TYR A 1 356 ? 21.144 -8.219 -3.654 1.00 96.94 356 TYR A C 1
ATOM 2797 O O . TYR A 1 356 ? 21.498 -7.702 -4.717 1.00 96.94 356 TYR A O 1
ATOM 2805 N N . ASP A 1 357 ? 20.004 -8.897 -3.561 1.00 95.44 357 ASP A N 1
ATOM 2806 C CA . ASP A 1 357 ? 19.210 -9.318 -4.709 1.00 95.44 357 ASP A CA 1
ATOM 2807 C C . ASP A 1 357 ? 18.463 -8.197 -5.453 1.00 95.44 357 ASP A C 1
ATOM 2809 O O . ASP A 1 357 ? 17.892 -8.467 -6.507 1.00 95.44 357 ASP A O 1
ATOM 2813 N N . ALA A 1 358 ? 18.513 -6.948 -4.979 1.00 94.00 358 ALA A N 1
ATOM 2814 C CA . ALA A 1 358 ? 17.966 -5.808 -5.717 1.00 94.00 358 ALA A CA 1
ATOM 2815 C C . ALA A 1 358 ? 18.831 -5.349 -6.900 1.00 94.00 358 ALA A C 1
ATOM 2817 O O . ALA A 1 358 ? 18.354 -4.591 -7.739 1.00 94.00 358 ALA A O 1
ATOM 2818 N N . MET A 1 359 ? 20.084 -5.815 -6.982 1.00 92.69 359 MET A N 1
ATOM 2819 C CA . MET A 1 359 ? 20.979 -5.551 -8.119 1.00 92.69 359 MET A CA 1
ATOM 2820 C C . MET A 1 359 ? 20.845 -6.577 -9.254 1.00 92.69 359 MET A C 1
ATOM 2822 O O . MET A 1 359 ? 21.538 -6.461 -10.263 1.00 92.69 359 MET A O 1
ATOM 2826 N N . LEU A 1 360 ? 19.997 -7.595 -9.084 1.00 95.38 360 LEU A N 1
ATOM 2827 C CA . LEU A 1 360 ? 19.706 -8.575 -10.127 1.00 95.38 360 LEU A CA 1
ATOM 2828 C C . LEU A 1 360 ? 18.825 -7.954 -11.215 1.00 95.38 360 LEU A C 1
ATOM 2830 O O . LEU A 1 360 ? 17.964 -7.126 -10.934 1.00 95.38 360 LEU A O 1
ATOM 2834 N N . THR A 1 361 ? 19.011 -8.416 -12.447 1.00 95.81 361 THR A N 1
ATOM 2835 C CA . THR A 1 361 ? 18.271 -7.963 -13.634 1.00 95.81 361 THR A CA 1
ATOM 2836 C C . THR A 1 361 ? 17.442 -9.097 -14.232 1.00 95.81 361 THR A C 1
ATOM 2838 O O . THR A 1 361 ? 17.655 -10.270 -13.912 1.00 95.81 361 THR A O 1
ATOM 2841 N N . VAL A 1 362 ? 16.547 -8.791 -15.177 1.00 96.31 362 VAL A N 1
ATOM 2842 C CA . VAL A 1 362 ? 15.796 -9.821 -15.926 1.00 96.31 362 VAL A CA 1
ATOM 2843 C C . VAL A 1 362 ? 16.699 -10.873 -16.585 1.00 96.31 362 VAL A C 1
ATOM 2845 O O . VAL A 1 362 ? 16.312 -12.039 -16.697 1.00 96.31 362 VAL A O 1
ATOM 2848 N N . ARG A 1 363 ? 17.933 -10.511 -16.965 1.00 96.81 363 ARG A N 1
ATOM 2849 C CA . ARG A 1 363 ? 18.925 -11.457 -17.493 1.00 96.81 363 ARG A CA 1
ATOM 2850 C C . ARG A 1 363 ? 19.330 -12.511 -16.468 1.00 96.81 363 ARG A C 1
ATOM 2852 O O . ARG A 1 363 ? 19.456 -13.682 -16.829 1.00 96.81 363 ARG A O 1
ATOM 2859 N N . ASP A 1 364 ? 19.523 -12.121 -15.212 1.00 96.88 364 ASP A N 1
ATOM 2860 C CA . ASP A 1 364 ? 19.931 -13.036 -14.140 1.00 96.88 364 ASP A CA 1
ATOM 2861 C C . ASP A 1 364 ? 18.826 -14.037 -13.775 1.00 96.88 364 ASP A C 1
ATOM 2863 O O . ASP A 1 364 ? 19.104 -15.048 -13.120 1.00 96.88 364 ASP A O 1
ATOM 2867 N N . GLY A 1 365 ? 17.589 -13.759 -14.198 1.00 96.81 365 GLY A N 1
ATOM 2868 C CA . GLY A 1 365 ? 16.408 -14.595 -13.998 1.00 96.81 365 GLY A CA 1
ATOM 2869 C C . GLY A 1 365 ? 16.215 -15.672 -15.050 1.00 96.81 365 GLY A C 1
ATOM 2870 O O . GLY A 1 365 ? 15.418 -16.581 -14.835 1.00 96.81 365 GLY A O 1
ATOM 2871 N N . LYS A 1 366 ? 16.949 -15.621 -16.167 1.00 96.00 366 LYS A N 1
ATOM 2872 C CA . LYS A 1 366 ? 16.815 -16.599 -17.251 1.00 96.00 366 LYS A CA 1
ATOM 2873 C C . LYS A 1 366 ? 17.085 -18.022 -16.749 1.00 96.00 366 LYS A C 1
ATOM 2875 O O . LYS A 1 366 ? 18.144 -18.301 -16.185 1.00 96.00 366 LYS A O 1
ATOM 2880 N N . GLY A 1 367 ? 16.134 -18.926 -16.972 1.00 97.00 367 GLY A N 1
ATOM 2881 C CA . GLY A 1 367 ? 16.172 -20.307 -16.491 1.00 97.00 367 GLY A CA 1
ATOM 2882 C C . GLY A 1 367 ? 15.884 -20.476 -14.994 1.00 97.00 367 GLY A C 1
ATOM 2883 O O . GLY A 1 367 ? 16.021 -21.587 -14.482 1.00 97.00 367 GLY A O 1
ATOM 2884 N N . LYS A 1 368 ? 15.505 -19.410 -14.277 1.00 97.50 368 LYS A N 1
ATOM 2885 C CA . LYS A 1 368 ? 15.096 -19.449 -12.864 1.00 97.50 368 LYS A CA 1
ATOM 2886 C C . LYS A 1 368 ? 13.579 -19.292 -12.743 1.00 97.50 368 LYS A C 1
ATOM 2888 O O . LYS A 1 368 ? 12.895 -18.919 -13.688 1.00 97.50 368 LYS A O 1
ATOM 2893 N N . TRP A 1 369 ? 13.045 -19.548 -11.547 1.00 97.06 369 TRP A N 1
ATOM 2894 C CA . TRP A 1 369 ? 11.600 -19.482 -11.280 1.00 97.06 369 TRP A CA 1
ATOM 2895 C C . TRP A 1 369 ? 10.981 -18.100 -11.554 1.00 97.06 369 TRP A C 1
ATOM 2897 O O . TRP A 1 369 ? 9.777 -18.006 -11.783 1.00 97.06 369 TRP A O 1
ATOM 2907 N N . TRP A 1 370 ? 11.799 -17.047 -11.519 1.00 97.19 370 TRP A N 1
ATOM 2908 C CA . TRP A 1 370 ? 11.408 -15.653 -11.714 1.00 97.19 370 TRP A CA 1
ATOM 2909 C C . TRP A 1 370 ? 11.739 -15.122 -13.118 1.00 97.19 370 TRP A C 1
ATOM 2911 O O . TRP A 1 370 ? 11.753 -13.912 -13.320 1.00 97.19 370 TRP A O 1
ATOM 2921 N N . GLU A 1 371 ? 12.008 -15.994 -14.098 1.00 96.88 371 GLU A N 1
ATOM 2922 C CA . GLU A 1 371 ? 12.197 -15.577 -15.493 1.00 96.88 371 GLU A CA 1
ATOM 2923 C C . GLU A 1 371 ? 11.030 -14.693 -15.973 1.00 96.88 371 GLU A C 1
ATOM 2925 O O . GLU A 1 371 ? 9.859 -15.051 -15.833 1.00 96.88 371 GLU A O 1
ATOM 2930 N N . GLY A 1 372 ? 11.357 -13.519 -16.524 1.00 92.94 372 GLY A N 1
ATOM 2931 C CA . GLY A 1 372 ? 10.373 -12.526 -16.969 1.00 92.94 372 GLY A CA 1
ATOM 2932 C C . GLY A 1 372 ? 9.833 -11.595 -15.875 1.00 92.94 372 GLY A C 1
ATOM 2933 O O . GLY A 1 372 ? 8.956 -10.784 -16.165 1.00 92.94 372 GLY A O 1
ATOM 2934 N N . LEU A 1 373 ? 10.332 -11.686 -14.638 1.00 95.94 373 LEU A N 1
ATOM 2935 C CA . LEU A 1 373 ? 10.104 -10.695 -13.584 1.00 95.94 373 LEU A CA 1
ATOM 2936 C C . LEU A 1 373 ? 11.374 -9.875 -13.362 1.00 95.94 373 LEU A C 1
ATOM 2938 O O . LEU A 1 373 ? 12.466 -10.438 -13.288 1.00 95.94 373 LEU A O 1
ATOM 2942 N N . ASP A 1 374 ? 11.231 -8.562 -13.217 1.00 95.75 374 ASP A N 1
ATOM 2943 C CA . ASP A 1 374 ? 12.349 -7.682 -12.892 1.00 95.75 374 ASP A CA 1
ATOM 2944 C C . ASP A 1 374 ? 12.366 -7.397 -11.380 1.00 95.75 374 ASP A C 1
ATOM 2946 O O . ASP A 1 374 ? 11.397 -6.831 -10.868 1.00 95.75 374 ASP A O 1
ATOM 2950 N N . PRO A 1 375 ? 13.415 -7.780 -10.623 1.00 95.50 375 PRO A N 1
ATOM 2951 C CA . PRO A 1 375 ? 13.543 -7.444 -9.202 1.00 95.50 375 PRO A CA 1
ATOM 2952 C C . PRO A 1 375 ? 13.441 -5.942 -8.919 1.00 95.50 375 PRO A C 1
ATOM 2954 O O . PRO A 1 375 ? 13.011 -5.550 -7.830 1.00 95.50 375 PRO A O 1
ATOM 2957 N N . VAL A 1 376 ? 13.762 -5.098 -9.904 1.00 93.69 376 VAL A N 1
ATOM 2958 C CA . VAL A 1 376 ? 13.544 -3.656 -9.809 1.00 93.69 376 VAL A CA 1
ATOM 2959 C C . VAL A 1 376 ? 12.067 -3.305 -9.640 1.00 93.69 376 VAL A C 1
ATOM 2961 O O . VAL A 1 376 ? 11.776 -2.303 -9.021 1.00 93.69 376 VAL A O 1
ATOM 2964 N N . ASP A 1 377 ? 11.109 -4.110 -10.097 1.00 95.69 377 ASP A N 1
ATOM 2965 C CA . ASP A 1 377 ? 9.681 -3.819 -9.901 1.00 95.69 377 ASP A CA 1
ATOM 2966 C C . ASP A 1 377 ? 9.248 -4.035 -8.437 1.00 95.69 377 ASP A C 1
ATOM 2968 O O . ASP A 1 377 ? 8.348 -3.360 -7.926 1.00 95.69 377 ASP A O 1
ATOM 2972 N N . LEU A 1 378 ? 9.925 -4.951 -7.733 1.00 96.50 378 LEU A N 1
ATOM 2973 C CA . LEU A 1 378 ? 9.691 -5.227 -6.315 1.00 96.50 378 LEU A CA 1
ATOM 2974 C C . LEU A 1 378 ? 10.363 -4.180 -5.432 1.00 96.50 378 LEU A C 1
ATOM 2976 O O . LEU A 1 378 ? 9.751 -3.682 -4.493 1.00 96.50 378 LEU A O 1
ATOM 2980 N N . TYR A 1 379 ? 11.616 -3.838 -5.723 1.00 94.00 379 TYR A N 1
ATOM 2981 C CA . TYR A 1 379 ? 12.412 -2.959 -4.865 1.00 94.00 379 TYR A CA 1
ATOM 2982 C C . TYR A 1 379 ? 12.408 -1.489 -5.317 1.00 94.00 379 TYR A C 1
ATOM 2984 O O . TYR A 1 379 ? 12.774 -0.604 -4.546 1.00 94.00 379 TYR A O 1
ATOM 2992 N N . GLY A 1 380 ? 11.939 -1.248 -6.542 1.00 91.88 380 GLY A N 1
ATOM 2993 C CA . GLY A 1 380 ? 12.040 -0.017 -7.328 1.00 91.88 380 GLY A CA 1
ATOM 2994 C C . GLY A 1 380 ? 13.490 0.349 -7.704 1.00 91.88 380 GLY A C 1
ATOM 2995 O O . GLY A 1 380 ? 14.391 -0.028 -6.980 1.00 91.88 380 GLY A O 1
ATOM 2996 N N . PRO A 1 381 ? 13.766 1.126 -8.767 1.00 88.62 381 PRO A N 1
ATOM 2997 C CA . PRO A 1 381 ? 15.130 1.476 -9.205 1.00 88.62 381 PRO A CA 1
ATOM 2998 C C . PRO A 1 381 ? 16.103 2.013 -8.128 1.00 88.62 381 PRO A C 1
ATOM 3000 O O . PRO A 1 381 ? 15.731 2.527 -7.076 1.00 88.62 381 PRO A O 1
ATOM 3003 N N . VAL A 1 382 ? 17.410 1.961 -8.402 1.00 88.06 382 VAL A N 1
ATOM 3004 C CA . VAL A 1 382 ? 18.401 2.623 -7.533 1.00 88.06 382 VAL A CA 1
ATOM 3005 C C . VAL A 1 382 ? 18.086 4.118 -7.472 1.00 88.06 382 VAL A C 1
ATOM 3007 O O . VAL A 1 382 ? 17.979 4.782 -8.501 1.00 88.06 382 VAL A O 1
ATOM 3010 N N . HIS A 1 383 ? 17.955 4.663 -6.266 1.00 86.00 383 HIS A N 1
ATOM 3011 C CA . HIS A 1 383 ? 17.546 6.048 -6.067 1.00 86.00 383 HIS A CA 1
ATOM 3012 C C . HIS A 1 383 ? 18.188 6.656 -4.822 1.00 86.00 383 HIS A C 1
ATOM 3014 O O . HIS A 1 383 ? 18.707 5.969 -3.940 1.00 86.00 383 HIS A O 1
ATOM 3020 N N . THR A 1 384 ? 18.129 7.984 -4.740 1.00 75.56 384 THR A N 1
ATOM 3021 C CA . THR A 1 384 ? 18.413 8.696 -3.491 1.00 75.56 384 THR A CA 1
ATOM 3022 C C . THR A 1 384 ? 17.117 8.883 -2.716 1.00 75.56 384 THR A C 1
ATOM 3024 O O . THR A 1 384 ? 16.076 9.107 -3.324 1.00 75.56 384 THR A O 1
ATOM 3027 N N . ALA A 1 385 ? 17.174 8.899 -1.386 1.00 72.75 385 ALA A N 1
ATOM 3028 C CA . ALA A 1 385 ? 16.010 9.164 -0.533 1.00 72.75 385 ALA A CA 1
ATOM 3029 C C . ALA A 1 385 ? 15.451 10.608 -0.636 1.00 72.75 385 ALA A C 1
ATOM 3031 O O . ALA A 1 385 ? 14.603 11.003 0.162 1.00 72.75 385 ALA A O 1
ATOM 3032 N N . LYS A 1 386 ? 15.949 11.429 -1.573 1.00 78.62 386 LYS A N 1
ATOM 3033 C CA . LYS A 1 386 ? 15.530 12.823 -1.758 1.00 78.62 386 LYS A CA 1
ATOM 3034 C C . LYS A 1 386 ? 14.289 12.889 -2.646 1.00 78.62 386 LYS A C 1
ATOM 3036 O O . LYS A 1 386 ? 14.256 12.258 -3.695 1.00 78.62 386 LYS A O 1
ATOM 3041 N N . GLU A 1 387 ? 13.314 13.698 -2.240 1.00 83.38 387 GLU A N 1
ATOM 3042 C CA . GLU A 1 387 ? 12.092 14.001 -3.005 1.00 83.38 387 GLU A CA 1
ATOM 3043 C C . GLU A 1 387 ? 11.290 12.772 -3.497 1.00 83.38 387 GLU A C 1
ATOM 3045 O O . GLU A 1 387 ? 10.895 12.710 -4.664 1.00 83.38 387 GLU A O 1
ATOM 3050 N N . PRO A 1 388 ? 10.989 11.785 -2.631 1.00 89.56 388 PRO A N 1
ATOM 3051 C CA . PRO A 1 388 ? 10.312 10.554 -3.043 1.00 89.56 388 PRO A CA 1
ATOM 3052 C C . PRO A 1 388 ? 8.921 10.795 -3.658 1.00 89.56 388 PRO A C 1
ATOM 3054 O O . PRO A 1 388 ? 8.486 10.017 -4.505 1.00 89.56 388 PRO A O 1
ATOM 3057 N N . LEU A 1 389 ? 8.236 11.883 -3.290 1.00 93.06 389 LEU A N 1
ATOM 3058 C CA . LEU A 1 389 ? 6.917 12.241 -3.827 1.00 93.06 389 LEU A CA 1
ATOM 3059 C C . LEU A 1 389 ? 6.946 12.701 -5.294 1.00 93.06 389 LEU A C 1
ATOM 3061 O O . LEU A 1 389 ? 5.918 12.648 -5.960 1.00 93.06 389 LEU A O 1
ATOM 3065 N N . LEU A 1 390 ? 8.102 13.144 -5.801 1.00 91.06 390 LEU A N 1
ATOM 3066 C CA . LEU A 1 390 ? 8.291 13.577 -7.194 1.00 91.06 390 LEU A CA 1
ATOM 3067 C C . LEU A 1 390 ? 8.912 12.477 -8.073 1.00 91.06 390 LEU A C 1
ATOM 3069 O O . LEU A 1 390 ? 9.335 12.738 -9.197 1.00 91.06 390 LEU A O 1
ATOM 3073 N N . SER A 1 391 ? 8.989 11.248 -7.562 1.00 91.56 391 SER A N 1
ATOM 3074 C CA . SER A 1 391 ? 9.579 10.111 -8.267 1.00 91.56 391 SER A CA 1
ATOM 3075 C C . SER A 1 391 ? 8.549 9.345 -9.115 1.00 91.56 391 SER A C 1
ATOM 3077 O O . SER A 1 391 ? 7.351 9.397 -8.827 1.00 91.56 391 SER A O 1
ATOM 3079 N N . PRO A 1 392 ? 8.984 8.545 -10.108 1.00 92.50 392 PRO A N 1
ATOM 3080 C CA . PRO A 1 392 ? 8.102 7.611 -10.814 1.00 92.50 392 PRO A CA 1
ATOM 3081 C C . PRO A 1 392 ? 7.368 6.630 -9.887 1.00 92.50 392 PRO A C 1
ATOM 3083 O O . PRO A 1 392 ? 6.220 6.269 -10.147 1.00 92.50 392 PRO A O 1
ATOM 3086 N N . PHE A 1 393 ? 7.991 6.271 -8.758 1.00 94.62 393 PHE A N 1
ATOM 3087 C CA . PHE A 1 393 ? 7.379 5.445 -7.718 1.00 94.62 393 PHE A CA 1
ATOM 3088 C C . PHE A 1 393 ? 6.107 6.091 -7.146 1.00 94.62 393 PHE A C 1
ATOM 3090 O O . PHE A 1 393 ? 5.150 5.393 -6.824 1.00 94.62 393 PHE A O 1
ATOM 3097 N N . ALA A 1 394 ? 6.044 7.426 -7.063 1.00 95.25 394 ALA A N 1
ATOM 3098 C CA . ALA A 1 394 ? 4.842 8.126 -6.618 1.00 95.25 394 ALA A CA 1
ATOM 3099 C C . ALA A 1 394 ? 3.666 7.935 -7.580 1.00 95.25 394 ALA A C 1
ATOM 3101 O O . ALA A 1 394 ? 2.557 7.654 -7.127 1.00 95.25 394 ALA A O 1
ATOM 3102 N N . ASN A 1 395 ? 3.894 8.002 -8.895 1.00 95.69 395 ASN A N 1
ATOM 3103 C CA . ASN A 1 395 ? 2.840 7.701 -9.868 1.00 95.69 395 ASN A CA 1
ATOM 3104 C C . ASN A 1 395 ? 2.411 6.235 -9.758 1.00 95.69 395 ASN A C 1
ATOM 3106 O O . ASN A 1 395 ? 1.215 5.960 -9.671 1.00 95.69 395 ASN A O 1
ATOM 3110 N N . GLN A 1 396 ? 3.368 5.305 -9.686 1.00 96.31 396 GLN A N 1
ATOM 3111 C CA . GLN A 1 396 ? 3.078 3.885 -9.484 1.00 96.31 396 GLN A CA 1
ATOM 3112 C C . GLN A 1 396 ? 2.208 3.643 -8.243 1.00 96.31 396 GLN A C 1
ATOM 3114 O O . GLN A 1 396 ? 1.191 2.955 -8.327 1.00 96.31 396 GLN A O 1
ATOM 3119 N N . PHE A 1 397 ? 2.580 4.228 -7.105 1.00 97.62 397 PHE A N 1
ATOM 3120 C CA . PHE A 1 397 ? 1.826 4.157 -5.857 1.00 97.62 397 PHE A CA 1
ATOM 3121 C C . PHE A 1 397 ? 0.376 4.623 -6.046 1.00 97.62 397 PHE A C 1
ATOM 3123 O O . PHE A 1 397 ? -0.551 3.891 -5.699 1.00 97.62 397 PHE A O 1
ATOM 3130 N N . MET A 1 398 ? 0.168 5.788 -6.670 1.00 98.00 398 MET A N 1
ATOM 3131 C CA . MET A 1 398 ? -1.172 6.329 -6.930 1.00 98.00 398 MET A CA 1
ATOM 3132 C C . MET A 1 398 ? -2.017 5.372 -7.785 1.00 98.00 398 MET A C 1
ATOM 3134 O O . MET A 1 398 ? -3.169 5.103 -7.447 1.00 98.00 398 MET A O 1
ATOM 3138 N N . TRP A 1 399 ? -1.448 4.821 -8.862 1.00 98.19 399 TRP A N 1
ATOM 3139 C CA . TRP A 1 399 ? -2.142 3.868 -9.738 1.00 98.19 399 TRP A CA 1
ATOM 3140 C C . TRP A 1 399 ? -2.440 2.527 -9.058 1.00 98.19 399 TRP A C 1
ATOM 3142 O O . TRP A 1 399 ? -3.508 1.964 -9.284 1.00 98.19 399 TRP A O 1
ATOM 3152 N N . ARG A 1 400 ? -1.551 2.023 -8.195 1.00 98.12 400 ARG A N 1
ATOM 3153 C CA . ARG A 1 400 ? -1.777 0.783 -7.425 1.00 98.12 400 ARG A CA 1
ATOM 3154 C C . ARG A 1 400 ? -2.892 0.936 -6.401 1.00 98.12 400 ARG A C 1
ATOM 3156 O O . ARG A 1 400 ? -3.762 0.073 -6.311 1.00 98.12 400 ARG A O 1
ATOM 3163 N N . VAL A 1 401 ? -2.910 2.054 -5.676 1.00 98.50 401 VAL A N 1
ATOM 3164 C CA . VAL A 1 401 ? -4.023 2.384 -4.777 1.00 98.50 401 VAL A CA 1
ATOM 3165 C C . VAL A 1 401 ? -5.331 2.454 -5.571 1.00 98.50 401 VAL A C 1
ATOM 3167 O O . VAL A 1 401 ? -6.342 1.885 -5.157 1.00 98.50 401 VAL A O 1
ATOM 3170 N N . ASP A 1 402 ? -5.318 3.112 -6.732 1.00 98.56 402 ASP A N 1
ATOM 3171 C CA . ASP A 1 402 ? -6.502 3.237 -7.580 1.00 98.56 402 ASP A CA 1
ATOM 3172 C C . ASP A 1 402 ? -7.016 1.899 -8.128 1.00 98.56 402 ASP A C 1
ATOM 3174 O O . ASP A 1 402 ? -8.229 1.676 -8.182 1.00 98.56 402 ASP A O 1
ATOM 3178 N N . ASP A 1 403 ? -6.106 1.005 -8.507 1.00 98.62 403 ASP A N 1
ATOM 3179 C CA . ASP A 1 403 ? -6.405 -0.348 -8.977 1.00 98.62 403 ASP A CA 1
ATOM 3180 C C . ASP A 1 403 ? -7.144 -1.146 -7.898 1.00 98.62 403 ASP A C 1
ATOM 3182 O O . ASP A 1 403 ? -8.242 -1.649 -8.143 1.00 98.62 403 ASP A O 1
ATOM 3186 N N . ALA A 1 404 ? -6.628 -1.157 -6.666 1.00 98.69 404 ALA A N 1
ATOM 3187 C CA . ALA A 1 404 ? -7.289 -1.808 -5.538 1.00 98.69 404 ALA A CA 1
ATOM 3188 C C . ALA A 1 404 ? -8.659 -1.177 -5.206 1.00 98.69 404 ALA A C 1
ATOM 3190 O O . ALA A 1 404 ? -9.642 -1.894 -4.998 1.00 98.69 404 ALA A O 1
ATOM 3191 N N . ILE A 1 405 ? -8.767 0.158 -5.216 1.00 98.56 405 ILE A N 1
ATOM 3192 C CA . ILE A 1 405 ? -10.042 0.872 -5.016 1.00 98.56 405 ILE A CA 1
ATOM 3193 C C . ILE A 1 405 ? -11.071 0.467 -6.080 1.00 98.56 405 ILE A C 1
ATOM 3195 O O . ILE A 1 405 ? -12.238 0.232 -5.761 1.00 98.56 405 ILE A O 1
ATOM 3199 N N . THR A 1 406 ? -10.647 0.397 -7.341 1.00 98.19 406 THR A N 1
ATOM 3200 C CA . THR A 1 406 ? -11.516 0.088 -8.486 1.00 98.19 406 THR A CA 1
ATOM 3201 C C . THR A 1 406 ? -11.961 -1.365 -8.492 1.00 98.19 406 THR A C 1
ATOM 3203 O O . THR A 1 406 ? -13.095 -1.646 -8.864 1.00 98.19 406 THR A O 1
ATOM 3206 N N . ARG A 1 407 ? -11.091 -2.287 -8.078 1.00 97.94 407 ARG A N 1
ATOM 3207 C CA . ARG A 1 407 ? -11.386 -3.724 -8.074 1.00 97.94 407 ARG A CA 1
ATOM 3208 C C . ARG A 1 407 ? -12.334 -4.125 -6.949 1.00 97.94 407 ARG A C 1
ATOM 3210 O O . ARG A 1 407 ? -13.266 -4.886 -7.189 1.00 97.94 407 ARG A O 1
ATOM 3217 N N . TYR A 1 408 ? -12.109 -3.608 -5.741 1.00 98.62 408 TYR A N 1
ATOM 3218 C CA . TYR A 1 408 ? -12.729 -4.158 -4.525 1.00 98.62 408 TYR A CA 1
ATOM 3219 C C . TYR A 1 408 ? -13.774 -3.247 -3.877 1.00 98.62 408 TYR A C 1
ATOM 3221 O O . TYR A 1 408 ? -14.448 -3.650 -2.926 1.00 98.62 408 TYR A O 1
ATOM 3229 N N . HIS A 1 409 ? -13.915 -2.013 -4.374 1.00 98.19 409 HIS A N 1
ATOM 3230 C CA . HIS A 1 409 ? -14.853 -1.016 -3.856 1.00 98.19 409 HIS A CA 1
ATOM 3231 C C . HIS A 1 409 ? -14.853 -0.932 -2.312 1.00 98.19 409 HIS A C 1
ATOM 3233 O O . HIS A 1 409 ? -15.906 -1.103 -1.681 1.00 98.19 409 HIS A O 1
ATOM 3239 N N . PRO A 1 410 ? -13.683 -0.736 -1.670 1.00 98.69 410 PRO A N 1
ATOM 3240 C CA . PRO A 1 410 ? -13.592 -0.767 -0.218 1.00 98.69 410 PRO A CA 1
ATOM 3241 C C . PRO A 1 410 ? -14.467 0.323 0.416 1.00 98.69 410 PRO A C 1
ATOM 3243 O O . PRO A 1 410 ? -14.645 1.415 -0.127 1.00 98.69 410 PRO A O 1
ATOM 3246 N N . ASP A 1 411 ? -15.015 0.022 1.589 1.00 98.69 411 ASP A N 1
ATOM 3247 C CA . ASP A 1 411 ? -15.720 0.977 2.442 1.00 98.69 411 ASP A CA 1
ATOM 3248 C C . ASP A 1 411 ? -14.729 1.856 3.228 1.00 98.69 411 ASP A C 1
ATOM 3250 O O . ASP A 1 411 ? -15.039 3.006 3.548 1.00 98.69 411 ASP A O 1
ATOM 3254 N N . VAL A 1 412 ? -13.532 1.332 3.522 1.00 98.56 412 VAL A N 1
ATOM 3255 C CA . VAL A 1 412 ? -12.453 2.046 4.223 1.00 98.56 412 VAL A CA 1
ATOM 3256 C C . VAL A 1 412 ? -11.119 1.824 3.522 1.00 98.56 412 VAL A C 1
ATOM 3258 O O . VAL A 1 412 ? -10.802 0.695 3.163 1.00 98.56 412 VAL A O 1
ATOM 3261 N N . ILE A 1 413 ? -10.305 2.863 3.380 1.00 98.12 413 ILE A N 1
ATOM 3262 C CA . ILE A 1 413 ? -8.882 2.696 3.067 1.00 98.12 413 ILE A CA 1
ATOM 3263 C C . ILE A 1 413 ? -8.034 3.335 4.157 1.00 98.12 413 ILE A C 1
ATOM 3265 O O . ILE A 1 413 ? -8.386 4.391 4.689 1.00 98.12 413 ILE A O 1
ATOM 3269 N N . TYR A 1 414 ? -6.931 2.684 4.494 1.00 98.06 414 TYR A N 1
ATOM 3270 C CA . TYR A 1 414 ? -6.002 3.136 5.518 1.00 98.06 414 TYR A CA 1
ATOM 3271 C C . TYR A 1 414 ? -4.622 3.363 4.916 1.00 98.06 414 TYR A C 1
ATOM 3273 O O . TYR A 1 414 ? -4.154 2.541 4.132 1.00 98.06 414 TYR A O 1
ATOM 3281 N N . PHE A 1 415 ? -3.974 4.447 5.330 1.00 96.38 415 PHE A N 1
ATOM 3282 C CA . PHE A 1 415 ? -2.575 4.732 5.043 1.00 96.38 415 PHE A CA 1
ATOM 3283 C C . PHE A 1 415 ? -1.775 4.825 6.338 1.00 96.38 415 PHE A C 1
ATOM 3285 O O . PHE A 1 415 ? -2.191 5.502 7.284 1.00 96.38 415 PHE A O 1
ATOM 3292 N N . ASP A 1 416 ? -0.609 4.180 6.348 1.00 92.62 416 ASP A N 1
ATOM 3293 C CA . ASP A 1 416 ? 0.363 4.262 7.446 1.00 92.62 416 ASP A CA 1
ATOM 3294 C C . ASP A 1 416 ? 0.998 5.665 7.536 1.00 92.62 416 ASP A C 1
ATOM 3296 O O . ASP A 1 416 ? 1.517 6.092 8.565 1.00 92.62 416 ASP A O 1
ATOM 3300 N N . GLU A 1 417 ? 0.935 6.424 6.445 1.00 90.75 417 GLU A N 1
ATOM 3301 C CA . GLU A 1 417 ? 1.590 7.713 6.296 1.00 90.75 417 GLU A CA 1
ATOM 3302 C C . GLU A 1 417 ? 0.822 8.896 6.869 1.00 90.75 417 GLU A C 1
ATOM 3304 O O . GLU A 1 417 ? -0.399 8.889 7.057 1.00 90.75 417 GLU A O 1
ATOM 3309 N N . ALA A 1 418 ? 1.563 9.984 7.090 1.00 93.69 418 ALA A N 1
ATOM 3310 C CA . ALA A 1 418 ? 0.964 11.248 7.445 1.00 93.69 418 ALA A CA 1
ATOM 3311 C C . ALA A 1 418 ? 0.267 11.926 6.257 1.00 93.69 418 ALA A C 1
ATOM 3313 O O . ALA A 1 418 ? 0.740 11.894 5.118 1.00 93.69 418 ALA A O 1
ATOM 3314 N N . ALA A 1 419 ? -0.825 12.637 6.545 1.00 95.19 419 ALA A N 1
ATOM 3315 C CA . ALA A 1 419 ? -1.519 13.438 5.535 1.00 95.19 419 ALA A CA 1
ATOM 3316 C C . ALA A 1 419 ? -0.702 14.658 5.054 1.00 95.19 419 ALA A C 1
ATOM 3318 O O . ALA A 1 419 ? -0.849 15.074 3.909 1.00 95.19 419 ALA A O 1
ATOM 3319 N N . GLY A 1 420 ? 0.134 15.248 5.916 1.00 94.12 420 GLY A N 1
ATOM 3320 C CA . GLY A 1 420 ? 1.029 16.372 5.585 1.00 94.12 420 GLY A CA 1
ATOM 3321 C C . GLY A 1 420 ? 2.500 15.950 5.585 1.00 94.12 420 GLY A C 1
ATOM 3322 O O . GLY A 1 420 ? 2.790 14.801 5.881 1.00 94.12 420 GLY A O 1
ATOM 3323 N N . ASN A 1 421 ? 3.439 16.861 5.308 1.00 89.94 421 ASN A N 1
ATOM 3324 C CA . ASN A 1 421 ? 4.853 16.515 5.055 1.00 89.94 421 ASN A CA 1
ATOM 3325 C C . ASN A 1 421 ? 5.869 16.953 6.121 1.00 89.94 421 ASN A C 1
ATOM 3327 O O . ASN A 1 421 ? 7.072 16.733 5.984 1.00 89.94 421 ASN A O 1
ATOM 3331 N N . SER A 1 422 ? 5.434 17.620 7.194 1.00 90.44 422 SER A N 1
ATOM 3332 C CA . SER A 1 422 ? 6.384 18.188 8.164 1.00 90.44 422 SER A CA 1
ATOM 3333 C C . SER A 1 422 ? 6.890 17.184 9.204 1.00 90.44 422 SER A C 1
ATOM 3335 O O . SER A 1 422 ? 7.673 17.561 10.078 1.00 90.44 422 SER A O 1
ATOM 3337 N N . LEU A 1 423 ? 6.387 15.946 9.198 1.00 88.12 423 LEU A N 1
ATOM 3338 C CA . LEU A 1 423 ? 6.846 14.908 10.115 1.00 88.12 423 LEU A CA 1
ATOM 3339 C C . LEU A 1 423 ? 8.119 14.278 9.550 1.00 88.12 423 LEU A C 1
ATOM 3341 O O . LEU A 1 423 ? 8.130 13.848 8.405 1.00 88.12 423 LEU A O 1
ATOM 3345 N N . TRP A 1 424 ? 9.173 14.213 10.356 1.00 87.88 424 TRP A N 1
ATOM 3346 C CA . TRP A 1 424 ? 10.417 13.535 10.007 1.00 87.88 424 TRP A CA 1
ATOM 3347 C C . TRP A 1 424 ? 10.557 12.286 10.867 1.00 87.88 424 TRP A C 1
ATOM 3349 O O . TRP A 1 424 ? 10.530 12.394 12.094 1.00 87.88 424 TRP A O 1
ATOM 3359 N N . ASP A 1 425 ? 10.717 11.128 10.233 1.00 83.88 425 ASP A N 1
ATOM 3360 C CA . ASP A 1 425 ? 10.978 9.861 10.915 1.00 83.88 425 ASP A CA 1
ATOM 3361 C C . ASP A 1 425 ? 11.964 9.028 10.102 1.00 83.88 425 ASP A C 1
ATOM 3363 O O . ASP A 1 425 ? 11.944 9.044 8.873 1.00 83.88 425 ASP A O 1
ATOM 3367 N N . LEU A 1 426 ? 12.851 8.325 10.806 1.00 80.19 426 LEU A N 1
ATOM 3368 C CA . LEU A 1 426 ? 13.828 7.386 10.246 1.00 80.19 426 LEU A CA 1
ATOM 3369 C C . LEU A 1 426 ? 14.572 7.845 8.967 1.00 80.19 426 LEU A C 1
ATOM 3371 O O . LEU A 1 426 ? 14.996 7.016 8.164 1.00 80.19 426 LEU A O 1
ATOM 3375 N N . GLY A 1 427 ? 14.797 9.151 8.806 1.00 84.69 427 GLY A N 1
ATOM 3376 C CA . GLY A 1 427 ? 15.574 9.712 7.698 1.00 84.69 427 GLY A CA 1
ATOM 3377 C C . GLY A 1 427 ? 14.763 10.199 6.493 1.00 84.69 427 GLY A C 1
ATOM 3378 O O . GLY A 1 427 ? 15.378 10.547 5.487 1.00 84.69 427 GLY A O 1
ATOM 3379 N N . VAL A 1 428 ? 13.429 10.245 6.585 1.00 87.50 428 VAL A N 1
ATOM 3380 C CA . VAL A 1 428 ? 12.537 10.730 5.518 1.00 87.50 428 VAL A CA 1
ATOM 3381 C C . VAL A 1 428 ? 11.425 11.641 6.055 1.00 87.50 428 VAL A C 1
ATOM 3383 O O . VAL A 1 428 ? 11.043 11.573 7.227 1.00 87.50 428 VAL A O 1
ATOM 3386 N N . HIS A 1 429 ? 10.879 12.492 5.179 1.00 89.50 429 HIS A N 1
ATOM 3387 C CA . HIS A 1 429 ? 9.653 13.246 5.449 1.00 89.50 429 HIS A CA 1
ATOM 3388 C C . HIS A 1 429 ? 8.435 12.329 5.275 1.00 89.50 429 HIS A C 1
ATOM 3390 O O . HIS A 1 429 ? 8.108 11.924 4.168 1.00 89.50 429 HIS A O 1
ATOM 3396 N N . MET A 1 430 ? 7.780 11.982 6.378 1.00 84.50 430 MET A N 1
ATOM 3397 C CA . MET A 1 430 ? 6.761 10.933 6.510 1.00 84.50 430 MET A CA 1
ATOM 3398 C C . MET A 1 430 ? 5.370 11.311 5.986 1.00 84.50 430 MET A C 1
ATOM 3400 O O . MET A 1 430 ? 4.371 11.009 6.635 1.00 84.50 430 MET A O 1
ATOM 3404 N N . GLY A 1 431 ? 5.280 11.994 4.849 1.00 89.94 431 GLY A N 1
ATOM 3405 C CA . GLY A 1 431 ? 4.036 12.599 4.389 1.00 89.94 431 GLY A CA 1
ATOM 3406 C C . GLY A 1 431 ? 3.673 12.328 2.949 1.00 89.94 431 GLY A C 1
ATOM 3407 O O . GLY A 1 431 ? 4.535 12.350 2.082 1.00 89.94 431 GLY A O 1
ATOM 3408 N N . LEU A 1 432 ? 2.380 12.171 2.678 1.00 94.62 432 LEU A N 1
ATOM 3409 C CA . LEU A 1 432 ? 1.866 12.162 1.305 1.00 94.62 432 LEU A CA 1
ATOM 3410 C C . LEU A 1 432 ? 1.726 13.574 0.716 1.00 94.62 432 LEU A C 1
ATOM 3412 O O . LEU A 1 432 ? 1.737 13.723 -0.502 1.00 94.62 432 LEU A O 1
ATOM 3416 N N . ASP A 1 433 ? 1.623 14.606 1.557 1.00 94.19 433 ASP A N 1
ATOM 3417 C CA . ASP A 1 433 ? 1.606 16.018 1.151 1.00 94.19 433 ASP A CA 1
ATOM 3418 C C . ASP A 1 433 ? 0.617 16.309 0.004 1.00 94.19 433 ASP A C 1
ATOM 3420 O O . ASP A 1 433 ? -0.588 16.081 0.139 1.00 94.19 433 ASP A O 1
ATOM 3424 N N . PHE A 1 434 ? 1.116 16.760 -1.152 1.00 95.25 434 PHE A N 1
ATOM 3425 C CA . PHE A 1 434 ? 0.326 17.065 -2.340 1.00 95.25 434 PHE A CA 1
ATOM 3426 C C . PHE A 1 434 ? -0.296 15.827 -3.013 1.00 95.25 434 PHE A C 1
ATOM 3428 O O . PHE A 1 434 ? -1.207 15.987 -3.825 1.00 95.25 434 PHE A O 1
ATOM 3435 N N . LEU A 1 435 ? 0.131 14.603 -2.673 1.00 96.69 435 LEU A N 1
ATOM 3436 C CA . LEU A 1 435 ? -0.505 13.361 -3.137 1.00 96.69 435 LEU A CA 1
ATOM 3437 C C . LEU A 1 435 ? -1.775 13.018 -2.344 1.00 96.69 435 LEU A C 1
ATOM 3439 O O . LEU A 1 435 ? -2.649 12.321 -2.859 1.00 96.69 435 LEU A O 1
ATOM 3443 N N . ALA A 1 436 ? -1.927 13.511 -1.111 1.00 97.06 436 ALA A N 1
ATOM 3444 C CA . ALA A 1 436 ? -3.068 13.145 -0.273 1.00 97.06 436 ALA A CA 1
ATOM 3445 C C . ALA A 1 436 ? -4.422 13.702 -0.777 1.00 97.06 436 ALA A C 1
ATOM 3447 O O . ALA A 1 436 ? -5.360 12.910 -0.903 1.00 97.06 436 ALA A O 1
ATOM 3448 N N . PRO A 1 437 ? -4.575 14.998 -1.131 1.00 97.69 437 PRO A N 1
ATOM 3449 C CA . PRO A 1 437 ? -5.835 15.507 -1.679 1.00 97.69 437 PRO A CA 1
ATOM 3450 C C . PRO A 1 437 ? -6.361 14.756 -2.916 1.00 97.69 437 PRO A C 1
ATOM 3452 O O . PRO A 1 437 ? -7.549 14.419 -2.920 1.00 97.69 437 PRO A O 1
ATOM 3455 N N . PRO A 1 438 ? -5.553 14.461 -3.960 1.00 97.88 438 PRO A N 1
ATOM 3456 C CA . PRO A 1 438 ? -6.053 13.718 -5.114 1.00 97.88 438 PRO A CA 1
ATOM 3457 C C . PRO A 1 438 ? -6.438 12.273 -4.776 1.00 97.88 438 PRO A C 1
ATOM 3459 O O . PRO A 1 438 ? -7.446 11.809 -5.306 1.00 97.88 438 PRO A O 1
ATOM 3462 N N . LEU A 1 439 ? -5.734 11.586 -3.864 1.00 97.50 439 LEU A N 1
ATOM 3463 C CA . LEU A 1 439 ? -6.145 10.257 -3.377 1.00 97.50 439 LEU A CA 1
ATOM 3464 C C . LEU A 1 439 ? -7.534 10.291 -2.736 1.00 97.50 439 LEU A C 1
ATOM 3466 O O . LEU A 1 439 ? -8.417 9.513 -3.107 1.00 97.50 439 LEU A O 1
ATOM 3470 N N . VAL A 1 440 ? -7.732 11.224 -1.801 1.00 98.31 440 VAL A N 1
ATOM 3471 C CA . VAL A 1 440 ? -8.994 11.402 -1.069 1.00 98.31 440 VAL A CA 1
ATOM 3472 C C . VAL A 1 440 ? -10.133 11.714 -2.041 1.00 98.31 440 VAL A C 1
ATOM 3474 O O . VAL A 1 440 ? -11.165 11.042 -2.032 1.00 98.31 440 VAL A O 1
ATOM 3477 N N . ALA A 1 441 ? -9.938 12.709 -2.910 1.00 98.56 441 ALA A N 1
ATOM 3478 C CA . ALA A 1 441 ? -10.944 13.137 -3.875 1.00 98.56 441 ALA A CA 1
ATOM 3479 C C . ALA A 1 441 ? -11.321 12.010 -4.845 1.00 98.56 441 ALA A C 1
ATOM 3481 O O . ALA A 1 441 ? -12.505 11.761 -5.078 1.00 98.56 441 ALA A O 1
ATOM 3482 N N . ASN A 1 442 ? -10.324 11.289 -5.361 1.00 98.56 442 ASN A N 1
ATOM 3483 C CA . ASN A 1 442 ? -10.535 10.180 -6.278 1.00 98.56 442 ASN A CA 1
ATOM 3484 C C . ASN A 1 442 ? -11.351 9.051 -5.629 1.00 98.56 442 ASN A C 1
ATOM 3486 O O . ASN A 1 442 ? -12.348 8.605 -6.204 1.00 98.56 442 ASN A O 1
ATOM 3490 N N . PHE A 1 443 ? -10.998 8.646 -4.404 1.00 98.62 443 PHE A N 1
ATOM 3491 C CA . PHE A 1 443 ? -11.745 7.616 -3.683 1.00 98.62 443 PHE A CA 1
ATOM 3492 C C . PHE A 1 443 ? -13.188 8.048 -3.396 1.00 98.62 443 PHE A C 1
ATOM 3494 O O . PHE A 1 443 ? -14.125 7.284 -3.630 1.00 98.62 443 PHE A O 1
ATOM 3501 N N . TYR A 1 444 ? -13.397 9.289 -2.954 1.00 98.69 444 TYR A N 1
ATOM 3502 C CA . TYR A 1 444 ? -14.730 9.824 -2.673 1.00 98.69 444 TYR A CA 1
ATOM 3503 C C . TYR A 1 444 ? -15.605 9.924 -3.926 1.00 98.69 444 TYR A C 1
ATOM 3505 O O . TYR A 1 444 ? -16.763 9.502 -3.888 1.00 98.69 444 TYR A O 1
ATOM 3513 N N . ASN A 1 445 ? -15.059 10.405 -5.047 1.00 98.56 445 ASN A N 1
ATOM 3514 C CA . ASN A 1 445 ? -15.774 10.474 -6.323 1.00 98.56 445 ASN A CA 1
ATOM 3515 C C . ASN A 1 445 ? -16.139 9.078 -6.850 1.00 98.56 445 ASN A C 1
ATOM 3517 O O . ASN A 1 445 ? -17.251 8.867 -7.336 1.00 98.56 445 ASN A O 1
ATOM 3521 N N . LYS A 1 446 ? -15.256 8.083 -6.705 1.00 98.31 446 LYS A N 1
ATOM 3522 C CA . LYS A 1 446 ? -15.595 6.683 -7.012 1.00 98.31 446 LYS A CA 1
ATOM 3523 C C . LYS A 1 446 ? -16.670 6.143 -6.068 1.00 98.31 446 LYS A C 1
ATOM 3525 O O . LYS A 1 446 ? -17.652 5.571 -6.542 1.00 98.31 446 LYS A O 1
ATOM 3530 N N . SER A 1 447 ? -16.548 6.434 -4.773 1.00 97.88 447 SER A N 1
ATOM 3531 C CA . SER A 1 447 ? -17.483 5.978 -3.746 1.00 97.88 447 SER A CA 1
ATOM 3532 C C . SER A 1 447 ? -18.911 6.421 -3.997 1.00 97.88 447 SER A C 1
ATOM 3534 O O . SER A 1 447 ? -19.823 5.598 -3.992 1.00 97.88 447 SER A O 1
ATOM 3536 N N . ILE A 1 448 ? -19.130 7.705 -4.277 1.00 97.00 448 ILE A N 1
ATOM 3537 C CA . ILE A 1 448 ? -20.483 8.198 -4.551 1.00 97.00 448 ILE A CA 1
ATOM 3538 C C . ILE A 1 448 ? -21.062 7.601 -5.839 1.00 97.00 448 ILE A C 1
ATOM 3540 O O . ILE A 1 448 ? -22.270 7.385 -5.900 1.00 97.00 448 ILE A O 1
ATOM 3544 N N . ARG A 1 449 ? -20.235 7.298 -6.852 1.00 95.81 449 ARG A N 1
ATOM 3545 C CA . ARG A 1 449 ? -20.710 6.703 -8.110 1.00 95.81 449 ARG A CA 1
ATOM 3546 C C . ARG A 1 449 ? -21.230 5.288 -7.886 1.00 95.81 449 ARG A C 1
ATOM 3548 O O . ARG A 1 449 ? -22.339 4.993 -8.319 1.00 95.81 449 ARG A O 1
ATOM 3555 N N . TRP A 1 450 ? -20.497 4.445 -7.158 1.00 95.69 450 TRP A N 1
ATOM 3556 C CA . TRP A 1 450 ? -20.960 3.081 -6.874 1.00 95.69 450 TRP A CA 1
ATOM 3557 C C . TRP A 1 450 ? -22.007 3.006 -5.746 1.00 95.69 450 TRP A C 1
ATOM 3559 O O . TRP A 1 450 ? -22.710 2.006 -5.630 1.00 95.69 450 TRP A O 1
ATOM 3569 N N . ASN A 1 451 ? -22.165 4.063 -4.936 1.00 94.19 451 ASN A N 1
ATOM 3570 C CA . ASN A 1 451 ? -23.144 4.135 -3.839 1.00 94.19 451 ASN A CA 1
ATOM 3571 C C . ASN A 1 451 ? -24.387 4.994 -4.150 1.00 94.19 451 ASN A C 1
ATOM 3573 O O . ASN A 1 451 ? -25.073 5.451 -3.226 1.00 94.19 451 ASN A O 1
ATOM 3577 N N . ASN A 1 452 ? -24.719 5.202 -5.430 1.00 93.81 452 ASN A N 1
ATOM 3578 C CA . ASN A 1 452 ? -25.901 5.959 -5.874 1.00 93.81 452 ASN A CA 1
ATOM 3579 C C . ASN A 1 452 ? -25.982 7.366 -5.248 1.00 93.81 452 ASN A C 1
ATOM 3581 O O . ASN A 1 452 ? -27.001 7.758 -4.678 1.00 93.81 452 ASN A O 1
ATOM 3585 N N . GLY A 1 453 ? -24.874 8.103 -5.294 1.00 93.75 453 GLY A N 1
ATOM 3586 C CA . GLY A 1 453 ? -24.743 9.468 -4.780 1.00 93.75 453 GLY A CA 1
ATOM 3587 C C . GLY A 1 453 ? -24.527 9.577 -3.269 1.00 93.75 453 GLY A C 1
ATOM 3588 O O . GLY A 1 453 ? -24.330 10.682 -2.768 1.00 93.75 453 GLY A O 1
ATOM 3589 N N . ARG A 1 454 ? -24.544 8.468 -2.517 1.00 94.12 454 ARG A N 1
ATOM 3590 C CA . ARG A 1 454 ? -24.328 8.490 -1.062 1.00 94.12 454 ARG A CA 1
ATOM 3591 C C . ARG A 1 454 ? -22.854 8.306 -0.724 1.00 94.12 454 ARG A C 1
ATOM 3593 O O . ARG A 1 454 ? -22.219 7.381 -1.216 1.00 94.12 454 ARG A O 1
ATOM 3600 N N . MET A 1 455 ? -22.327 9.140 0.171 1.00 96.06 455 MET A N 1
ATOM 3601 C CA . MET A 1 455 ? -20.973 8.953 0.689 1.00 96.06 455 MET A CA 1
ATOM 3602 C C . MET A 1 455 ? -20.922 7.723 1.603 1.00 96.06 455 MET A C 1
ATOM 3604 O O . MET A 1 455 ? -21.576 7.690 2.648 1.00 96.06 455 MET A O 1
ATOM 3608 N N . GLY A 1 456 ? -20.160 6.710 1.189 1.00 95.94 456 GLY A N 1
ATOM 3609 C CA . GLY A 1 456 ? -19.935 5.483 1.956 1.00 95.94 456 GLY A CA 1
ATOM 3610 C C . GLY A 1 456 ? -18.479 5.257 2.357 1.00 95.94 456 GLY A C 1
ATOM 3611 O O . GLY A 1 456 ? -18.239 4.419 3.218 1.00 95.94 456 GLY A O 1
ATOM 3612 N N . ALA A 1 457 ? -17.543 5.998 1.764 1.00 98.06 457 ALA A N 1
ATOM 3613 C CA . ALA A 1 457 ? -16.110 5.826 1.959 1.00 98.06 457 ALA A CA 1
ATOM 3614 C C . ALA A 1 457 ? -15.595 6.494 3.237 1.00 98.06 457 ALA A C 1
ATOM 3616 O O . ALA A 1 457 ? -16.068 7.561 3.632 1.00 98.06 457 ALA A O 1
ATOM 3617 N N . VAL A 1 458 ? -14.568 5.882 3.820 1.00 98.56 458 VAL A N 1
ATOM 3618 C CA . VAL A 1 458 ? -13.733 6.449 4.880 1.00 98.56 458 VAL A CA 1
ATOM 3619 C C . VAL A 1 458 ? -12.270 6.303 4.491 1.00 98.56 458 VAL A C 1
ATOM 3621 O O . VAL A 1 458 ? -11.835 5.218 4.124 1.00 98.56 458 VAL A O 1
ATOM 3624 N N . ILE A 1 459 ? -11.503 7.384 4.587 1.00 98.06 459 ILE A N 1
ATOM 3625 C CA . ILE A 1 459 ? -10.046 7.341 4.449 1.00 98.06 459 ILE A CA 1
ATOM 3626 C C . ILE A 1 459 ? -9.387 7.670 5.782 1.00 98.06 459 ILE A C 1
ATOM 3628 O O . ILE A 1 459 ? -9.737 8.668 6.424 1.00 98.06 459 ILE A O 1
ATOM 3632 N N . ASN A 1 460 ? -8.445 6.820 6.181 1.00 97.38 460 ASN A N 1
ATOM 3633 C CA . ASN A 1 460 ? -7.604 7.002 7.349 1.00 97.38 460 ASN A CA 1
ATOM 3634 C C . ASN A 1 460 ? -6.196 7.426 6.931 1.00 97.38 460 ASN A C 1
ATOM 3636 O O . ASN A 1 460 ? -5.558 6.749 6.133 1.00 97.38 460 ASN A O 1
ATOM 3640 N N . LEU A 1 461 ? -5.729 8.544 7.488 1.00 95.81 461 LEU A N 1
ATOM 3641 C CA . LEU A 1 461 ? -4.359 9.045 7.359 1.00 95.81 461 LEU A CA 1
ATOM 3642 C C . LEU A 1 461 ? -3.860 9.487 8.735 1.00 95.81 461 LEU A C 1
ATOM 3644 O O . LEU A 1 461 ? -4.646 9.981 9.556 1.00 95.81 461 LEU A O 1
ATOM 3648 N N . LYS A 1 462 ? -2.560 9.331 8.986 1.00 93.31 462 LYS A N 1
ATOM 3649 C CA . LYS A 1 462 ? -1.965 9.664 10.280 1.00 93.31 462 LYS A CA 1
ATOM 3650 C C . LYS A 1 462 ? -1.629 11.147 10.415 1.00 93.31 462 LYS A C 1
ATOM 3652 O O . LYS A 1 462 ? -1.622 11.930 9.462 1.00 93.31 462 LYS A O 1
ATOM 3657 N N . CYS A 1 463 ? -1.272 11.502 11.644 1.00 93.06 463 CYS A N 1
ATOM 3658 C CA . CYS A 1 463 ? -0.495 12.692 11.982 1.00 93.06 463 CYS A CA 1
ATOM 3659 C C . CYS A 1 463 ? -1.152 14.053 11.687 1.00 93.06 463 CYS A C 1
ATOM 3661 O O . CYS A 1 463 ? -0.482 15.069 11.471 1.00 93.06 463 CYS A O 1
ATOM 3663 N N . VAL A 1 464 ? -2.483 14.090 11.716 1.00 93.81 464 VAL A N 1
ATOM 3664 C CA . VAL A 1 464 ? -3.271 15.322 11.611 1.00 93.81 464 VAL A CA 1
ATOM 3665 C C . VAL A 1 464 ? -3.361 15.980 12.994 1.00 93.81 464 VAL A C 1
ATOM 3667 O O . VAL A 1 464 ? -4.303 15.746 13.749 1.00 93.81 464 VAL A O 1
ATOM 3670 N N . GLY A 1 465 ? -2.350 16.780 13.347 1.00 88.88 465 GLY A N 1
ATOM 3671 C CA . GLY A 1 465 ? -2.225 17.390 14.676 1.00 88.88 465 GLY A CA 1
ATOM 3672 C C . GLY A 1 465 ? -1.649 16.446 15.744 1.00 88.88 465 GLY A C 1
ATOM 3673 O O . GLY A 1 465 ? -1.091 15.398 15.436 1.00 88.88 465 GLY A O 1
ATOM 3674 N N . GLY A 1 466 ? -1.748 16.837 17.018 1.00 81.12 466 GLY A N 1
ATOM 3675 C CA . GLY A 1 466 ? -1.334 16.000 18.153 1.00 81.12 466 GLY A CA 1
ATOM 3676 C C . GLY A 1 466 ? 0.182 15.786 18.295 1.00 81.12 466 GLY A C 1
ATOM 3677 O O . GLY A 1 466 ? 0.989 16.620 17.881 1.00 81.12 466 GLY A O 1
ATOM 3678 N N . HIS A 1 467 ? 0.560 14.675 18.943 1.00 74.62 467 HIS A N 1
ATOM 3679 C CA . HIS A 1 467 ? 1.953 14.331 19.273 1.00 74.62 467 HIS A CA 1
ATOM 3680 C C . HIS A 1 467 ? 2.822 14.140 18.018 1.00 74.62 467 HIS A C 1
ATOM 3682 O O . HIS A 1 467 ? 3.916 14.699 17.924 1.00 74.62 467 HIS A O 1
ATOM 3688 N N . TYR A 1 468 ? 2.296 13.428 17.020 1.00 82.62 468 TYR A N 1
ATOM 3689 C CA . TYR A 1 468 ? 2.909 13.280 15.705 1.00 82.62 468 TYR A CA 1
ATOM 3690 C C . TYR A 1 468 ? 2.198 14.209 14.723 1.00 82.62 468 TYR A C 1
ATOM 3692 O O . TYR A 1 468 ? 1.252 13.806 14.073 1.00 82.62 468 TYR A O 1
ATOM 3700 N N . ASN A 1 469 ? 2.607 15.477 14.641 1.00 90.12 469 ASN A N 1
ATOM 3701 C CA . ASN A 1 469 ? 1.966 16.450 13.749 1.00 90.12 469 ASN A CA 1
ATOM 3702 C C . ASN A 1 469 ? 2.769 16.647 12.453 1.00 90.12 469 ASN A C 1
ATOM 3704 O O . ASN A 1 469 ? 3.918 17.104 12.497 1.00 90.12 469 ASN A O 1
ATOM 3708 N N . SER A 1 470 ? 2.143 16.369 11.307 1.00 94.31 470 SER A N 1
ATOM 3709 C CA . SER A 1 470 ? 2.713 16.556 9.967 1.00 94.31 470 SER A CA 1
ATOM 3710 C C . SER A 1 470 ? 2.321 17.870 9.277 1.00 94.31 470 SER A C 1
ATOM 3712 O O . SER A 1 470 ? 2.633 18.064 8.103 1.00 94.31 470 SER A O 1
ATOM 3714 N N . PHE A 1 471 ? 1.654 18.774 9.996 1.00 95.19 471 PHE A N 1
ATOM 3715 C CA . PHE A 1 471 ? 1.232 20.101 9.536 1.00 95.19 471 PHE A CA 1
ATOM 3716 C C . PHE A 1 471 ? 1.892 21.233 10.337 1.00 95.19 471 PHE A C 1
ATOM 3718 O O . PHE A 1 471 ? 1.342 22.323 10.441 1.00 95.19 471 PHE A O 1
ATOM 3725 N N . LYS A 1 472 ? 3.083 21.020 10.914 1.00 92.94 472 LYS A N 1
ATOM 3726 C CA . LYS A 1 472 ? 3.792 22.046 11.712 1.00 92.94 472 LYS A CA 1
ATOM 3727 C C . LYS A 1 472 ? 4.062 23.329 10.923 1.00 92.94 472 LYS A C 1
ATOM 3729 O O . LYS A 1 472 ? 4.072 24.404 11.510 1.00 92.94 472 LYS A O 1
ATOM 3734 N N . ASN A 1 473 ? 4.254 23.198 9.612 1.00 92.94 473 ASN A N 1
ATOM 3735 C CA . ASN A 1 473 ? 4.513 24.3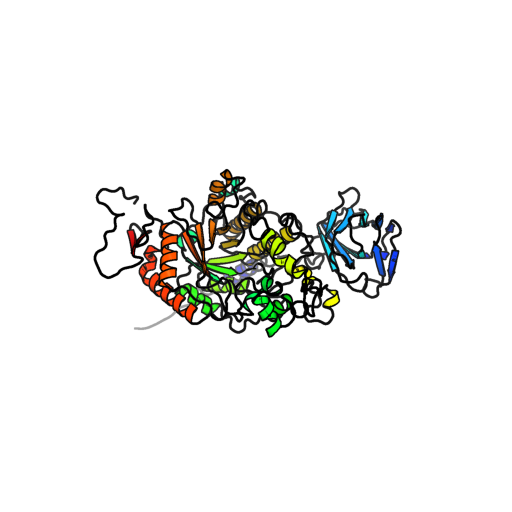25 8.720 1.00 92.94 473 ASN A CA 1
ATOM 3736 C C . ASN A 1 473 ? 3.227 25.004 8.219 1.00 92.94 473 ASN A C 1
ATOM 3738 O O . ASN A 1 473 ? 3.313 26.121 7.731 1.00 92.94 473 ASN A O 1
ATOM 3742 N N . ASN A 1 474 ? 2.067 24.346 8.349 1.00 94.31 474 ASN A N 1
ATOM 3743 C CA . ASN A 1 474 ? 0.758 24.824 7.885 1.00 94.31 474 ASN A CA 1
ATOM 3744 C C . ASN A 1 474 ? -0.340 24.463 8.916 1.00 94.31 474 ASN A C 1
ATOM 3746 O O . ASN A 1 474 ? -1.255 23.686 8.611 1.00 94.31 474 ASN A O 1
ATOM 3750 N N . PRO A 1 475 ? -0.227 24.910 10.183 1.00 95.19 475 PRO A N 1
ATOM 3751 C CA . PRO A 1 475 ? -1.115 24.478 11.266 1.00 95.19 475 PRO A CA 1
ATOM 3752 C C . PRO A 1 475 ? -2.589 24.847 11.035 1.00 95.19 475 PRO A C 1
ATOM 3754 O O . PRO A 1 475 ? -3.483 24.186 11.561 1.00 95.19 475 PRO A O 1
ATOM 3757 N N . GLU A 1 476 ? -2.860 25.864 10.220 1.00 95.56 476 GLU A N 1
ATOM 3758 C CA . GLU A 1 476 ? -4.197 26.273 9.795 1.00 95.56 476 GLU A CA 1
ATOM 3759 C C . GLU A 1 476 ? -4.932 25.207 8.968 1.00 95.56 476 GLU A C 1
ATOM 3761 O O . GLU A 1 476 ? -6.164 25.204 8.942 1.00 95.56 476 GLU A O 1
ATOM 3766 N N . LEU A 1 477 ? -4.207 24.268 8.343 1.00 96.19 477 LEU A N 1
ATOM 3767 C CA . LEU A 1 477 ? -4.804 23.156 7.602 1.00 96.19 477 LEU A CA 1
ATOM 3768 C C . LEU A 1 477 ? -5.357 22.057 8.510 1.00 96.19 477 LEU A C 1
ATOM 3770 O O . LEU A 1 477 ? -6.254 21.337 8.085 1.00 96.19 477 LEU A O 1
ATOM 3774 N N . ILE A 1 478 ? -4.894 21.932 9.756 1.00 95.56 478 ILE A N 1
ATOM 3775 C CA . ILE A 1 478 ? -5.312 20.854 10.670 1.00 95.56 478 ILE A CA 1
ATOM 3776 C C . ILE A 1 478 ? -6.844 20.752 10.796 1.00 95.56 478 ILE A C 1
ATOM 3778 O O . ILE A 1 478 ? -7.378 19.689 10.481 1.00 95.56 478 ILE A O 1
ATOM 3782 N N . PRO A 1 479 ? -7.592 21.812 11.171 1.00 94.88 479 PRO A N 1
ATOM 3783 C CA . PRO A 1 479 ? -9.051 21.713 11.290 1.00 94.88 479 PRO A CA 1
ATOM 3784 C C . PRO A 1 479 ? -9.767 21.463 9.951 1.00 94.88 479 PRO A C 1
ATOM 3786 O O . PRO A 1 479 ? -10.885 20.948 9.944 1.00 94.88 479 PRO A O 1
ATOM 3789 N N . ILE A 1 480 ? -9.148 21.831 8.824 1.00 96.94 480 ILE A N 1
ATOM 3790 C CA . ILE A 1 480 ? -9.677 21.584 7.476 1.00 96.94 480 ILE A CA 1
ATOM 3791 C C . ILE A 1 480 ? -9.516 20.098 7.132 1.00 96.94 480 ILE A C 1
ATOM 3793 O O . ILE A 1 480 ? -10.475 19.449 6.714 1.00 96.94 480 ILE A O 1
ATOM 3797 N N . VAL A 1 481 ? -8.324 19.547 7.365 1.00 97.12 481 VAL A N 1
ATOM 3798 C CA . VAL A 1 481 ? -7.988 18.146 7.094 1.00 97.12 481 VAL A CA 1
ATOM 3799 C C . VAL A 1 481 ? -8.759 17.213 8.027 1.00 97.12 481 VAL A C 1
ATOM 3801 O O . VAL A 1 481 ? -9.344 16.250 7.544 1.00 97.12 481 VAL A O 1
ATOM 3804 N N . GLU A 1 482 ? -8.887 17.526 9.323 1.00 94.94 482 GLU A N 1
ATOM 3805 C CA . GLU A 1 482 ? -9.716 16.738 10.258 1.00 94.94 482 GLU A CA 1
ATOM 3806 C C . GLU A 1 482 ? -11.187 16.630 9.823 1.00 94.94 482 GLU A C 1
ATOM 3808 O O . GLU A 1 482 ? -11.871 15.674 10.181 1.00 94.94 482 GLU A O 1
ATOM 3813 N N . ARG A 1 483 ? -11.690 17.598 9.045 1.00 96.06 483 ARG A N 1
ATOM 3814 C CA . ARG A 1 483 ? -13.038 17.546 8.468 1.00 96.06 483 ARG A CA 1
ATOM 3815 C C . ARG A 1 483 ? -13.078 16.820 7.118 1.00 96.06 483 ARG A C 1
ATOM 3817 O O . ARG A 1 483 ? -14.140 16.349 6.727 1.00 96.06 483 ARG A O 1
ATOM 3824 N N . ALA A 1 484 ? -11.961 16.732 6.399 1.00 97.62 484 ALA A N 1
ATOM 3825 C CA . ALA A 1 484 ? -11.868 16.135 5.066 1.00 97.62 484 ALA A CA 1
ATOM 3826 C C . ALA A 1 484 ? -11.644 14.609 5.076 1.00 97.62 484 ALA A C 1
ATOM 3828 O O . ALA A 1 484 ? -11.919 13.943 4.076 1.00 97.62 484 ALA A O 1
ATOM 3829 N N . LEU A 1 485 ? -11.162 14.050 6.189 1.00 97.62 485 LEU A N 1
ATOM 3830 C CA . LEU A 1 485 ? -10.860 12.625 6.362 1.00 97.62 485 LEU A CA 1
ATOM 3831 C C . LEU A 1 485 ? -11.062 12.176 7.816 1.00 97.62 485 LEU A C 1
ATOM 3833 O O . LEU A 1 485 ? -11.395 12.987 8.674 1.00 97.62 485 LEU A O 1
ATOM 3837 N N . VAL A 1 486 ? -10.860 10.889 8.109 1.00 97.44 486 VAL A N 1
ATOM 3838 C CA . VAL A 1 486 ? -10.817 10.388 9.492 1.00 97.44 486 VAL A CA 1
ATOM 3839 C C . VAL A 1 486 ? -9.362 10.248 9.917 1.00 97.44 486 VAL A C 1
ATOM 3841 O O . VAL A 1 486 ? -8.665 9.350 9.450 1.00 97.44 486 VAL A O 1
ATOM 3844 N N . LYS A 1 487 ? -8.883 11.113 10.815 1.00 95.31 487 LYS A N 1
ATOM 3845 C CA . LYS A 1 487 ? -7.503 10.988 11.302 1.00 95.31 487 LYS A CA 1
ATOM 3846 C C . LYS A 1 487 ? -7.309 9.656 12.033 1.00 95.31 487 LYS A C 1
ATOM 3848 O O . LYS A 1 487 ? -8.212 9.217 12.751 1.00 95.31 487 LYS A O 1
ATOM 3853 N N . SER A 1 488 ? -6.144 9.045 11.849 1.00 94.00 488 SER A N 1
ATOM 3854 C CA . SER A 1 488 ? -5.738 7.819 12.540 1.00 94.00 488 SER A CA 1
ATOM 3855 C C . SER A 1 488 ? -4.558 8.074 13.469 1.00 94.00 488 SER A C 1
ATOM 3857 O O . SER A 1 488 ? -3.674 8.875 13.147 1.00 94.00 488 SER A O 1
ATOM 3859 N N . THR A 1 489 ? -4.540 7.405 14.618 1.00 90.38 489 THR A N 1
ATOM 3860 C CA . THR A 1 489 ? -3.434 7.455 15.575 1.00 90.38 489 THR A CA 1
ATOM 3861 C C . THR A 1 489 ? -2.983 6.055 15.959 1.00 90.38 489 THR A C 1
ATOM 3863 O O . THR A 1 489 ? -3.776 5.215 16.380 1.00 90.38 489 THR A O 1
ATOM 3866 N N . GLU A 1 490 ? -1.678 5.819 15.871 1.00 90.12 490 GLU A N 1
ATOM 3867 C CA . GLU A 1 490 ? -1.106 4.518 16.191 1.00 90.12 490 GLU A CA 1
ATOM 3868 C C . GLU A 1 490 ? -0.939 4.367 17.701 1.00 90.12 490 GLU A C 1
ATOM 3870 O O . GLU A 1 490 ? -0.179 5.113 18.319 1.00 90.12 490 GLU A O 1
ATOM 3875 N N . ALA A 1 491 ? -1.669 3.420 18.295 1.00 91.44 491 ALA A N 1
ATOM 3876 C CA . ALA A 1 491 ? -1.661 3.022 19.708 1.00 91.44 491 ALA A CA 1
ATOM 3877 C C . ALA A 1 491 ? -1.962 4.126 20.747 1.00 91.44 491 ALA A C 1
ATOM 3879 O O . ALA A 1 491 ? -2.193 3.821 21.919 1.00 91.44 491 ALA A O 1
ATOM 3880 N N . ILE A 1 492 ? -1.995 5.396 20.343 1.00 90.88 492 ILE A N 1
ATOM 3881 C CA . ILE A 1 492 ? -2.196 6.557 21.205 1.00 90.88 492 ILE A CA 1
ATOM 3882 C C . ILE A 1 492 ? -3.613 7.081 21.002 1.00 90.88 492 ILE A C 1
ATOM 3884 O O . ILE A 1 492 ? -3.940 7.661 19.968 1.00 90.88 492 ILE A O 1
ATOM 3888 N N . ILE A 1 493 ? -4.450 6.904 22.019 1.00 92.56 493 ILE A N 1
ATOM 3889 C CA . ILE A 1 493 ? -5.818 7.426 22.034 1.00 92.56 493 ILE A CA 1
ATOM 3890 C C . ILE A 1 493 ? -5.769 8.925 22.332 1.00 92.56 493 ILE A C 1
ATOM 3892 O O . ILE A 1 493 ? -5.040 9.366 23.223 1.00 92.56 493 ILE A O 1
ATOM 3896 N N . GLU A 1 494 ? -6.591 9.703 21.631 1.00 92.50 494 GLU A N 1
ATOM 3897 C CA . GLU A 1 494 ? -6.783 11.125 21.922 1.00 92.50 494 GLU A CA 1
ATOM 3898 C C . GLU A 1 494 ? -7.134 11.339 23.406 1.00 92.50 494 GLU A C 1
ATOM 3900 O O . GLU A 1 494 ? -7.881 10.542 23.976 1.00 92.50 494 GLU A O 1
ATOM 3905 N N . PRO A 1 495 ? -6.611 12.380 24.076 1.00 91.75 495 PRO A N 1
ATOM 3906 C CA . PRO A 1 495 ? -6.746 12.529 25.528 1.00 91.75 495 PRO A CA 1
ATOM 3907 C C . PRO A 1 495 ? -8.116 13.069 25.965 1.00 91.75 495 PRO A C 1
ATOM 3909 O O . PRO A 1 495 ? -8.431 13.065 27.153 1.00 91.75 495 PRO A O 1
ATOM 3912 N N . GLN A 1 496 ? -8.929 13.552 25.025 1.00 92.56 496 GLN A N 1
ATOM 3913 C CA . GLN A 1 496 ? -10.189 14.246 25.284 1.00 92.56 496 GLN A CA 1
ATOM 3914 C C . GLN A 1 496 ? -11.249 13.892 24.239 1.00 92.56 496 GLN A C 1
ATOM 3916 O O . GLN A 1 496 ? -10.954 13.240 23.241 1.00 92.56 496 GLN A O 1
ATOM 3921 N N . ILE A 1 497 ? -12.488 14.340 24.458 1.00 95.62 497 ILE A N 1
ATOM 3922 C CA . ILE A 1 497 ? -13.549 14.205 23.456 1.00 95.62 497 ILE A CA 1
ATOM 3923 C C . ILE A 1 497 ? -13.193 15.059 22.239 1.00 95.62 497 ILE A C 1
ATOM 3925 O O . ILE A 1 497 ? -13.061 16.279 22.346 1.00 95.62 497 ILE A O 1
ATOM 3929 N N . MET A 1 498 ? -13.072 14.417 21.080 1.00 93.88 498 MET A N 1
ATOM 3930 C CA . MET A 1 498 ? -12.723 15.097 19.839 1.00 93.88 498 MET A CA 1
ATOM 3931 C C . MET A 1 498 ? -13.963 15.620 19.103 1.00 93.88 498 MET A C 1
ATOM 3933 O O . MET A 1 498 ? -14.983 14.922 19.045 1.00 93.88 498 MET A O 1
ATOM 3937 N N . PRO A 1 499 ? -13.890 16.818 18.488 1.00 91.88 499 PRO A N 1
ATOM 3938 C CA . PRO A 1 499 ? -15.008 17.396 17.742 1.00 91.88 499 PRO A CA 1
ATOM 3939 C C . PRO A 1 499 ? -15.357 16.572 16.495 1.00 91.88 499 PRO A C 1
ATOM 3941 O O . PRO A 1 499 ? -16.534 16.336 16.212 1.00 91.88 499 PRO A O 1
ATOM 3944 N N . TYR A 1 500 ? -14.339 16.084 15.785 1.00 94.25 500 TYR A N 1
ATOM 3945 C CA . TYR A 1 500 ? -14.482 15.162 14.664 1.00 94.25 500 TYR A CA 1
ATOM 3946 C C . TYR A 1 500 ? -14.123 13.743 15.109 1.00 94.25 500 TYR A C 1
ATOM 3948 O O . TYR A 1 500 ? -13.260 13.572 15.974 1.00 94.25 500 TYR A O 1
ATOM 3956 N N . PRO A 1 501 ? -14.803 12.719 14.569 1.00 95.31 501 PRO A N 1
ATOM 3957 C CA . PRO A 1 501 ? -14.485 11.348 14.918 1.00 95.31 501 PRO A CA 1
ATOM 3958 C C . PRO A 1 501 ? -13.109 10.954 14.361 1.00 95.31 501 PRO A C 1
ATOM 3960 O O . PRO A 1 501 ? -12.723 11.390 13.277 1.00 95.31 501 PRO A O 1
ATOM 3963 N N . PHE A 1 502 ? -12.391 10.114 15.100 1.00 96.44 502 PHE A N 1
ATOM 3964 C CA . PHE A 1 502 ? -11.047 9.637 14.760 1.00 96.44 502 PHE A CA 1
ATOM 3965 C C . PHE A 1 502 ? -10.966 8.116 14.895 1.00 96.44 502 PHE A C 1
ATOM 3967 O O . PHE A 1 502 ? -11.849 7.489 15.485 1.00 96.44 502 PHE A O 1
ATOM 3974 N N . GLN A 1 503 ? -9.905 7.524 14.363 1.00 97.06 503 GLN A N 1
ATOM 3975 C CA . GLN A 1 503 ? -9.584 6.118 14.565 1.00 97.06 503 GLN A CA 1
ATOM 3976 C C . GLN A 1 503 ? -8.304 5.985 15.389 1.00 97.06 503 GLN A C 1
ATOM 3978 O O . GLN A 1 503 ? -7.359 6.739 15.181 1.00 97.06 503 GLN A O 1
ATOM 3983 N N . THR A 1 504 ? -8.260 5.012 16.292 1.00 96.69 504 THR A N 1
ATOM 3984 C CA . THR A 1 504 ? -6.996 4.518 16.843 1.00 96.69 504 THR A CA 1
ATOM 3985 C C . THR A 1 504 ? -6.827 3.070 16.436 1.00 96.69 504 THR A C 1
ATOM 3987 O O . THR A 1 504 ? -7.673 2.219 16.723 1.00 96.69 504 THR A O 1
ATOM 3990 N N . GLU A 1 505 ? -5.725 2.788 15.767 1.00 96.06 505 GLU A N 1
ATOM 3991 C CA . GLU A 1 505 ? -5.272 1.440 15.491 1.00 96.06 505 GLU A CA 1
ATOM 3992 C C . GLU A 1 505 ? -4.356 0.955 16.610 1.00 96.06 505 GLU A C 1
ATOM 3994 O O . GLU A 1 505 ? -3.539 1.691 17.162 1.00 96.06 505 GLU A O 1
ATOM 3999 N N . THR A 1 506 ? -4.502 -0.308 16.971 1.00 96.44 506 THR A N 1
ATOM 4000 C CA . THR A 1 506 ? -3.592 -0.981 17.889 1.00 96.44 506 THR A CA 1
ATOM 4001 C C . THR A 1 506 ? -3.559 -2.457 17.545 1.00 96.44 506 THR A C 1
ATOM 4003 O O . THR A 1 506 ? -4.256 -2.924 16.645 1.00 96.44 506 THR A O 1
ATOM 4006 N N . THR A 1 507 ? -2.748 -3.209 18.259 1.00 97.06 507 THR A N 1
ATOM 4007 C CA . THR A 1 507 ? -2.501 -4.609 17.976 1.00 97.06 507 THR A CA 1
ATOM 4008 C C . THR A 1 507 ? -2.693 -5.422 19.247 1.00 97.06 507 THR A C 1
ATOM 4010 O O . THR A 1 507 ? -2.370 -4.975 20.349 1.00 97.06 507 THR A O 1
ATOM 4013 N N . LEU A 1 508 ? -3.262 -6.618 19.096 1.00 96.81 508 LEU A N 1
ATOM 4014 C CA . LEU A 1 508 ? -3.382 -7.577 20.189 1.00 96.81 508 LEU A CA 1
ATOM 4015 C C . LEU A 1 508 ? -1.990 -8.091 20.639 1.00 96.81 508 LEU A C 1
ATOM 4017 O O . LEU A 1 508 ? -1.839 -8.500 21.787 1.00 96.81 508 LEU A O 1
ATOM 4021 N N . GLN A 1 509 ? -0.978 -7.982 19.768 1.00 91.88 509 GLN A N 1
ATOM 4022 C CA . GLN A 1 509 ? 0.427 -8.387 19.934 1.00 91.88 509 GLN A CA 1
ATOM 4023 C C . GLN A 1 509 ? 1.353 -7.381 19.201 1.00 91.88 509 GLN A C 1
ATOM 4025 O O . GLN A 1 509 ? 1.181 -6.173 19.364 1.00 91.88 509 GLN A O 1
ATOM 4030 N N . ASN A 1 510 ? 2.273 -7.832 18.336 1.00 93.94 510 ASN A N 1
ATOM 4031 C CA . ASN A 1 510 ? 2.988 -7.005 17.349 1.00 93.94 510 ASN A CA 1
ATOM 4032 C C . ASN A 1 510 ? 2.222 -6.874 16.016 1.00 93.94 510 ASN A C 1
ATOM 4034 O O . ASN A 1 510 ? 1.238 -7.572 15.800 1.00 93.94 510 ASN A O 1
ATOM 4038 N N . TRP A 1 511 ? 2.666 -5.999 15.104 1.00 96.06 511 TRP A N 1
ATOM 4039 C CA . TRP A 1 511 ? 2.023 -5.813 13.792 1.00 96.06 511 TRP A CA 1
ATOM 4040 C C . TRP A 1 511 ? 2.093 -7.054 12.899 1.00 96.06 511 TRP A C 1
ATOM 4042 O O . TRP A 1 511 ? 1.088 -7.400 12.300 1.00 96.06 511 TRP A O 1
ATOM 4052 N N . HIS A 1 512 ? 3.212 -7.781 12.889 1.00 97.19 512 HIS A N 1
ATOM 4053 C CA . HIS A 1 512 ? 3.330 -9.105 12.267 1.00 97.19 512 HIS A CA 1
ATOM 4054 C C . HIS A 1 512 ? 3.630 -10.173 13.320 1.00 97.19 512 HIS A C 1
ATOM 4056 O O . HIS A 1 512 ? 4.232 -9.877 14.356 1.00 97.19 512 HIS A O 1
ATOM 4062 N N . TYR A 1 513 ? 3.229 -11.419 13.050 1.00 97.75 513 TYR A N 1
ATOM 4063 C CA . TYR A 1 513 ? 3.421 -12.519 13.991 1.00 97.75 513 TYR A CA 1
ATOM 4064 C C . TYR A 1 513 ? 4.909 -12.755 14.274 1.00 97.75 513 TYR A C 1
ATOM 4066 O O . TYR A 1 513 ? 5.722 -12.950 13.366 1.00 97.75 513 TYR A O 1
ATOM 4074 N N . GLN A 1 514 ? 5.254 -12.787 15.558 1.00 97.25 514 GLN A N 1
ATOM 4075 C CA . GLN A 1 514 ? 6.558 -13.217 16.036 1.00 97.25 514 GLN A CA 1
ATOM 4076 C C . GLN A 1 514 ? 6.404 -14.456 16.915 1.00 97.25 514 GLN A C 1
ATOM 4078 O O . GLN A 1 514 ? 5.604 -14.479 17.852 1.00 97.25 514 GLN A O 1
ATOM 4083 N N . THR A 1 515 ? 7.207 -15.486 16.649 1.00 96.25 515 THR A N 1
ATOM 4084 C CA . THR A 1 515 ? 7.243 -16.678 17.504 1.00 96.25 515 THR A CA 1
ATOM 4085 C C . THR A 1 515 ? 7.593 -16.288 18.941 1.00 96.25 515 THR A C 1
ATOM 4087 O O . THR A 1 515 ? 8.609 -15.638 19.185 1.00 96.25 515 THR A O 1
ATOM 4090 N N . GLY A 1 516 ? 6.756 -16.708 19.893 1.00 94.88 516 GLY A N 1
ATOM 4091 C CA . GLY A 1 516 ? 6.935 -16.401 21.315 1.00 94.88 516 GLY A CA 1
ATOM 4092 C C . GLY A 1 516 ? 6.505 -14.989 21.725 1.00 94.88 516 GLY A C 1
ATOM 4093 O O . GLY A 1 516 ? 6.917 -14.532 22.786 1.00 94.88 516 GLY A O 1
ATOM 4094 N N . GLN A 1 517 ? 5.716 -14.292 20.900 1.00 95.19 517 GLN A N 1
ATOM 4095 C CA . GLN A 1 517 ? 5.144 -12.992 21.255 1.00 95.19 517 GLN A CA 1
ATOM 4096 C C . GLN A 1 517 ? 4.161 -13.069 22.428 1.00 95.19 517 GLN A C 1
ATOM 4098 O O . GLN A 1 517 ? 3.523 -14.095 22.664 1.00 95.19 517 GLN A O 1
ATOM 4103 N N . GLU A 1 518 ? 4.010 -11.942 23.117 1.00 95.88 518 GLU A N 1
ATOM 4104 C CA . GLU A 1 518 ? 3.023 -11.752 24.177 1.00 95.88 518 GLU A CA 1
ATOM 4105 C C . GLU A 1 518 ? 1.756 -11.082 23.634 1.00 95.88 518 GLU A C 1
ATOM 4107 O O . GLU A 1 518 ? 1.802 -10.323 22.661 1.00 95.88 518 GLU A O 1
ATOM 4112 N N . TYR A 1 519 ? 0.631 -11.342 24.300 1.00 97.50 519 TYR A N 1
ATOM 4113 C CA . TYR A 1 519 ? -0.681 -10.826 23.921 1.00 97.50 519 TYR A CA 1
ATOM 4114 C C . TYR A 1 519 ? -1.251 -9.907 25.001 1.00 97.50 519 TYR A C 1
ATOM 4116 O O . TYR A 1 519 ? -1.085 -10.135 26.203 1.00 97.50 519 TYR A O 1
ATOM 4124 N N . LEU A 1 520 ? -1.988 -8.879 24.580 1.00 97.50 520 LEU A N 1
ATOM 4125 C CA . LEU A 1 520 ? -2.888 -8.154 25.471 1.00 97.50 520 LEU A CA 1
ATOM 4126 C C . LEU A 1 520 ? -4.032 -9.076 25.905 1.00 97.50 520 LEU A C 1
ATOM 4128 O O . LEU A 1 520 ? -4.545 -9.854 25.109 1.00 97.50 520 LEU A O 1
ATOM 4132 N N . ASP A 1 521 ? -4.496 -8.947 27.147 1.00 97.06 521 ASP A N 1
ATOM 4133 C CA . ASP A 1 521 ? -5.717 -9.633 27.569 1.00 97.06 521 ASP A CA 1
ATOM 4134 C C . ASP A 1 521 ? -6.989 -8.907 27.085 1.00 97.06 521 ASP A C 1
ATOM 4136 O O . ASP A 1 521 ? -6.983 -7.723 26.723 1.00 97.06 521 ASP A O 1
ATOM 4140 N N . ALA A 1 522 ? -8.120 -9.619 27.113 1.00 97.94 522 ALA A N 1
ATOM 4141 C CA . ALA A 1 522 ? -9.410 -9.070 26.701 1.00 97.94 522 ALA A CA 1
ATOM 4142 C C . ALA A 1 522 ? -9.808 -7.827 27.513 1.00 97.94 522 ALA A C 1
ATOM 4144 O O . ALA A 1 522 ? -10.355 -6.875 26.958 1.00 97.94 522 ALA A O 1
ATOM 4145 N N . LYS A 1 523 ? -9.502 -7.795 28.818 1.00 96.94 523 LYS A N 1
ATOM 4146 C CA . LYS A 1 523 ? -9.831 -6.664 29.700 1.00 96.94 523 LYS A CA 1
ATOM 4147 C C . LYS A 1 523 ? -9.133 -5.385 29.234 1.00 96.94 523 LYS A C 1
ATOM 4149 O O . LYS A 1 523 ? -9.757 -4.323 29.206 1.00 96.94 523 LYS A O 1
ATOM 4154 N N . LYS A 1 524 ? -7.857 -5.472 28.856 1.00 97.25 524 LYS A N 1
ATOM 4155 C CA . LYS A 1 524 ? -7.077 -4.345 28.346 1.00 97.25 524 LYS A CA 1
ATOM 4156 C C . LYS A 1 524 ? -7.595 -3.886 26.986 1.00 97.25 524 LYS A C 1
ATOM 4158 O O . LYS A 1 524 ? -7.758 -2.684 26.802 1.00 97.25 524 LYS A O 1
ATOM 4163 N N . VAL A 1 525 ? -7.948 -4.804 26.086 1.00 98.25 525 VAL A N 1
ATOM 4164 C CA . VAL A 1 525 ? -8.566 -4.447 24.795 1.00 98.25 525 VAL A CA 1
ATOM 4165 C C . VAL A 1 525 ? -9.915 -3.740 24.992 1.00 98.25 525 VAL A C 1
ATOM 4167 O O . VAL A 1 525 ? -10.158 -2.699 24.387 1.00 98.25 525 VAL A O 1
ATOM 4170 N N . ILE A 1 526 ? -10.770 -4.240 25.889 1.00 98.12 526 ILE A N 1
ATOM 4171 C CA . ILE A 1 526 ? -12.066 -3.617 26.212 1.00 98.12 526 ILE A CA 1
ATOM 4172 C C . ILE A 1 526 ? -11.875 -2.215 26.805 1.00 98.12 526 ILE A C 1
ATOM 4174 O O . ILE A 1 526 ? -12.610 -1.294 26.448 1.00 98.12 526 ILE A O 1
ATOM 4178 N N . ARG A 1 527 ? -10.873 -2.023 27.675 1.00 97.62 527 ARG A N 1
ATOM 4179 C CA . ARG A 1 527 ? -10.516 -0.694 28.196 1.00 97.62 527 ARG A CA 1
ATOM 4180 C C . ARG A 1 527 ? -10.166 0.268 27.060 1.00 97.62 527 ARG A C 1
ATOM 4182 O O . ARG A 1 527 ? -10.761 1.339 26.989 1.00 97.62 527 ARG A O 1
ATOM 4189 N N . LEU A 1 528 ? -9.264 -0.129 26.161 1.00 97.56 528 LEU A N 1
ATOM 4190 C CA . LEU A 1 528 ? -8.851 0.697 25.018 1.00 97.56 528 LEU A CA 1
ATOM 4191 C C . LEU A 1 528 ? -10.030 1.028 24.090 1.00 97.56 528 LEU A C 1
ATOM 4193 O O . LEU A 1 528 ? -10.150 2.161 23.619 1.00 97.56 528 LEU A O 1
ATOM 4197 N N . LEU A 1 529 ? -10.938 0.071 23.871 1.00 98.44 529 LEU A N 1
ATOM 4198 C CA . LEU A 1 529 ? -12.161 0.292 23.103 1.00 98.44 529 LEU A CA 1
ATOM 4199 C C . LEU A 1 529 ? -13.055 1.348 23.767 1.00 98.44 529 LEU A C 1
ATOM 4201 O O . LEU A 1 529 ? -13.507 2.278 23.102 1.00 98.44 529 LEU A O 1
ATOM 4205 N N . MET A 1 530 ? -13.301 1.239 25.073 1.00 98.19 530 MET A N 1
ATOM 4206 C CA . MET A 1 530 ? -14.165 2.183 25.790 1.00 98.19 530 MET A CA 1
ATOM 4207 C C . MET A 1 530 ? -13.558 3.583 25.899 1.00 98.19 530 MET A C 1
ATOM 4209 O O . MET A 1 530 ? -14.279 4.577 25.759 1.00 98.19 530 MET A O 1
ATOM 4213 N N . GLU A 1 531 ? -12.243 3.682 26.089 1.00 97.12 531 GLU A N 1
ATOM 4214 C CA . GLU A 1 531 ? -11.523 4.957 26.052 1.00 97.12 531 GLU A CA 1
ATOM 4215 C C . GLU A 1 531 ? -11.653 5.629 24.679 1.00 97.12 531 GLU A C 1
ATOM 4217 O O . GLU A 1 531 ? -11.968 6.815 24.612 1.00 97.12 531 GLU A O 1
ATOM 4222 N N . ASN A 1 532 ? -11.523 4.872 23.583 1.00 96.88 532 ASN A N 1
ATOM 4223 C CA . ASN A 1 532 ? -11.771 5.383 22.233 1.00 96.88 532 ASN A CA 1
ATOM 4224 C C . ASN A 1 532 ? -13.209 5.878 22.064 1.00 96.88 532 ASN A C 1
ATOM 4226 O O . ASN A 1 532 ? -13.448 7.038 21.723 1.00 96.88 532 ASN A O 1
ATOM 4230 N N . VAL A 1 533 ? -14.187 5.011 22.327 1.00 98.12 533 VAL A N 1
ATOM 4231 C CA . VAL A 1 533 ? -15.602 5.292 22.049 1.00 98.12 533 VAL A CA 1
ATOM 4232 C C . VAL A 1 533 ? -16.111 6.485 22.862 1.00 98.12 533 VAL A C 1
ATOM 4234 O O . VAL A 1 533 ? -16.816 7.342 22.318 1.00 98.12 533 VAL A O 1
ATOM 4237 N N . SER A 1 534 ? -15.706 6.595 24.131 1.00 97.75 534 SER A N 1
ATOM 4238 C CA . SER A 1 534 ? -16.063 7.727 25.003 1.00 97.75 534 SER A CA 1
ATOM 4239 C C . SER A 1 534 ? -15.462 9.064 24.556 1.00 97.75 534 SER A C 1
ATOM 4241 O O . SER A 1 534 ? -15.946 10.116 24.968 1.00 97.75 534 SER A O 1
ATOM 4243 N N . ARG A 1 535 ? -14.453 9.044 23.676 1.00 96.94 535 ARG A N 1
ATOM 4244 C CA . ARG A 1 535 ? -13.754 10.230 23.158 1.00 96.94 535 ARG A CA 1
ATOM 4245 C C . ARG A 1 535 ? -14.096 10.574 21.708 1.00 96.94 535 ARG A C 1
ATOM 4247 O O . ARG A 1 535 ? -13.514 11.504 21.160 1.00 96.94 535 ARG A O 1
ATOM 4254 N N . ASN A 1 536 ? -15.110 9.915 21.135 1.00 96.81 536 ASN A N 1
ATOM 4255 C CA . ASN A 1 536 ? -15.580 10.032 19.741 1.00 96.81 536 ASN A CA 1
ATOM 4256 C C . ASN A 1 536 ? -14.775 9.184 18.738 1.00 96.81 536 ASN A C 1
ATOM 4258 O O . ASN A 1 536 ? -14.863 9.414 17.533 1.00 96.81 536 ASN A O 1
ATOM 4262 N N . GLY A 1 537 ? -14.016 8.206 19.230 1.00 96.81 537 GLY A N 1
ATOM 4263 C CA . GLY A 1 537 ? -13.173 7.329 18.430 1.00 96.81 537 GLY A CA 1
ATOM 4264 C C . GLY A 1 537 ? -13.831 6.011 18.007 1.00 96.81 537 GLY A C 1
ATOM 4265 O O . GLY A 1 537 ? -14.864 5.589 18.543 1.00 96.81 537 GLY A O 1
ATOM 4266 N N . THR A 1 538 ? -13.173 5.356 17.057 1.00 98.00 538 THR A N 1
ATOM 4267 C CA . THR A 1 538 ? -13.348 3.954 16.648 1.00 98.00 538 THR A CA 1
ATOM 4268 C C . THR A 1 538 ? -12.004 3.249 16.834 1.00 98.00 538 THR A C 1
ATOM 4270 O O . THR A 1 538 ? -10.963 3.847 16.569 1.00 98.00 538 THR A O 1
ATOM 4273 N N . MET A 1 539 ? -12.007 1.989 17.267 1.00 98.56 539 MET A N 1
ATOM 4274 C CA . MET A 1 539 ? -10.786 1.195 17.415 1.00 98.56 539 MET A CA 1
ATOM 4275 C C . MET A 1 539 ? -10.651 0.170 16.286 1.00 98.56 539 MET A C 1
ATOM 4277 O O . MET A 1 539 ? -11.578 -0.604 16.041 1.00 98.56 539 MET A O 1
ATOM 4281 N N . LEU A 1 540 ? -9.483 0.132 15.646 1.00 98.62 540 LEU A N 1
ATOM 4282 C CA . LEU A 1 540 ? -9.091 -0.921 14.710 1.00 98.62 540 LEU A CA 1
ATOM 4283 C C . LEU A 1 540 ? -8.056 -1.821 15.392 1.00 98.62 540 LEU A C 1
ATOM 4285 O O . LEU A 1 540 ? -6.955 -1.372 15.700 1.00 98.62 540 LEU A O 1
ATOM 4289 N N . LEU A 1 541 ? -8.416 -3.073 15.666 1.00 98.75 541 LEU A N 1
ATOM 4290 C CA . LEU A 1 541 ? -7.530 -4.021 16.338 1.00 98.75 541 LEU A CA 1
ATOM 4291 C C . LEU A 1 541 ? -6.904 -4.972 15.324 1.00 98.75 541 LEU A C 1
ATOM 4293 O O . LEU A 1 541 ? -7.612 -5.717 14.651 1.00 98.75 541 LEU A O 1
ATOM 4297 N N . ASN A 1 542 ? -5.580 -4.973 15.252 1.00 98.44 542 ASN A N 1
ATOM 4298 C CA . ASN A 1 542 ? -4.822 -5.938 14.476 1.00 98.44 542 ASN A CA 1
ATOM 4299 C C . ASN A 1 542 ? -4.717 -7.282 15.212 1.00 98.44 542 ASN A C 1
ATOM 4301 O O . ASN A 1 542 ? -4.330 -7.329 16.384 1.00 98.44 542 ASN A O 1
ATOM 4305 N N . ILE A 1 543 ? -5.042 -8.361 14.498 1.00 97.88 543 ILE A N 1
ATOM 4306 C CA . ILE A 1 543 ? -4.908 -9.751 14.931 1.00 97.88 543 ILE A CA 1
ATOM 4307 C C . ILE A 1 543 ? -4.029 -10.469 13.903 1.00 97.88 543 ILE A C 1
ATOM 4309 O O . ILE A 1 543 ? -4.478 -10.807 12.814 1.00 97.88 543 ILE A O 1
ATOM 4313 N N . THR A 1 544 ? -2.766 -10.700 14.252 1.00 92.75 544 THR A N 1
ATOM 4314 C CA . THR A 1 544 ? -1.768 -11.290 13.348 1.00 92.75 544 THR A CA 1
ATOM 4315 C C . THR A 1 544 ? -1.947 -12.785 13.153 1.00 92.75 544 THR A C 1
ATOM 4317 O O . THR A 1 544 ? -1.887 -13.563 14.113 1.00 92.75 544 THR A O 1
ATOM 4320 N N . GLN A 1 545 ? -2.018 -13.194 11.898 1.00 95.44 545 GLN A N 1
ATOM 4321 C CA . GLN A 1 545 ? -1.857 -14.578 11.489 1.00 95.44 545 GLN A CA 1
ATOM 4322 C C . GLN A 1 545 ? -0.390 -14.999 11.495 1.00 95.44 545 GLN A C 1
ATOM 4324 O O . GLN A 1 545 ? 0.515 -14.203 11.244 1.00 95.44 545 GLN A O 1
ATOM 4329 N N . ARG A 1 546 ? -0.175 -16.289 11.748 1.00 97.25 546 ARG A N 1
ATOM 4330 C CA . ARG A 1 546 ? 1.082 -16.987 11.481 1.00 97.25 546 ARG A CA 1
ATOM 4331 C C . ARG A 1 546 ? 1.419 -16.928 9.997 1.00 97.25 546 ARG A C 1
ATOM 4333 O O . ARG A 1 546 ? 0.555 -16.664 9.158 1.00 97.25 546 ARG A O 1
ATOM 4340 N N . GLY A 1 547 ? 2.656 -17.272 9.647 1.00 96.00 547 GLY A N 1
ATOM 4341 C CA . GLY A 1 547 ? 3.129 -17.209 8.263 1.00 96.00 547 GLY A CA 1
ATOM 4342 C C . GLY A 1 547 ? 2.240 -17.971 7.275 1.00 96.00 547 GLY A C 1
ATOM 4343 O O . GLY A 1 547 ? 2.013 -17.501 6.163 1.00 96.00 547 GLY A O 1
ATOM 4344 N N . ARG A 1 548 ? 1.661 -19.095 7.724 1.00 97.62 548 ARG A N 1
ATOM 4345 C CA . ARG A 1 548 ? 0.796 -19.978 6.920 1.00 97.62 548 ARG A CA 1
ATOM 4346 C C . ARG A 1 548 ? -0.694 -19.636 6.949 1.00 97.62 548 ARG A C 1
ATOM 4348 O O . ARG A 1 548 ? -1.470 -20.290 6.252 1.00 97.62 548 ARG A O 1
ATOM 4355 N N . GLY A 1 549 ? -1.085 -18.626 7.726 1.00 97.62 549 GLY A N 1
ATOM 4356 C CA . GLY A 1 549 ? -2.423 -18.032 7.726 1.00 97.62 549 GLY A CA 1
ATOM 4357 C C . GLY A 1 549 ? -3.364 -18.457 8.853 1.00 97.62 549 GLY A C 1
ATOM 4358 O O . GLY A 1 549 ? -4.458 -17.902 8.941 1.00 97.62 549 GLY A O 1
ATOM 4359 N N . ASP A 1 550 ? -2.972 -19.394 9.720 1.00 97.50 550 ASP A N 1
ATOM 4360 C CA . ASP A 1 550 ? -3.698 -19.708 10.955 1.00 97.50 550 ASP A CA 1
ATOM 4361 C C . ASP A 1 550 ? -3.418 -18.681 12.067 1.00 97.50 550 ASP A C 1
ATOM 4363 O O . ASP A 1 550 ? -2.419 -17.963 12.052 1.00 97.50 550 ASP A O 1
ATOM 4367 N N . LEU A 1 551 ? -4.313 -18.599 13.054 1.00 97.31 551 LEU A N 1
ATOM 4368 C CA . LEU A 1 551 ? -4.114 -17.784 14.254 1.00 97.31 551 LEU A CA 1
ATOM 4369 C C . LEU A 1 551 ? -3.506 -18.603 15.387 1.00 97.31 551 LEU A C 1
ATOM 4371 O O . LEU A 1 551 ? -3.726 -19.809 15.508 1.00 97.31 551 LEU A O 1
ATOM 4375 N N . ASP A 1 552 ? -2.794 -17.915 16.273 1.00 97.00 552 ASP A N 1
ATOM 4376 C CA . ASP A 1 552 ? -2.398 -18.493 17.547 1.00 97.00 552 ASP A CA 1
ATOM 4377 C C . ASP A 1 552 ? -3.639 -18.821 18.406 1.00 97.00 552 ASP A C 1
ATOM 4379 O O . ASP A 1 552 ? -4.532 -17.972 18.527 1.00 97.00 552 ASP A O 1
ATOM 4383 N N . PRO A 1 553 ? -3.728 -20.017 19.023 1.00 97.38 553 PRO A N 1
ATOM 4384 C CA . PRO A 1 553 ? -4.846 -20.371 19.896 1.00 97.38 553 PRO A CA 1
ATOM 4385 C C . PRO A 1 553 ? -5.114 -19.361 21.018 1.00 97.38 553 PRO A C 1
ATOM 4387 O O . PRO A 1 553 ? -6.272 -19.172 21.402 1.00 97.38 553 PRO A O 1
ATOM 4390 N N . GLU A 1 554 ? -4.077 -18.691 21.533 1.00 97.69 554 GLU A N 1
ATOM 4391 C CA . GLU A 1 554 ? -4.254 -17.646 22.541 1.00 97.69 554 GLU A CA 1
ATOM 4392 C C . GLU A 1 554 ? -4.996 -16.425 21.979 1.00 97.69 554 GLU A C 1
ATOM 4394 O O . GLU A 1 554 ? -5.949 -15.949 22.605 1.00 97.69 554 GLU A O 1
ATOM 4399 N N . ALA A 1 555 ? -4.651 -15.983 20.766 1.00 98.06 555 ALA A N 1
ATOM 4400 C CA . ALA A 1 555 ? -5.351 -14.893 20.092 1.00 98.06 555 ALA A CA 1
ATOM 4401 C C . ALA A 1 555 ? -6.833 -15.235 19.858 1.00 98.06 555 ALA A C 1
ATOM 4403 O O . ALA A 1 555 ? -7.706 -14.403 20.113 1.00 98.06 555 ALA A O 1
ATOM 4404 N N . ILE A 1 556 ? -7.137 -16.479 19.459 1.00 98.62 556 ILE A N 1
ATOM 4405 C CA . ILE A 1 556 ? -8.520 -16.959 19.285 1.00 98.62 556 ILE A CA 1
ATOM 4406 C C . ILE A 1 556 ? -9.299 -16.869 20.603 1.00 98.62 556 ILE A C 1
ATOM 4408 O O . ILE A 1 556 ? -10.429 -16.377 20.620 1.00 98.62 556 ILE A O 1
ATOM 4412 N N . ARG A 1 557 ? -8.707 -17.326 21.715 1.00 98.69 557 ARG A N 1
ATOM 4413 C CA . ARG A 1 557 ? -9.332 -17.256 23.045 1.00 98.69 557 ARG A CA 1
ATOM 4414 C C . ARG A 1 557 ? -9.645 -15.811 23.434 1.00 98.69 557 ARG A C 1
ATOM 4416 O O . ARG A 1 557 ? -10.769 -15.528 23.834 1.00 98.69 557 ARG A O 1
ATOM 4423 N N . ILE A 1 558 ? -8.688 -14.899 23.265 1.00 98.81 558 ILE A N 1
ATOM 4424 C CA . ILE A 1 558 ? -8.868 -13.487 23.624 1.00 98.81 558 ILE A CA 1
ATOM 4425 C C . ILE A 1 558 ? -9.947 -12.825 22.756 1.00 98.81 558 ILE A C 1
ATOM 4427 O O . ILE A 1 558 ? -10.785 -12.096 23.285 1.00 98.81 558 ILE A O 1
ATOM 4431 N N . CYS A 1 559 ? -9.996 -13.126 21.453 1.00 98.81 559 CYS A N 1
ATOM 4432 C CA . CYS A 1 559 ? -11.062 -12.653 20.565 1.00 98.81 559 CYS A CA 1
ATOM 4433 C C . CYS A 1 559 ? -12.453 -13.073 21.072 1.00 98.81 559 CYS A C 1
ATOM 4435 O O . CYS A 1 559 ? -13.374 -12.257 21.121 1.00 98.81 559 CYS A O 1
ATOM 4437 N N . LYS A 1 560 ? -12.602 -14.326 21.519 1.00 98.88 560 LYS A N 1
ATOM 4438 C CA . LYS A 1 560 ? -13.861 -14.828 22.094 1.00 98.88 560 LYS A CA 1
ATOM 4439 C C . LYS A 1 560 ? -14.208 -14.165 23.423 1.00 98.88 560 LYS A C 1
ATOM 4441 O O . LYS A 1 560 ? -15.369 -13.827 23.641 1.00 98.88 560 LYS A O 1
ATOM 4446 N N . ASP A 1 561 ? -13.219 -13.928 24.281 1.00 98.81 561 ASP A N 1
ATOM 4447 C CA . ASP A 1 561 ? -13.412 -13.234 25.559 1.00 98.81 561 ASP A CA 1
ATOM 4448 C C . ASP A 1 561 ? -13.885 -11.776 25.341 1.00 98.81 561 ASP A C 1
ATOM 4450 O O . ASP A 1 561 ? -14.800 -11.306 26.023 1.00 98.81 561 ASP A O 1
ATOM 4454 N N . ILE A 1 562 ? -13.330 -11.077 24.339 1.00 98.88 562 ILE A N 1
ATOM 4455 C CA . ILE A 1 562 ? -13.789 -9.741 23.908 1.00 98.88 562 ILE A CA 1
ATOM 4456 C C . ILE A 1 562 ? -15.237 -9.809 23.398 1.00 98.88 562 ILE A C 1
ATOM 4458 O O . ILE A 1 562 ? -16.095 -9.033 23.834 1.00 98.88 562 ILE A O 1
ATOM 4462 N N . GLY A 1 563 ? -15.524 -10.771 22.517 1.00 98.88 563 GLY A N 1
ATOM 4463 C CA . GLY A 1 563 ? -16.853 -10.997 21.952 1.00 98.88 563 GLY A CA 1
ATOM 4464 C C . GLY A 1 563 ? -17.919 -11.283 23.009 1.00 98.88 563 GLY A C 1
ATOM 4465 O O . GLY A 1 563 ? -19.013 -10.715 22.973 1.00 98.88 563 GLY A O 1
ATOM 4466 N N . ALA A 1 564 ? -17.588 -12.099 24.014 1.00 98.81 564 ALA A N 1
ATOM 4467 C CA . ALA A 1 564 ? -18.473 -12.404 25.134 1.00 98.81 564 ALA A CA 1
ATOM 4468 C C . ALA A 1 564 ? -18.871 -11.140 25.911 1.00 98.81 564 ALA A C 1
ATOM 4470 O O . ALA A 1 564 ? -20.043 -10.974 26.265 1.00 98.81 564 ALA A O 1
ATOM 4471 N N . TRP A 1 565 ? -17.931 -10.214 26.125 1.00 98.56 565 TRP A N 1
ATOM 4472 C CA . TRP A 1 565 ? -18.226 -8.936 26.770 1.00 98.56 565 TRP A CA 1
ATOM 4473 C C . TRP A 1 565 ? -19.089 -8.026 25.886 1.00 98.56 565 TRP A C 1
ATOM 4475 O O . TRP A 1 565 ? -20.073 -7.461 26.373 1.00 98.56 565 TRP A O 1
ATOM 4485 N N . LEU A 1 566 ? -18.769 -7.911 24.591 1.00 98.75 566 LEU A N 1
ATOM 4486 C CA . LEU A 1 566 ? -19.507 -7.071 23.637 1.00 98.75 566 LEU A CA 1
ATOM 4487 C C . LEU A 1 566 ? -20.921 -7.585 23.358 1.00 98.75 566 LEU A C 1
ATOM 4489 O O . LEU A 1 566 ? -21.826 -6.789 23.113 1.00 98.75 566 LEU A O 1
ATOM 4493 N N . LYS A 1 567 ? -21.155 -8.895 23.460 1.00 98.56 567 LYS A N 1
ATOM 4494 C CA . LYS A 1 567 ? -22.497 -9.479 23.361 1.00 98.56 567 LYS A CA 1
ATOM 4495 C C . LYS A 1 567 ? -23.435 -8.973 24.460 1.00 98.56 567 LYS A C 1
ATOM 4497 O O . LYS A 1 567 ? -24.622 -8.794 24.203 1.00 98.56 567 LYS A O 1
ATOM 4502 N N . VAL A 1 568 ? -22.914 -8.744 25.665 1.00 98.25 568 VAL A N 1
ATOM 4503 C CA . VAL A 1 568 ? -23.695 -8.254 26.813 1.00 98.25 568 VAL A CA 1
ATOM 4504 C C . VAL A 1 568 ? -23.742 -6.726 26.841 1.00 98.25 568 VAL A C 1
ATOM 4506 O O . VAL A 1 568 ? -24.802 -6.145 27.050 1.00 98.25 568 VAL A O 1
ATOM 4509 N N . ASN A 1 569 ? -22.604 -6.069 26.608 1.00 98.19 569 ASN A N 1
ATOM 4510 C CA . ASN A 1 569 ? -22.428 -4.631 26.844 1.00 98.19 569 ASN A CA 1
ATOM 4511 C C . ASN A 1 569 ? -22.415 -3.789 25.560 1.00 98.19 569 ASN A C 1
ATOM 4513 O O . ASN A 1 569 ? -22.204 -2.577 25.611 1.00 98.19 569 ASN A O 1
ATOM 4517 N N . GLY A 1 570 ? -22.650 -4.405 24.400 1.00 98.12 570 GLY A N 1
ATOM 4518 C CA . GLY A 1 570 ? -22.516 -3.765 23.092 1.00 98.12 570 GLY A CA 1
ATOM 4519 C C . GLY A 1 570 ? -23.420 -2.552 22.882 1.00 98.12 570 GLY A C 1
ATOM 4520 O O . GLY A 1 570 ? -23.092 -1.702 22.061 1.00 98.12 570 GLY A O 1
ATOM 4521 N N . GLU A 1 571 ? -24.514 -2.408 23.633 1.00 97.75 571 GLU A N 1
ATOM 4522 C CA . GLU A 1 571 ? -25.366 -1.215 23.555 1.00 97.75 571 GLU A CA 1
ATOM 4523 C C . GLU A 1 571 ? -24.656 0.063 24.044 1.00 97.75 571 GLU A C 1
ATOM 4525 O O . GLU A 1 571 ? -24.900 1.145 23.506 1.00 97.75 571 GLU A O 1
ATOM 4530 N N . ALA A 1 572 ? -23.711 -0.057 24.985 1.00 98.00 572 ALA A N 1
ATOM 4531 C CA . ALA A 1 572 ? -22.857 1.052 25.420 1.00 98.00 572 ALA A CA 1
ATOM 4532 C C . ALA A 1 572 ? -21.789 1.427 24.369 1.00 98.00 572 ALA A C 1
ATOM 4534 O O . ALA A 1 572 ? -21.188 2.503 24.440 1.00 98.00 572 ALA A O 1
ATOM 4535 N N . VAL A 1 573 ? -21.556 0.553 23.385 1.00 98.69 573 VAL A N 1
ATOM 4536 C CA . VAL A 1 573 ? -20.506 0.675 22.367 1.00 98.69 573 VAL A CA 1
ATOM 4537 C C . VAL A 1 573 ? -21.113 1.056 21.019 1.00 98.69 573 VAL A C 1
ATOM 4539 O O . VAL A 1 573 ? -20.989 2.194 20.574 1.00 98.69 573 VAL A O 1
ATOM 4542 N N . TYR A 1 574 ? -21.796 0.126 20.357 1.00 98.69 574 TYR A N 1
ATOM 4543 C CA . TYR A 1 574 ? -22.244 0.292 18.978 1.00 98.69 574 TYR A CA 1
ATOM 4544 C C . TYR A 1 574 ? -23.316 1.371 18.855 1.00 98.69 574 TYR A C 1
ATOM 4546 O O . TYR A 1 574 ? -24.274 1.427 19.627 1.00 98.69 574 TYR A O 1
ATOM 4554 N N . GLY A 1 575 ? -23.156 2.247 17.864 1.00 97.62 575 GLY A N 1
ATOM 4555 C CA . GLY A 1 575 ? -24.053 3.386 17.655 1.00 97.62 575 GLY A CA 1
ATOM 4556 C C . GLY A 1 575 ? -23.938 4.506 18.695 1.00 97.62 575 GLY A C 1
ATOM 4557 O O . GLY A 1 575 ? -24.472 5.590 18.462 1.00 97.62 575 GLY A O 1
ATOM 4558 N N . SER A 1 576 ? -23.189 4.313 19.785 1.00 97.94 576 SER A N 1
ATOM 4559 C CA . SER A 1 576 ? -23.098 5.299 20.859 1.00 97.94 576 SER A CA 1
ATOM 4560 C C . SER A 1 576 ? -22.330 6.561 20.442 1.00 97.94 576 SER A C 1
ATOM 4562 O O . SER A 1 576 ? -21.631 6.625 19.416 1.00 97.94 576 SER A O 1
ATOM 4564 N N . ARG A 1 577 ? -22.486 7.620 21.229 1.00 97.12 577 ARG A N 1
ATOM 4565 C CA . ARG A 1 577 ? -21.714 8.864 21.133 1.00 97.12 577 ARG A CA 1
ATOM 4566 C C . ARG A 1 577 ? -21.095 9.180 22.493 1.00 97.12 577 ARG A C 1
ATOM 4568 O O . ARG A 1 577 ? -21.594 8.674 23.499 1.00 97.12 577 ARG A O 1
ATOM 4575 N N . PRO A 1 578 ? -20.051 10.022 22.545 1.00 96.12 578 PRO A N 1
ATOM 4576 C CA . PRO A 1 578 ? -19.585 10.574 23.808 1.00 96.12 578 PRO A CA 1
ATOM 4577 C C . PRO A 1 578 ? -20.735 11.185 24.607 1.00 96.12 578 PRO A C 1
ATOM 4579 O O . PRO A 1 578 ? -21.647 11.804 24.035 1.00 96.12 578 PRO A O 1
ATOM 4582 N N . PHE A 1 579 ? -20.676 10.998 25.922 1.00 93.75 579 PHE A N 1
ATOM 4583 C CA . PHE A 1 579 ? -21.415 11.839 26.855 1.00 93.75 579 PHE A CA 1
ATOM 4584 C C . PHE A 1 579 ? -20.735 13.225 26.952 1.00 93.75 579 PHE A C 1
ATOM 4586 O O . PHE A 1 579 ? -19.859 13.550 26.153 1.00 93.75 579 PHE A O 1
ATOM 4593 N N . GLU A 1 580 ? -21.140 14.067 27.899 1.00 88.62 580 GLU A N 1
ATOM 4594 C CA . GLU A 1 580 ? -20.548 15.394 28.126 1.00 88.62 580 GLU A CA 1
ATOM 4595 C C . GLU A 1 580 ? -19.113 15.312 28.671 1.00 88.62 580 GLU A C 1
ATOM 4597 O O . GLU A 1 580 ? -18.297 16.202 28.442 1.00 88.62 580 GLU A O 1
ATOM 4602 N N . VAL A 1 581 ? -18.787 14.207 29.345 1.00 90.50 581 VAL A N 1
ATOM 4603 C CA . VAL A 1 581 ? -17.436 13.860 29.796 1.00 90.50 581 VAL A CA 1
ATOM 4604 C C . VAL A 1 581 ? -17.089 12.448 29.336 1.00 90.50 581 VAL A C 1
ATOM 4606 O O . VAL A 1 581 ? -17.957 11.579 29.300 1.00 90.50 581 VAL A O 1
ATOM 4609 N N . CYS A 1 582 ? -15.821 12.199 28.997 1.00 90.75 582 CYS A N 1
ATOM 4610 C CA . CYS A 1 582 ? -15.384 10.860 28.590 1.00 90.75 582 CYS A CA 1
ATOM 4611 C C . CYS A 1 582 ? -15.261 9.900 29.785 1.00 90.75 582 CYS A C 1
ATOM 4613 O O . CYS A 1 582 ? -15.504 8.705 29.632 1.00 90.75 582 CYS A O 1
ATOM 4615 N N . GLY A 1 583 ? -14.952 10.426 30.975 1.00 88.62 583 GLY A N 1
ATOM 4616 C CA . GLY A 1 583 ? -14.763 9.661 32.205 1.00 88.62 583 GLY A CA 1
ATOM 4617 C C . GLY A 1 583 ? -13.376 9.856 32.817 1.00 88.62 583 GLY A C 1
ATOM 4618 O O . GLY A 1 583 ? -12.762 10.907 32.639 1.00 88.62 583 GLY A O 1
ATOM 4619 N N . ASP A 1 584 ? -12.905 8.855 33.556 1.00 86.69 584 ASP A N 1
ATOM 4620 C CA . ASP A 1 584 ? -11.577 8.799 34.175 1.00 86.69 584 ASP A CA 1
ATOM 4621 C C . ASP A 1 584 ? -10.988 7.375 34.080 1.00 86.69 584 ASP A C 1
ATOM 4623 O O . ASP A 1 584 ? -11.514 6.516 33.376 1.00 86.69 584 ASP A O 1
ATOM 4627 N N . ASN A 1 585 ? -9.896 7.095 34.799 1.00 85.12 585 ASN A N 1
ATOM 4628 C CA . ASN A 1 585 ? -9.222 5.788 34.769 1.00 85.12 585 ASN A CA 1
ATOM 4629 C C . ASN A 1 585 ? -10.051 4.626 35.361 1.00 85.12 585 ASN A C 1
ATOM 4631 O O . ASN A 1 585 ? -9.607 3.476 35.337 1.00 85.12 585 ASN A O 1
ATOM 4635 N N . THR A 1 586 ? -11.224 4.905 35.931 1.00 89.25 586 THR A N 1
ATOM 4636 C CA . THR A 1 586 ? -12.110 3.924 36.570 1.00 89.25 586 THR A CA 1
ATOM 4637 C C . THR A 1 586 ? -13.424 3.727 35.824 1.00 89.25 586 THR A C 1
ATOM 4639 O O . THR A 1 586 ? -14.005 2.644 35.914 1.00 89.25 586 THR A O 1
ATOM 4642 N N . VAL A 1 587 ? -13.890 4.727 35.071 1.00 93.75 587 VAL A N 1
ATOM 4643 C CA . VAL A 1 587 ? -15.175 4.689 34.364 1.00 93.75 587 VAL A CA 1
ATOM 4644 C C . VAL A 1 587 ? -15.116 5.457 33.048 1.00 93.75 587 VAL A C 1
ATOM 4646 O O . VAL A 1 587 ? -14.595 6.566 33.007 1.00 93.75 587 VAL A O 1
ATOM 4649 N N . CYS A 1 588 ? -15.715 4.903 31.994 1.00 96.25 588 CYS A N 1
ATOM 4650 C CA . CYS A 1 588 ? -15.973 5.600 30.733 1.00 96.25 588 CYS A CA 1
ATOM 4651 C C . CYS A 1 588 ? -17.471 5.853 30.542 1.00 96.25 588 CYS A C 1
ATOM 4653 O O . CYS A 1 588 ? -18.292 5.010 30.912 1.00 96.25 588 CYS A O 1
ATOM 4655 N N . PHE A 1 589 ? -17.826 6.973 29.909 1.00 96.31 589 PHE A N 1
ATOM 4656 C CA . PHE A 1 589 ? -19.218 7.323 29.624 1.00 96.31 589 PHE A CA 1
ATOM 4657 C C . PHE A 1 589 ? -19.518 7.396 28.131 1.00 96.31 589 PHE A C 1
ATOM 4659 O O . PHE A 1 589 ? -18.773 7.979 27.340 1.00 96.31 589 PHE A O 1
ATOM 4666 N N . THR A 1 590 ? -20.671 6.855 27.759 1.00 97.12 590 THR A N 1
ATOM 4667 C CA . THR A 1 590 ? -21.255 6.999 26.425 1.00 97.12 590 THR A CA 1
ATOM 4668 C C . THR A 1 590 ? -22.749 7.270 26.548 1.00 97.12 590 THR A C 1
ATOM 4670 O O . THR A 1 590 ? -23.356 7.072 27.601 1.00 97.12 590 THR A O 1
ATOM 4673 N N . ARG A 1 591 ? -23.363 7.732 25.462 1.00 95.56 591 ARG A N 1
ATOM 4674 C CA . ARG A 1 591 ? -24.815 7.853 25.339 1.00 95.56 591 ARG A CA 1
ATOM 4675 C C . ARG A 1 591 ? -25.312 7.108 24.113 1.00 95.56 591 ARG A C 1
ATOM 4677 O O . ARG A 1 591 ? -24.684 7.160 23.052 1.00 95.56 591 ARG A O 1
ATOM 4684 N N . ASN A 1 592 ? -26.445 6.437 24.253 1.00 95.69 592 ASN A N 1
ATOM 4685 C CA . ASN A 1 592 ? -27.100 5.736 23.157 1.00 95.69 592 ASN A CA 1
ATOM 4686 C C . ASN A 1 592 ? -28.602 5.632 23.434 1.00 95.69 592 ASN A C 1
ATOM 4688 O O . ASN A 1 592 ? -28.993 5.386 24.569 1.00 95.69 592 ASN A O 1
ATOM 4692 N N . LYS A 1 593 ? -29.442 5.834 22.411 1.00 91.06 593 LYS A N 1
ATOM 4693 C CA . LYS A 1 593 ? -30.912 5.678 22.491 1.00 91.06 593 LYS A CA 1
ATOM 4694 C C . LYS A 1 593 ? -31.582 6.326 23.724 1.00 91.06 593 LYS A C 1
ATOM 4696 O O . LYS A 1 593 ? -32.505 5.759 24.295 1.00 91.06 593 LYS A O 1
ATOM 4701 N N . GLY A 1 594 ? -31.122 7.510 24.135 1.00 88.25 594 GLY A N 1
ATOM 4702 C CA . GLY A 1 594 ? -31.669 8.239 25.292 1.00 88.25 594 GLY A CA 1
ATOM 4703 C C . GLY A 1 594 ? -31.142 7.792 26.662 1.00 88.25 594 GLY A C 1
ATOM 4704 O O . GLY A 1 594 ? -31.527 8.370 27.673 1.00 88.25 594 GLY A O 1
ATOM 4705 N N . TYR A 1 595 ? -30.238 6.813 26.710 1.00 92.44 595 TYR A N 1
ATOM 4706 C CA . TYR A 1 595 ? -29.572 6.360 27.928 1.00 92.44 595 TYR A CA 1
ATOM 4707 C C . TYR A 1 595 ? -28.136 6.883 28.008 1.00 92.44 595 TYR A C 1
ATOM 4709 O O . TYR A 1 595 ? -27.459 7.046 26.988 1.00 92.44 595 TYR A O 1
ATOM 4717 N N . VAL A 1 596 ? -27.662 7.091 29.238 1.00 93.31 596 VAL A N 1
ATOM 4718 C CA . VAL A 1 596 ? -26.243 7.284 29.561 1.00 93.31 596 VAL A CA 1
ATOM 4719 C C . VAL A 1 596 ? -25.709 5.976 30.135 1.00 93.31 596 VAL A C 1
ATOM 4721 O O . VAL A 1 596 ? -2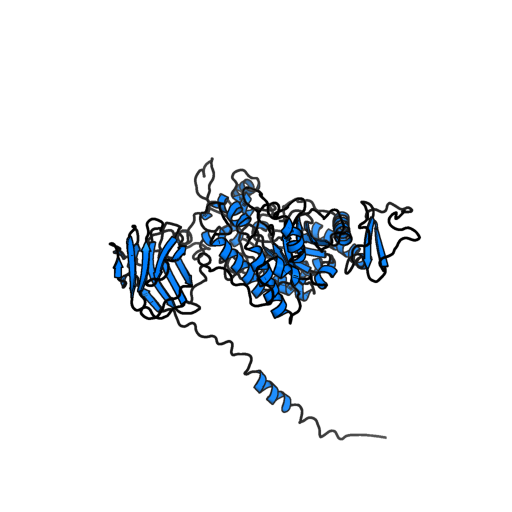6.266 5.441 31.093 1.00 93.31 596 VAL A O 1
ATOM 4724 N N . TYR A 1 597 ? -24.624 5.472 29.558 1.00 95.75 597 TYR A N 1
ATOM 4725 C CA . TYR A 1 597 ? -23.940 4.262 29.999 1.00 95.75 597 TYR A CA 1
ATOM 4726 C C . TYR A 1 597 ? -22.672 4.655 30.749 1.00 95.75 597 TYR A C 1
ATOM 4728 O O . TYR A 1 597 ? -21.865 5.430 30.240 1.00 95.75 597 TYR A O 1
ATOM 4736 N N . ALA A 1 598 ? -22.493 4.100 31.946 1.00 95.19 598 ALA A N 1
ATOM 4737 C CA . ALA A 1 598 ? -21.282 4.230 32.748 1.00 95.19 598 ALA A CA 1
ATOM 4738 C C . ALA A 1 598 ? -20.578 2.869 32.795 1.00 95.19 598 ALA A C 1
ATOM 4740 O O . ALA A 1 598 ? -21.020 1.957 33.496 1.00 95.19 598 ALA A O 1
ATOM 4741 N N . VAL A 1 599 ? -19.504 2.713 32.024 1.00 95.75 599 VAL A N 1
ATOM 4742 C CA . VAL A 1 599 ? -18.753 1.457 31.932 1.00 95.75 599 VAL A CA 1
ATOM 4743 C C . VAL A 1 599 ? -17.583 1.499 32.897 1.00 95.75 599 VAL A C 1
ATOM 4745 O O . VAL A 1 599 ? -16.617 2.228 32.689 1.00 95.75 599 VAL A O 1
ATOM 4748 N N . LEU A 1 600 ? -17.674 0.704 33.957 1.00 94.38 600 LEU A N 1
ATOM 4749 C CA . LEU A 1 600 ? -16.621 0.575 34.955 1.00 94.38 600 LEU A CA 1
ATOM 4750 C C . LEU A 1 600 ? -15.468 -0.257 34.389 1.00 94.38 600 LEU A C 1
ATOM 4752 O O . LEU A 1 600 ? -15.644 -1.424 34.044 1.00 94.38 600 LEU A O 1
ATOM 4756 N N . LEU A 1 601 ? -14.280 0.338 34.320 1.00 91.06 601 LEU A N 1
ATOM 4757 C CA . LEU A 1 601 ? -13.069 -0.308 33.810 1.00 91.06 601 LEU A CA 1
ATOM 4758 C C . LEU A 1 601 ? -12.475 -1.291 34.823 1.00 91.06 601 LEU A C 1
ATOM 4760 O O . LEU A 1 601 ? -11.771 -2.229 34.442 1.00 91.06 601 LEU A O 1
ATOM 4764 N N . GLU A 1 602 ? -12.756 -1.073 36.111 1.00 85.31 602 GLU A N 1
ATOM 4765 C CA . GLU A 1 602 ? -12.457 -1.985 37.213 1.00 85.31 602 GLU A CA 1
ATOM 4766 C C . GLU A 1 602 ? -13.539 -1.892 38.291 1.00 85.31 602 GLU A C 1
ATOM 4768 O O . GLU A 1 602 ? -13.823 -0.812 38.806 1.00 85.31 602 GLU A O 1
ATOM 4773 N N . TRP A 1 603 ? -14.104 -3.033 38.689 1.00 86.50 603 TRP A N 1
ATOM 4774 C CA . TRP A 1 603 ? -15.012 -3.117 39.830 1.00 86.50 603 TRP A CA 1
ATOM 4775 C C . TRP A 1 603 ? -14.496 -4.145 40.834 1.00 86.50 603 TRP A C 1
ATOM 4777 O O . TRP A 1 603 ? -14.230 -5.290 40.479 1.00 86.50 603 TRP A O 1
ATOM 4787 N N . LYS A 1 604 ? -14.335 -3.725 42.092 1.00 86.50 604 LYS A N 1
ATOM 4788 C CA . LYS A 1 604 ? -13.767 -4.548 43.176 1.00 86.50 604 LYS A CA 1
ATOM 4789 C C . LYS A 1 604 ? -14.813 -5.032 44.190 1.00 86.50 604 LYS A C 1
ATOM 4791 O O . LYS A 1 604 ? -14.438 -5.478 45.265 1.00 86.50 604 LYS A O 1
ATOM 4796 N N . GLY A 1 605 ? -16.104 -4.941 43.853 1.00 81.50 605 GLY A N 1
ATOM 4797 C CA . GLY A 1 605 ? -17.206 -5.268 44.762 1.00 81.50 605 GLY A CA 1
ATOM 4798 C C . GLY A 1 605 ? -17.395 -4.184 45.825 1.00 81.50 605 GLY A C 1
ATOM 4799 O O . GLY A 1 605 ? -16.685 -4.136 46.822 1.00 81.50 605 GLY A O 1
ATOM 4800 N N . GLY A 1 606 ? -18.339 -3.273 45.599 1.00 88.56 606 GLY A N 1
ATOM 4801 C CA . GLY A 1 606 ? -18.609 -2.148 46.498 1.00 88.56 606 GLY A CA 1
ATOM 4802 C C . GLY A 1 606 ? -19.321 -0.987 45.797 1.00 88.56 606 GLY A C 1
ATOM 4803 O O . GLY A 1 606 ? -19.467 -1.021 44.568 1.00 88.56 606 GLY A O 1
ATOM 4804 N N . PRO A 1 607 ? -19.781 0.022 46.560 1.00 88.50 607 PRO A N 1
ATOM 4805 C CA . PRO A 1 607 ? -20.416 1.212 46.007 1.00 88.50 607 PRO A CA 1
ATOM 4806 C C . PRO A 1 607 ? -19.414 2.057 45.211 1.00 88.50 607 PRO A C 1
ATOM 4808 O O . PRO A 1 607 ? -18.238 2.144 45.563 1.00 88.50 607 PRO A O 1
ATOM 4811 N N . ILE A 1 608 ? -19.896 2.707 44.151 1.00 85.69 608 ILE A N 1
ATOM 4812 C CA . ILE A 1 608 ? -19.115 3.623 43.313 1.00 85.69 608 ILE A CA 1
ATOM 4813 C C . ILE A 1 608 ? -19.848 4.956 43.222 1.00 85.69 608 ILE A C 1
ATOM 4815 O O . ILE A 1 608 ? -21.057 4.996 43.001 1.00 85.69 608 ILE A O 1
ATOM 4819 N N . THR A 1 609 ? -19.096 6.048 43.349 1.00 87.56 609 THR A N 1
ATOM 4820 C CA . THR A 1 609 ? -19.603 7.406 43.143 1.00 87.56 609 THR A CA 1
ATOM 4821 C C . THR A 1 609 ? -19.237 7.886 41.745 1.00 87.56 609 THR A C 1
ATOM 4823 O O . THR A 1 609 ? -18.071 8.156 41.459 1.00 87.56 609 THR A O 1
ATOM 4826 N N . LEU A 1 610 ? -20.240 8.049 40.884 1.00 88.75 610 LEU A N 1
ATOM 4827 C CA . LEU A 1 610 ? -20.074 8.612 39.544 1.00 88.75 610 LEU A CA 1
ATOM 4828 C C . LEU A 1 610 ? -20.082 10.143 39.619 1.00 88.75 610 LEU A C 1
ATOM 4830 O O . LEU A 1 610 ? -21.122 10.770 39.454 1.00 88.75 610 LEU A O 1
ATOM 4834 N N . LYS A 1 611 ? -18.917 10.752 39.870 1.00 84.75 611 LYS A N 1
ATOM 4835 C CA . LYS A 1 611 ? -18.776 12.214 40.067 1.00 84.75 611 LYS A CA 1
ATOM 4836 C C . LYS A 1 611 ? -19.301 13.059 38.902 1.00 84.75 611 LYS A C 1
ATOM 4838 O O . LYS A 1 611 ? -19.685 14.204 39.108 1.00 84.75 611 LYS A O 1
ATOM 4843 N N . ALA A 1 612 ? -19.299 12.497 37.695 1.00 82.56 612 ALA A N 1
ATOM 4844 C CA . ALA A 1 612 ? -19.821 13.142 36.495 1.00 82.56 612 ALA A CA 1
ATOM 4845 C C . ALA A 1 612 ? -21.335 13.409 36.562 1.00 82.56 612 ALA A C 1
ATOM 4847 O O . ALA A 1 612 ? -21.822 14.333 35.918 1.00 82.56 612 ALA A O 1
ATOM 4848 N N . LEU A 1 613 ? -22.079 12.621 37.343 1.00 81.81 613 LEU A N 1
ATOM 4849 C CA . LEU A 1 613 ? -23.530 12.716 37.450 1.00 81.81 613 LEU A CA 1
ATOM 4850 C C . LEU A 1 613 ? -23.898 13.493 38.720 1.00 81.81 613 LEU A C 1
ATOM 4852 O O . LEU A 1 613 ? -23.569 13.075 39.829 1.00 81.81 613 LEU A O 1
ATOM 4856 N N . HIS A 1 614 ? -24.587 14.624 38.567 1.00 74.81 614 HIS A N 1
ATOM 4857 C CA . HIS A 1 614 ? -25.018 15.473 39.679 1.00 74.81 614 HIS A CA 1
ATOM 4858 C C . HIS A 1 614 ? -26.448 15.985 39.471 1.00 74.81 614 HIS A C 1
ATOM 4860 O O . HIS A 1 614 ? -26.912 16.164 38.346 1.00 74.81 614 HIS A O 1
ATOM 4866 N N . ALA A 1 615 ? -27.164 16.208 40.575 1.00 75.75 615 ALA A N 1
ATOM 4867 C CA . ALA A 1 615 ? -28.529 16.721 40.535 1.00 75.75 615 ALA A CA 1
ATOM 4868 C C . ALA A 1 615 ? -28.560 18.163 39.998 1.00 75.75 615 ALA A C 1
ATOM 4870 O O . ALA A 1 615 ? -27.748 18.992 40.405 1.00 75.75 615 ALA A O 1
ATOM 4871 N N . GLY A 1 616 ? -29.506 18.462 39.103 1.00 69.56 616 GLY A N 1
ATOM 4872 C CA . GLY A 1 616 ? -29.687 19.799 38.523 1.00 69.56 616 GLY A CA 1
ATOM 4873 C C . GLY A 1 616 ? -28.694 20.179 37.417 1.00 69.56 616 GLY A C 1
ATOM 4874 O O . GLY A 1 616 ? -28.758 21.306 36.929 1.00 69.56 616 GLY A O 1
ATOM 4875 N N . GLY A 1 617 ? -27.803 19.269 37.009 1.00 65.00 617 GLY A N 1
ATOM 4876 C CA . GLY A 1 617 ? -26.959 19.458 35.829 1.00 65.00 617 GLY A CA 1
ATOM 4877 C C . GLY A 1 617 ? -27.789 19.501 34.545 1.00 65.00 617 GLY A C 1
ATOM 4878 O O . GLY A 1 617 ? -28.818 18.826 34.438 1.00 65.00 617 GLY A O 1
ATOM 4879 N N . ALA A 1 618 ? -27.354 20.296 33.565 1.00 58.69 618 ALA A N 1
ATOM 4880 C CA . ALA A 1 618 ? -27.922 20.219 32.225 1.00 58.69 618 ALA A CA 1
ATOM 4881 C C . ALA A 1 618 ? -27.689 18.802 31.678 1.00 58.69 618 ALA A C 1
ATOM 4883 O O . ALA A 1 618 ? -26.613 18.245 31.852 1.00 58.69 618 ALA A O 1
ATOM 4884 N N . THR A 1 619 ? -28.704 18.211 31.055 1.00 56.44 619 THR A N 1
ATOM 4885 C CA . THR A 1 619 ? -28.529 17.002 30.246 1.00 56.44 619 THR A CA 1
ATOM 4886 C C . THR A 1 619 ? -28.797 17.389 28.804 1.00 56.44 619 THR A C 1
ATOM 4888 O O . THR A 1 619 ? -29.886 17.861 28.476 1.00 56.44 619 THR A O 1
ATOM 4891 N N . LEU A 1 620 ? -27.804 17.221 27.931 1.00 52.47 620 LEU A N 1
ATOM 4892 C CA . LEU A 1 620 ? -28.027 17.238 26.485 1.00 52.47 620 LEU A CA 1
ATOM 4893 C C . LEU A 1 620 ? -28.710 15.921 26.077 1.00 52.47 620 LEU A C 1
ATOM 4895 O O . LEU A 1 620 ? -28.048 14.952 25.694 1.00 52.47 620 LEU A O 1
ATOM 4899 N N . GLY A 1 621 ? -30.036 15.888 26.239 1.00 43.03 621 GLY A N 1
ATOM 4900 C CA . GLY A 1 621 ? -30.937 14.869 25.691 1.00 43.03 621 GLY A CA 1
ATOM 4901 C C . GLY A 1 621 ? -31.360 15.217 24.277 1.00 43.03 621 GLY A C 1
ATOM 4902 O O . GLY A 1 621 ? -32.091 16.223 24.143 1.00 43.03 621 GLY A O 1
#